Protein AF-0000000079839897 (afdb_homodimer)

Foldseek 3Di:
DFDDDVVQGGDAPFDPAADLDVPRDWQWDDAQLAPQKIKGWGQDPNFIFIWMTRFNRNAIDFFDDPPPWGKGFDGPVCCVVVLAVHAKDHANLQHFKIKTWIDTHDGDDSVDFTFIWITNANRNDIDGAGGGHWAWDAALSNQKIKIWHPDDDDAIWIWMDRQGRNDIDIDRQDPATWDFDHKDDDPRRNAQKIWTWTWHQDPVRDTDIDIDIDHCCVVQPDDDPVQKDKDWHQADPPPDVQCGSPHLFKIKIWIDGHSPDSHGCHNPHDTDIDMDGHADDPLQWAFDQFHDPHPDSDTHHDPPDPLPQPPPPPPPDSPSDDRPTDGRRVRDHDHHDDVVVVVVD/DFDPDVVQGGDAPFDPAAPCDVPRDWQWDDAQLAPQKIKGWGQDPNFIFIWMTRFNRNAIDFFDDPPPWGKGFDGPVCCVVVLAVHAKDHANLQHFKIKTWIDTHDGDDSVDFTFIWITNANRNDIDGAGGGHWAWDAALSNQKIKIWHPDDDDAIWIWMDRQGRNDIDIDRQDPADWDFDHKDDDPRRNAQKIWTWTWHQDPVRDTDIDIDIDHCCVVQPDDDPVQKDKDWHQADPPPDVQCGSPHLFKIKIWIDGHSPDSHGCHNPHDTDIDMDGHADDPLQWAFVQFHDPHPDSDTHHDPPPPLPQPPPPPPPDSPSDDRPTDGRRPRDHDHHDDVVVVVVD

Secondary structure (DSSP, 8-state):
-----TTTEEEEEEEESB---TT-----EE-TTSTT-EEEEEEETTEEEEEEESSTTSS-EE---GGG-EEEE--HHHHHTTS-SS--EE-TTSTT-EEEEEEEESSB-TTSPPEEEEESSTTSS-EEEESS-EEEEEEGGGTEEEEEE--SSS---EEEESSTTSS-EEE---SS--EEEEEEE-GGG--SEEEEEEEE--TTSPPEEEEEEEE-TTT-----GGGEEEEETT--TTS-GGGTTEETTEEEEEEEE-TT------TT----EEEEEPPB-GGGEEETTEEE-TTSS-EEEPTT---------SSS--------EEEPTT----SB--HHHHHH-/-----TTTEEEEEEEESB---TT-----EE-TTSTT-EEEEEEETTEEEEEEESSTTSS-EE---GGG-EEEE--HHHHHTTS-SS--EE-TTSTT-EEEEEEEESSB-TTSPPEEEEESSTTSS-EEEESS-EEEEEEGGGTEEEEEE--SSS---EEEESSTTSS-EEE---SS--EEEEEEE-GGG--SEEEEEEEE--TTSPPEEEEEEEE-TTT-----GGGEEEEETT--TT--GGGTTEETTEEEEEEEE-TT------TT----EEEEEPPB-GGGEEETTEEE-TTSS-EEEPTT---------SSS--------EEEPTT----SB--HHHHHH-

pLDDT: mean 75.07, std 19.84, range [23.44, 98.38]

Solvent-accessible surface area (backbone atoms only — not comparable to full-atom values): 36852 Å² total; per-residue (Å²): 110,32,58,60,46,102,71,46,29,36,43,37,64,36,46,77,41,56,38,50,46,98,76,60,52,49,33,68,40,72,42,23,17,34,77,38,27,32,36,32,43,25,43,54,96,89,31,37,37,27,34,36,14,61,53,65,39,59,48,70,40,68,39,57,31,68,90,87,33,36,39,18,60,45,28,52,67,36,34,72,69,65,68,32,84,52,52,64,44,50,39,50,56,13,65,14,33,32,40,31,35,28,39,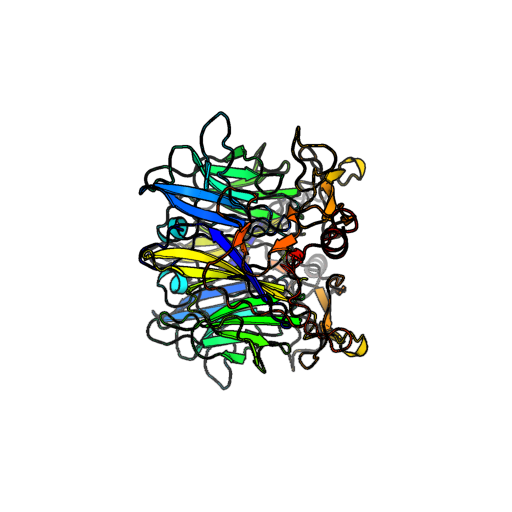77,41,92,43,59,51,91,83,55,80,35,24,29,30,35,14,71,56,51,58,65,46,57,40,84,54,45,84,41,45,46,45,71,49,65,22,19,37,49,34,27,37,40,35,32,62,67,66,93,76,63,76,61,50,36,31,37,16,48,35,72,45,76,50,78,42,80,45,79,77,59,92,56,70,37,43,74,52,46,79,39,62,52,47,67,28,25,34,55,39,40,30,42,30,26,33,26,85,36,93,85,68,51,45,37,21,33,34,33,34,41,48,41,56,85,78,49,71,43,69,55,80,82,40,48,39,81,42,59,43,77,52,56,92,84,50,64,75,88,55,48,18,51,45,57,23,31,28,43,35,32,60,42,72,38,57,85,28,74,40,47,61,43,71,81,57,69,89,44,74,46,77,44,67,25,66,24,44,73,84,47,37,38,43,54,36,20,38,58,41,83,98,46,94,49,58,45,70,48,86,80,46,75,78,69,49,69,63,64,74,64,87,75,56,81,57,80,52,69,74,50,56,38,66,40,82,84,43,51,41,44,63,68,55,50,64,80,58,53,70,75,96,114,33,58,58,47,101,70,44,27,36,43,39,64,36,46,76,42,56,40,48,46,98,76,60,51,50,32,67,39,71,42,22,16,34,78,38,26,31,37,32,41,25,42,55,95,87,32,38,38,26,33,36,14,61,53,65,39,60,49,71,39,67,40,57,32,69,91,86,32,36,39,17,62,47,28,53,66,36,34,72,69,66,67,31,85,53,53,65,43,48,39,50,56,14,66,13,34,33,40,32,34,27,40,76,42,91,44,59,51,91,84,55,80,34,23,30,30,34,15,72,56,51,58,64,47,57,39,84,54,44,85,41,45,48,45,73,48,64,23,18,38,48,32,28,36,39,36,33,62,67,66,94,75,64,75,62,50,37,31,36,17,46,35,73,45,76,50,77,43,81,43,79,78,59,92,58,69,37,44,77,52,46,80,39,64,52,48,69,28,26,36,54,39,39,30,41,32,26,33,24,85,36,94,84,69,50,46,37,22,32,34,34,35,42,46,41,56,85,80,48,71,42,70,55,82,82,40,47,38,82,41,59,43,76,52,56,91,84,49,63,75,87,55,48,18,52,46,58,24,30,27,42,35,32,60,42,72,38,57,85,28,76,42,47,60,43,72,81,57,68,89,44,75,48,76,43,67,25,66,24,45,72,84,46,36,37,44,54,39,22,42,58,41,83,97,43,95,48,60,44,73,48,86,81,45,75,77,67,50,70,65,66,76,55,94,78,63,82,61,81,53,72,73,52,57,38,64,39,82,85,42,53,42,44,63,69,55,48,65,80,59,52,69,74,97

Nearest PDB structures (foldseek):
  5nmr-assembly1_A  TM=9.092E-01  e=2.278E-36  Mus musculus
  8t8s-assembly2_B  TM=8.837E-01  e=2.419E-37  Homo sapiens
  3f6k-assembly1_A  TM=8.778E-01  e=1.954E-37  Homo sapiens
  8t8s-assembly1_A  TM=8.786E-01  e=1.200E-36  Homo sapiens
  6eho-assembly1_A-2  TM=8.357E-01  e=3.038E-31  Homo sapiens

Organism: NCBI:txid1841481

Structure (mmCIF, N/CA/C/O backbone):
data_AF-0000000079839897-model_v1
#
loop_
_entity.id
_entity.type
_entity.pdbx_description
1 polymer Si:dkey-159a18.1
#
loop_
_atom_site.group_PDB
_atom_site.id
_atom_site.type_symbol
_atom_site.label_atom_id
_atom_site.label_alt_id
_atom_site.label_comp_id
_atom_site.label_asym_id
_atom_site.label_entity_id
_atom_site.label_seq_id
_atom_site.pdbx_PDB_ins_code
_atom_site.Cartn_x
_atom_site.Cartn_y
_atom_site.Cartn_z
_atom_site.occupancy
_atom_site.B_iso_or_equiv
_atom_site.auth_seq_id
_atom_site.auth_comp_id
_atom_site.auth_asym_id
_atom_site.auth_atom_id
_atom_site.pdbx_PDB_model_num
ATOM 1 N N . MET A 1 1 ? 14.539 -21.375 -18.125 1 23.44 1 MET A N 1
ATOM 2 C CA . MET A 1 1 ? 15.719 -21.953 -17.469 1 23.44 1 MET A CA 1
ATOM 3 C C . MET A 1 1 ? 15.836 -21.453 -16.031 1 23.44 1 MET A C 1
ATOM 5 O O . MET A 1 1 ? 15.805 -20.25 -15.781 1 23.44 1 MET A O 1
ATOM 9 N N . TYR A 1 2 ? 15.398 -22.344 -15.188 1 29.94 2 TYR A N 1
ATOM 10 C CA . TYR A 1 2 ? 15.5 -21.859 -13.812 1 29.94 2 TYR A CA 1
ATOM 11 C C . TYR A 1 2 ? 16.906 -22.047 -13.273 1 29.94 2 TYR A C 1
ATOM 13 O O . TYR A 1 2 ? 17.516 -23.094 -13.461 1 29.94 2 TYR A O 1
ATOM 21 N N . THR A 1 3 ? 17.75 -21.266 -13.328 1 30.78 3 THR A N 1
ATOM 22 C CA . THR A 1 3 ? 19.031 -21.469 -12.688 1 30.78 3 THR A CA 1
ATOM 23 C C . THR A 1 3 ? 19.047 -20.875 -11.281 1 30.78 3 THR A C 1
ATOM 25 O O . THR A 1 3 ? 18.594 -19.75 -11.078 1 30.78 3 THR A O 1
ATOM 28 N N . SER A 1 4 ? 18.703 -21.781 -10.352 1 36.09 4 SER A N 1
ATOM 29 C CA . SER A 1 4 ? 19.031 -21.328 -9.008 1 36.09 4 SER A CA 1
ATOM 30 C C . SER A 1 4 ? 20.531 -21.375 -8.75 1 36.09 4 SER A C 1
ATOM 32 O O . SER A 1 4 ? 21.203 -22.328 -9.133 1 36.09 4 SER A O 1
ATOM 34 N N . ASP A 1 5 ? 21.156 -20.422 -8.906 1 39.16 5 ASP A N 1
ATOM 35 C CA . ASP A 1 5 ? 22.531 -20.5 -8.438 1 39.16 5 ASP A CA 1
ATOM 36 C C . ASP A 1 5 ? 22.609 -20.375 -6.918 1 39.16 5 ASP A C 1
ATOM 38 O O . ASP A 1 5 ? 21.578 -20.219 -6.254 1 39.16 5 ASP A O 1
ATOM 42 N N . ASP A 1 6 ? 23.703 -20.906 -6.387 1 37.66 6 ASP A N 1
ATOM 43 C CA . ASP A 1 6 ? 24.078 -20.828 -4.98 1 37.66 6 ASP A CA 1
ATOM 44 C C . ASP A 1 6 ? 23.641 -19.516 -4.359 1 37.66 6 ASP A C 1
ATOM 46 O O . ASP A 1 6 ? 23.703 -19.344 -3.141 1 37.66 6 ASP A O 1
ATOM 50 N N . ARG A 1 7 ? 23.141 -18.766 -5.305 1 43.72 7 ARG A N 1
ATOM 51 C CA . ARG A 1 7 ? 22.953 -17.391 -4.844 1 43.72 7 ARG A CA 1
ATOM 52 C C . ARG A 1 7 ? 21.5 -17.141 -4.465 1 43.72 7 ARG A C 1
ATOM 54 O O . ARG A 1 7 ? 21.094 -15.992 -4.242 1 43.72 7 ARG A O 1
ATOM 61 N N . GLY A 1 8 ? 20.594 -18.312 -4.531 1 38.72 8 GLY A N 1
ATOM 62 C CA . GLY A 1 8 ? 19.234 -18.125 -4.078 1 38.72 8 GLY A CA 1
ATOM 63 C C . GLY A 1 8 ? 18.328 -17.531 -5.145 1 38.72 8 GLY A C 1
ATOM 64 O O . GLY A 1 8 ? 17.297 -16.938 -4.824 1 38.72 8 GLY A O 1
ATOM 65 N N . ILE A 1 9 ? 18.672 -17.594 -6.406 1 41.53 9 ILE A N 1
ATOM 66 C CA . ILE A 1 9 ? 17.891 -17.016 -7.5 1 41.53 9 ILE A CA 1
ATOM 67 C C . ILE A 1 9 ? 17.031 -18.109 -8.141 1 41.53 9 ILE A C 1
ATOM 69 O O . ILE A 1 9 ? 17.531 -19.188 -8.477 1 41.53 9 ILE A O 1
ATOM 73 N N . LEU A 1 10 ? 15.641 -18.094 -8.039 1 44.34 10 LEU A N 1
ATOM 74 C CA . LEU A 1 10 ? 14.742 -19.062 -8.672 1 44.34 10 LEU A CA 1
ATOM 75 C C . LEU A 1 10 ? 13.953 -18.406 -9.805 1 44.34 10 LEU A C 1
ATOM 77 O O . LEU A 1 10 ? 13.375 -17.328 -9.625 1 44.34 10 LEU A O 1
ATOM 81 N N . PHE A 1 11 ? 14.141 -18.938 -11.078 1 39.97 11 PHE A N 1
ATOM 82 C CA . PHE A 1 11 ? 13.438 -18.484 -12.266 1 39.97 11 PHE A CA 1
ATOM 83 C C . PHE A 1 11 ? 12.18 -19.297 -12.508 1 39.97 11 PHE A C 1
ATOM 85 O O . PHE A 1 11 ? 12.172 -20.516 -12.336 1 39.97 11 PHE A O 1
ATOM 92 N N . SER A 1 12 ? 10.953 -18.797 -12.352 1 45.22 12 SER A N 1
ATOM 93 C CA . SER A 1 12 ? 9.742 -19.516 -12.742 1 45.22 12 SER A CA 1
ATOM 94 C C . SER A 1 12 ? 9.102 -18.906 -13.977 1 45.22 12 SER A C 1
ATOM 96 O O . SER A 1 12 ? 8.953 -17.688 -14.062 1 45.22 12 SER A O 1
ATOM 98 N N . LYS A 1 13 ? 9.266 -19.688 -15.141 1 42.31 13 LYS A N 1
ATOM 99 C CA . LYS A 1 13 ? 8.547 -19.281 -16.344 1 42.31 13 LYS A CA 1
ATOM 100 C C . LYS A 1 13 ? 7.039 -19.25 -16.109 1 42.31 13 LYS A C 1
ATOM 102 O O . LYS A 1 13 ? 6.48 -20.172 -15.516 1 42.31 13 LYS A O 1
ATOM 107 N N . SER A 1 14 ? 6.375 -18.109 -15.961 1 48.66 14 SER A N 1
ATOM 108 C CA . SER A 1 14 ? 4.992 -18.109 -15.492 1 48.66 14 SER A CA 1
ATOM 109 C C . SER A 1 14 ? 4.016 -17.891 -16.641 1 48.66 14 SER A C 1
ATOM 111 O O . SER A 1 14 ? 3.064 -18.656 -16.812 1 48.66 14 SER A O 1
ATOM 113 N N . LEU A 1 15 ? 3.857 -16.891 -17.297 1 44.81 15 LEU A N 1
ATOM 114 C CA . LEU A 1 15 ? 2.709 -16.516 -18.109 1 44.81 15 LEU A CA 1
ATOM 115 C C . LEU A 1 15 ? 3.139 -16.219 -19.547 1 44.81 15 LEU A C 1
ATOM 117 O O . LEU A 1 15 ? 4.047 -15.406 -19.766 1 44.81 15 LEU A O 1
ATOM 121 N N . GLU A 1 16 ? 2.641 -17.109 -20.484 1 45.75 16 GLU A N 1
ATOM 122 C CA . GLU A 1 16 ? 2.811 -16.766 -21.891 1 45.75 16 GLU A CA 1
ATOM 123 C C . GLU A 1 16 ? 1.917 -15.594 -22.297 1 45.75 16 GLU A C 1
ATOM 125 O O . GLU A 1 16 ? 0.79 -15.477 -21.812 1 45.75 16 GLU A O 1
ATOM 130 N N . ARG A 1 17 ? 2.506 -14.617 -23.062 1 45.47 17 ARG A N 1
ATOM 131 C CA . ARG A 1 17 ? 1.812 -13.586 -23.828 1 45.47 17 ARG A CA 1
ATOM 132 C C . ARG A 1 17 ? 1.172 -12.555 -22.906 1 45.47 17 ARG A C 1
ATOM 134 O O . ARG A 1 17 ? -0.04 -12.336 -22.953 1 45.47 17 ARG A O 1
ATOM 141 N N . HIS A 1 18 ? 1.748 -12.102 -21.969 1 52.12 18 HIS A N 1
ATOM 142 C CA . HIS A 1 18 ? 1.233 -11.055 -21.094 1 52.12 18 HIS A CA 1
ATOM 143 C C . HIS A 1 18 ? 1.109 -9.734 -21.844 1 52.12 18 HIS A C 1
ATOM 145 O O . HIS A 1 18 ? 1.873 -9.461 -22.766 1 52.12 18 HIS A O 1
ATOM 151 N N . LEU A 1 19 ? -0.193 -9.117 -21.75 1 50.94 19 LEU A N 1
ATOM 152 C CA . LEU A 1 19 ? -0.445 -7.809 -22.328 1 50.94 19 LEU A CA 1
ATOM 153 C C . LEU A 1 19 ? 0.604 -6.801 -21.875 1 50.94 19 LEU A C 1
ATOM 155 O O . LEU A 1 19 ? 0.877 -6.676 -20.688 1 50.94 19 LEU A O 1
ATOM 159 N N . PHE A 1 20 ? 1.604 -6.629 -22.703 1 51.31 20 PHE A N 1
ATOM 160 C CA . PHE A 1 20 ? 2.389 -5.414 -22.516 1 51.31 20 PHE A CA 1
ATOM 161 C C . PHE A 1 20 ? 1.855 -4.285 -23.391 1 51.31 20 PHE A C 1
ATOM 163 O O . PHE A 1 20 ? 1.476 -4.504 -24.531 1 51.31 20 PHE A O 1
ATOM 170 N N . ASP A 1 21 ? 1.062 -3.5 -22.75 1 48 21 ASP A N 1
ATOM 171 C CA . ASP A 1 21 ? 0.749 -2.391 -23.641 1 48 21 ASP A CA 1
ATOM 172 C C . ASP A 1 21 ? 1.99 -1.928 -24.406 1 48 21 ASP A C 1
ATOM 174 O O . ASP A 1 21 ? 3.117 -2.232 -24 1 48 21 ASP A O 1
ATOM 178 N N . GLY A 1 22 ? 1.702 -1.645 -25.656 1 44.16 22 GLY A N 1
ATOM 179 C CA . GLY A 1 22 ? 2.758 -1.047 -26.453 1 44.16 22 GLY A CA 1
ATOM 180 C C . GLY A 1 22 ? 3.773 -0.28 -25.625 1 44.16 22 GLY A C 1
ATOM 181 O O . GLY A 1 22 ? 4.852 0.056 -26.109 1 44.16 22 GLY A O 1
ATOM 182 N N . GLN A 1 23 ? 3.334 0.034 -24.391 1 50.47 23 GLN A N 1
ATOM 183 C CA . GLN A 1 23 ? 4.234 0.893 -23.625 1 50.47 23 GLN A CA 1
ATOM 184 C C . GLN A 1 23 ? 4.914 0.115 -22.5 1 50.47 23 GLN A C 1
ATOM 186 O O . GLN A 1 23 ? 5.531 0.708 -21.625 1 50.47 23 GLN A O 1
ATOM 191 N N . ARG A 1 24 ? 4.836 -1.205 -22.594 1 52.91 24 ARG A N 1
ATOM 192 C CA . ARG A 1 24 ? 5.641 -2.047 -21.719 1 52.91 24 ARG A CA 1
ATOM 193 C C . ARG A 1 24 ? 5.184 -1.927 -20.266 1 52.91 24 ARG A C 1
ATOM 195 O O . ARG A 1 24 ? 5.98 -2.098 -19.344 1 52.91 24 ARG A O 1
ATOM 202 N N . LYS A 1 25 ? 3.879 -1.409 -20.016 1 62.47 25 LYS A N 1
ATOM 203 C CA . LYS A 1 25 ? 3.438 -1.366 -18.625 1 62.47 25 LYS A CA 1
ATOM 204 C C . LYS A 1 25 ? 2.635 -2.611 -18.266 1 62.47 25 LYS A C 1
ATOM 206 O O . LYS A 1 25 ? 1.869 -3.123 -19.078 1 62.47 25 LYS A O 1
ATOM 211 N N . SER A 1 26 ? 2.947 -3.166 -17.109 1 73.19 26 SER A N 1
ATOM 212 C CA . SER A 1 26 ? 2.357 -4.426 -16.672 1 73.19 26 SER A CA 1
ATOM 213 C C . SER A 1 26 ? 1.199 -4.184 -15.703 1 73.19 26 SER A C 1
ATOM 215 O O . SER A 1 26 ? 1.2 -3.201 -14.961 1 73.19 26 SER A O 1
ATOM 217 N N . ASP A 1 27 ? 0.079 -4.984 -15.922 1 82.62 27 ASP A N 1
ATOM 218 C CA . ASP A 1 27 ? -1.052 -4.969 -15 1 82.62 27 ASP A CA 1
ATOM 219 C C . ASP A 1 27 ? -0.796 -5.887 -13.805 1 82.62 27 ASP A C 1
ATOM 221 O O . ASP A 1 27 ? -1.721 -6.211 -13.055 1 82.62 27 ASP A O 1
ATOM 225 N N . PHE A 1 28 ? 0.391 -6.211 -13.641 1 83.56 28 PHE A N 1
ATOM 226 C CA . PHE A 1 28 ? 0.728 -7.117 -12.547 1 83.56 28 PHE A CA 1
ATOM 227 C C . PHE A 1 28 ? 0.346 -6.508 -11.203 1 83.56 28 PHE A C 1
ATOM 229 O O . PHE A 1 28 ? 0.613 -5.332 -10.953 1 83.56 28 PHE A O 1
ATOM 236 N N . THR A 1 29 ? -0.288 -7.301 -10.375 1 89 29 THR A N 1
ATOM 237 C CA . THR A 1 29 ? -0.689 -6.875 -9.039 1 89 29 THR A CA 1
ATOM 238 C C . THR A 1 29 ? -0.344 -7.941 -8.008 1 89 29 THR A C 1
ATOM 240 O O . THR A 1 29 ? -0.711 -9.109 -8.164 1 89 29 THR A O 1
ATOM 243 N N . ASN A 1 30 ? 0.446 -7.535 -7.027 1 89.44 30 ASN A N 1
ATOM 244 C CA . ASN A 1 30 ? 0.731 -8.375 -5.871 1 89.44 30 ASN A CA 1
ATOM 245 C C . ASN A 1 30 ? -0.383 -8.297 -4.832 1 89.44 30 ASN A C 1
ATOM 247 O O . ASN A 1 30 ? -0.62 -7.238 -4.246 1 89.44 30 ASN A O 1
ATOM 251 N N . ILE A 1 31 ? -1.091 -9.398 -4.605 1 93.62 31 ILE A N 1
ATOM 252 C CA . ILE A 1 31 ? -2.117 -9.422 -3.57 1 93.62 31 ILE A CA 1
ATOM 253 C C . ILE A 1 31 ? -1.472 -9.672 -2.209 1 93.62 31 ILE A C 1
ATOM 255 O O . ILE A 1 31 ? -0.912 -10.742 -1.965 1 93.62 31 ILE A O 1
ATOM 259 N N . THR A 1 32 ? -1.669 -8.703 -1.294 1 93.06 32 THR A N 1
ATOM 260 C CA . THR A 1 32 ? -0.884 -8.758 -0.065 1 93.06 32 THR A CA 1
ATOM 261 C C . THR A 1 32 ? -1.733 -9.258 1.098 1 93.06 32 THR A C 1
ATOM 263 O O . THR A 1 32 ? -1.259 -9.344 2.232 1 93.06 32 THR A O 1
ATOM 266 N N . SER A 1 33 ? -2.955 -9.648 0.841 1 95.62 33 SER A N 1
ATOM 267 C CA . SER A 1 33 ? -3.801 -10.18 1.905 1 95.62 33 SER A CA 1
ATOM 268 C C . SER A 1 33 ? -3.662 -11.695 2.014 1 95.62 33 SER A C 1
ATOM 270 O O . SER A 1 33 ? -4.219 -12.312 2.926 1 95.62 33 SER A O 1
ATOM 272 N N . LEU A 1 34 ? -2.975 -12.266 1.085 1 94.5 34 LEU A N 1
ATOM 273 C CA . LEU A 1 34 ? -2.781 -13.711 1.08 1 94.5 34 LEU A CA 1
ATOM 274 C C . LEU A 1 34 ? -1.47 -14.086 0.394 1 94.5 34 LEU A C 1
ATOM 276 O O . LEU A 1 34 ? -1.185 -13.609 -0.707 1 94.5 34 LEU A O 1
ATOM 280 N N . ARG A 1 35 ? -0.767 -14.938 1.006 1 89.62 35 ARG A N 1
ATOM 281 C CA . ARG A 1 35 ? 0.556 -15.305 0.51 1 89.62 35 ARG A CA 1
ATOM 282 C C . ARG A 1 35 ? 0.46 -16 -0.843 1 89.62 35 ARG A C 1
ATOM 284 O O . ARG A 1 35 ? -0.355 -16.906 -1.023 1 89.62 35 ARG A O 1
ATOM 291 N N . GLY A 1 36 ? 1.302 -15.523 -1.791 1 87.06 36 GLY A N 1
ATOM 292 C CA . GLY A 1 36 ? 1.499 -16.25 -3.037 1 87.06 36 GLY A CA 1
ATOM 293 C C . GLY A 1 36 ? 0.509 -15.859 -4.117 1 87.06 36 GLY A C 1
ATOM 294 O O . GLY A 1 36 ? 0.52 -16.422 -5.211 1 87.06 36 GLY A O 1
ATOM 295 N N . VAL A 1 37 ? -0.308 -14.906 -3.844 1 91.06 37 VAL A N 1
ATOM 296 C CA . VAL A 1 37 ? -1.366 -14.586 -4.797 1 91.06 37 VAL A CA 1
ATOM 297 C C . VAL A 1 37 ? -0.935 -13.414 -5.672 1 91.06 37 VAL A C 1
ATOM 299 O O . VAL A 1 37 ? -0.53 -12.367 -5.164 1 91.06 37 VAL A O 1
ATOM 302 N N . TYR A 1 38 ? -0.982 -13.672 -6.984 1 87.81 38 TYR A N 1
ATOM 303 C CA . TYR A 1 38 ? -0.714 -12.641 -7.98 1 87.81 38 TYR A CA 1
ATOM 304 C C . TYR A 1 38 ? -1.873 -12.516 -8.961 1 87.81 38 TYR A C 1
ATOM 306 O O . TYR A 1 38 ? -2.541 -13.508 -9.273 1 87.81 38 TYR A O 1
ATOM 314 N N . LEU A 1 39 ? -2.098 -11.297 -9.398 1 90.56 39 LEU A N 1
ATOM 315 C CA . LEU A 1 39 ? -3.115 -11 -10.406 1 90.56 39 LEU A CA 1
ATOM 316 C C . LEU A 1 39 ? -2.521 -10.211 -11.562 1 90.56 39 LEU A C 1
ATOM 318 O O . LEU A 1 39 ? -1.71 -9.305 -11.352 1 90.56 39 LEU A O 1
ATOM 322 N N . THR A 1 40 ? -2.891 -10.594 -12.781 1 86.75 40 THR A N 1
ATOM 323 C CA . THR A 1 40 ? -2.453 -9.805 -13.922 1 86.75 40 THR A CA 1
ATOM 324 C C . THR A 1 40 ? -3.404 -9.992 -15.102 1 86.75 40 THR A C 1
ATOM 326 O O . THR A 1 40 ? -4.367 -10.758 -15.016 1 86.75 40 THR A O 1
ATOM 329 N N . ASN A 1 41 ? -3.227 -9.164 -16.141 1 85.31 41 ASN A N 1
ATOM 330 C CA . ASN A 1 41 ? -3.975 -9.281 -17.375 1 85.31 41 ASN A CA 1
ATOM 331 C C . ASN A 1 41 ? -3.076 -9.711 -18.531 1 85.31 41 ASN A C 1
ATOM 333 O O . ASN A 1 41 ? -1.934 -9.258 -18.641 1 85.31 41 ASN A O 1
ATOM 337 N N . LYS A 1 42 ? -3.605 -10.617 -19.312 1 78.75 42 LYS A N 1
ATOM 338 C CA . LYS A 1 42 ? -2.859 -11.07 -20.484 1 78.75 42 LYS A CA 1
ATOM 339 C C . LYS A 1 42 ? -3.654 -10.844 -21.766 1 78.75 42 LYS A C 1
ATOM 341 O O . LYS A 1 42 ? -4.887 -10.766 -21.734 1 78.75 42 LYS A O 1
ATOM 346 N N . LEU A 1 43 ? -2.881 -10.727 -22.859 1 75.94 43 LEU A N 1
ATOM 347 C CA . LEU A 1 43 ? -3.498 -10.664 -24.188 1 75.94 43 LEU A CA 1
ATOM 348 C C . LEU A 1 43 ? -3.674 -12.062 -24.766 1 75.94 43 LEU A C 1
ATOM 350 O O . LEU A 1 43 ? -2.699 -12.805 -24.922 1 75.94 43 LEU A O 1
ATOM 354 N N . ASP A 1 44 ? -4.887 -12.461 -24.938 1 71.12 44 ASP A N 1
ATOM 355 C CA . ASP A 1 44 ? -5.223 -13.766 -25.516 1 71.12 44 ASP A CA 1
ATOM 356 C C . ASP A 1 44 ? -6.094 -13.602 -26.766 1 71.12 44 ASP A C 1
ATOM 358 O O . ASP A 1 44 ? -7.273 -13.25 -26.656 1 71.12 44 ASP A O 1
ATOM 362 N N . GLU A 1 45 ? -5.473 -13.898 -27.906 1 73.69 45 GLU A N 1
ATOM 363 C CA . GLU A 1 45 ? -6.168 -13.797 -29.188 1 73.69 45 GLU A CA 1
ATOM 364 C C . GLU A 1 45 ? -6.785 -12.414 -29.359 1 73.69 45 GLU A C 1
ATOM 366 O O . GLU A 1 45 ? -7.969 -12.289 -29.688 1 73.69 45 GLU A O 1
ATOM 371 N N . GLY A 1 46 ? -6.055 -11.43 -28.953 1 71.69 46 GLY A N 1
ATOM 372 C CA . GLY A 1 46 ? -6.477 -10.055 -29.156 1 71.69 46 GLY A CA 1
ATOM 373 C C . GLY A 1 46 ? -7.375 -9.531 -28.047 1 71.69 46 GLY A C 1
ATOM 374 O O . GLY A 1 46 ? -7.781 -8.367 -28.078 1 71.69 46 GLY A O 1
ATOM 375 N N . ARG A 1 47 ? -7.688 -10.422 -27.188 1 79.56 47 ARG A N 1
ATOM 376 C CA . ARG A 1 47 ? -8.539 -10.031 -26.062 1 79.56 47 ARG A CA 1
ATOM 377 C C . ARG A 1 47 ? -7.758 -10.031 -24.75 1 79.56 47 ARG A C 1
ATOM 379 O O . ARG A 1 47 ? -6.902 -10.898 -24.531 1 79.56 47 ARG A O 1
ATOM 386 N N . VAL A 1 48 ? -8.086 -9 -23.938 1 83.69 48 VAL A N 1
ATOM 387 C CA . VAL A 1 48 ? -7.41 -8.914 -22.641 1 83.69 48 VAL A CA 1
ATOM 388 C C . VAL A 1 48 ? -8.195 -9.695 -21.594 1 83.69 48 VAL A C 1
ATOM 390 O O . VAL A 1 48 ? -9.391 -9.477 -21.406 1 83.69 48 VAL A O 1
ATOM 393 N N . ARG A 1 49 ? -7.488 -10.633 -20.922 1 85.56 49 ARG A N 1
ATOM 394 C CA . ARG A 1 49 ? -8.125 -11.469 -19.922 1 85.56 49 ARG A CA 1
ATOM 395 C C . ARG A 1 49 ? -7.332 -11.469 -18.625 1 85.56 49 ARG A C 1
ATOM 397 O O . ARG A 1 49 ? -6.098 -11.469 -18.641 1 85.56 49 ARG A O 1
ATOM 404 N N . SER A 1 50 ? -8.102 -11.508 -17.516 1 89.44 50 SER A N 1
ATOM 405 C CA . SER A 1 50 ? -7.453 -11.547 -16.219 1 89.44 50 SER A CA 1
ATOM 406 C C . SER A 1 50 ? -7.098 -12.977 -15.82 1 89.44 50 SER A C 1
ATOM 408 O O . SER A 1 50 ? -7.879 -13.906 -16.047 1 89.44 50 SER A O 1
ATOM 410 N N . VAL A 1 51 ? -5.902 -13.109 -15.281 1 87.75 51 VAL A N 1
ATOM 411 C CA . VAL A 1 51 ? -5.48 -14.398 -14.734 1 87.75 51 VAL A CA 1
ATOM 412 C C . VAL A 1 51 ? -4.918 -14.203 -13.328 1 87.75 51 VAL A C 1
ATOM 414 O O . VAL A 1 51 ? -4.438 -13.117 -12.992 1 87.75 51 VAL A O 1
ATOM 417 N N . ILE A 1 52 ? -5 -15.273 -12.555 1 90.38 52 ILE A N 1
ATOM 418 C CA . ILE A 1 52 ? -4.574 -15.211 -11.156 1 90.38 52 ILE A CA 1
ATOM 419 C C . ILE A 1 52 ? -3.697 -16.422 -10.828 1 90.38 52 ILE A C 1
ATOM 421 O O . ILE A 1 52 ? -3.891 -17.5 -11.383 1 90.38 52 ILE A O 1
ATOM 425 N N . SER A 1 53 ? -2.686 -16.188 -10.047 1 86.06 53 SER A N 1
ATOM 426 C CA . SER A 1 53 ? -1.82 -17.25 -9.523 1 86.06 53 SER A CA 1
ATOM 427 C C . SER A 1 53 ? -1.878 -17.297 -8 1 86.06 53 SER A C 1
ATOM 429 O O . SER A 1 53 ? -1.891 -16.25 -7.34 1 86.06 53 SER A O 1
ATOM 431 N N . PHE A 1 54 ? -1.89 -18.516 -7.449 1 88.06 54 PHE A N 1
ATOM 432 C CA . PHE A 1 54 ? -1.924 -18.672 -6 1 88.06 54 PHE A CA 1
ATOM 433 C C . PHE A 1 54 ? -0.61 -19.25 -5.488 1 88.06 54 PHE A C 1
ATOM 435 O O . PHE A 1 54 ? -0.482 -19.562 -4.305 1 88.06 54 PHE A O 1
ATOM 442 N N . ASN A 1 55 ? 0.312 -19.375 -6.367 1 80.31 55 ASN A N 1
ATOM 443 C CA . ASN A 1 55 ? 1.608 -19.922 -5.992 1 80.31 55 ASN A CA 1
ATOM 444 C C . ASN A 1 55 ? 2.758 -19.109 -6.578 1 80.31 55 ASN A C 1
ATOM 446 O O . ASN A 1 55 ? 3.693 -19.672 -7.148 1 80.31 55 ASN A O 1
ATOM 450 N N . ARG A 1 56 ? 2.586 -17.828 -6.488 1 79.81 56 ARG A N 1
ATOM 451 C CA . ARG A 1 56 ? 3.631 -16.875 -6.828 1 79.81 56 ARG A CA 1
ATOM 452 C C . ARG A 1 56 ? 3.963 -16.938 -8.32 1 79.81 56 ARG A C 1
ATOM 454 O O . ARG A 1 56 ? 5.137 -16.922 -8.695 1 79.81 56 ARG A O 1
ATOM 461 N N . GLY A 1 57 ? 2.945 -17.156 -9.086 1 77.81 57 GLY A N 1
ATOM 462 C CA . GLY A 1 57 ? 3.115 -17.078 -10.531 1 77.81 57 GLY A CA 1
ATOM 463 C C . GLY A 1 57 ? 3.492 -18.406 -11.156 1 77.81 57 GLY A C 1
ATOM 464 O O . GLY A 1 57 ? 3.758 -18.469 -12.359 1 77.81 57 GLY A O 1
ATOM 465 N N . GLY A 1 58 ? 3.562 -19.453 -10.43 1 71.75 58 GLY A N 1
ATOM 466 C CA . GLY A 1 58 ? 3.85 -20.766 -10.984 1 71.75 58 GLY A CA 1
ATOM 467 C C . GLY A 1 58 ? 2.793 -21.25 -11.961 1 71.75 58 GLY A C 1
ATOM 468 O O . GLY A 1 58 ? 3.119 -21.766 -13.031 1 71.75 58 GLY A O 1
ATOM 469 N N . MET A 1 59 ? 1.602 -21.109 -11.5 1 74.19 59 MET A N 1
ATOM 470 C CA . MET A 1 59 ? 0.457 -21.453 -12.336 1 74.19 59 MET A CA 1
ATOM 471 C C . MET A 1 59 ? -0.575 -20.328 -12.352 1 74.19 59 MET A C 1
ATOM 473 O O . MET A 1 59 ? -0.839 -19.719 -11.312 1 74.19 59 MET A O 1
ATOM 477 N N . TRP A 1 60 ? -1.063 -20.156 -13.531 1 79.88 60 TRP A N 1
ATOM 478 C CA . TRP A 1 60 ? -2.057 -19.094 -13.688 1 79.88 60 TRP A CA 1
ATOM 479 C C . TRP A 1 60 ? -3.389 -19.672 -14.156 1 79.88 60 TRP A C 1
ATOM 481 O O . TRP A 1 60 ? -3.42 -20.594 -14.961 1 79.88 60 TRP A O 1
ATOM 491 N N . ARG A 1 61 ? -4.438 -19.172 -13.641 1 83.56 61 ARG A N 1
ATOM 492 C CA . ARG A 1 61 ? -5.777 -19.562 -14.07 1 83.56 61 ARG A CA 1
ATOM 493 C C . ARG A 1 61 ? -6.68 -18.344 -14.242 1 83.56 61 ARG A C 1
ATOM 495 O O . ARG A 1 61 ? -6.398 -17.281 -13.703 1 83.56 61 ARG A O 1
ATOM 502 N N . GLN A 1 62 ? -7.66 -18.562 -15.008 1 85.81 62 GLN A N 1
ATOM 503 C CA . GLN A 1 62 ? -8.656 -17.516 -15.148 1 85.81 62 GLN A CA 1
ATOM 504 C C . GLN A 1 62 ? -9.445 -17.328 -13.852 1 85.81 62 GLN A C 1
ATOM 506 O O . GLN A 1 62 ? -9.484 -18.234 -13.008 1 85.81 62 GLN A O 1
ATOM 511 N N . LEU A 1 63 ? -9.938 -16.125 -13.711 1 88.25 63 LEU A N 1
ATOM 512 C CA . LEU A 1 63 ? -10.75 -15.859 -12.523 1 88.25 63 LEU A CA 1
ATOM 513 C C . LEU A 1 63 ? -12.125 -16.5 -12.641 1 88.25 63 LEU A C 1
ATOM 515 O O . LEU A 1 63 ? -12.703 -16.547 -13.734 1 88.25 63 LEU A O 1
ATOM 519 N N . ASN A 1 64 ? -12.477 -17.281 -11.539 1 69.56 64 ASN A N 1
ATOM 520 C CA . ASN A 1 64 ? -13.797 -17.891 -11.547 1 69.56 64 ASN A CA 1
ATOM 521 C C . ASN A 1 64 ? -14.898 -16.859 -11.398 1 69.56 64 ASN A C 1
ATOM 523 O O . ASN A 1 64 ? -14.734 -15.867 -10.688 1 69.56 64 ASN A O 1
ATOM 527 N N . LYS A 1 65 ? -15.688 -16.688 -12.508 1 61.62 65 LYS A N 1
ATOM 528 C CA . LYS A 1 65 ? -16.797 -15.727 -12.477 1 61.62 65 LYS A CA 1
ATOM 529 C C . LYS A 1 65 ? -17.984 -16.297 -11.711 1 61.62 65 LYS A C 1
ATOM 531 O O . LYS A 1 65 ? -18.141 -17.516 -11.594 1 61.62 65 LYS A O 1
ATOM 536 N N . PRO A 1 66 ? -18.719 -15.273 -10.961 1 56.78 66 PRO A N 1
ATOM 537 C CA . PRO A 1 66 ? -20.109 -15.617 -10.656 1 56.78 66 PRO A CA 1
ATOM 538 C C . PRO A 1 66 ? -20.875 -16.125 -11.875 1 56.78 66 PRO A C 1
ATOM 540 O O . PRO A 1 66 ? -20.766 -15.555 -12.961 1 56.78 66 PRO A O 1
ATOM 543 N N . GLU A 1 67 ? -21.547 -17.234 -11.781 1 53.91 67 GLU A N 1
ATOM 544 C CA . GLU A 1 67 ? -22.578 -17.797 -12.648 1 53.91 67 GLU A CA 1
ATOM 545 C C . GLU A 1 67 ? -22.047 -18.031 -14.062 1 53.91 67 GLU A C 1
ATOM 547 O O . GLU A 1 67 ? -22.734 -17.734 -15.047 1 53.91 67 GLU A O 1
ATOM 552 N N . ASN A 1 68 ? -20.922 -18.469 -14.398 1 55.47 68 ASN A N 1
ATOM 553 C CA . ASN A 1 68 ? -20.438 -18.938 -15.695 1 55.47 68 ASN A CA 1
ATOM 554 C C . ASN A 1 68 ? -19.844 -17.781 -16.5 1 55.47 68 ASN A C 1
ATOM 556 O O . ASN A 1 68 ? -19.812 -17.828 -17.734 1 55.47 68 ASN A O 1
ATOM 560 N N . CYS A 1 69 ? -19.766 -16.609 -15.93 1 71.19 69 CYS A N 1
ATOM 561 C CA . CYS A 1 69 ? -19.094 -15.562 -16.703 1 71.19 69 CYS A CA 1
ATOM 562 C C . CYS A 1 69 ? -17.734 -15.234 -16.109 1 71.19 69 CYS A C 1
ATOM 564 O O . CYS A 1 69 ? -17.5 -15.43 -14.906 1 71.19 69 CYS A O 1
ATOM 566 N N . ASN A 1 70 ? -16.828 -14.953 -17.016 1 83.69 70 ASN A N 1
ATOM 567 C CA . ASN A 1 70 ? -15.461 -14.617 -16.625 1 83.69 70 ASN A CA 1
ATOM 568 C C . ASN A 1 70 ? -15.359 -13.188 -16.094 1 83.69 70 ASN A C 1
ATOM 570 O O . ASN A 1 70 ? -15.992 -12.281 -16.641 1 83.69 70 ASN A O 1
ATOM 574 N N . LEU A 1 71 ? -14.789 -13.102 -14.938 1 92.38 71 LEU A N 1
ATOM 575 C CA . LEU A 1 71 ? -14.484 -11.789 -14.359 1 92.38 71 LEU A CA 1
ATOM 576 C C . LEU A 1 71 ? -13.109 -11.305 -14.805 1 92.38 71 LEU A C 1
ATOM 578 O O . LEU A 1 71 ? -12.148 -12.07 -14.797 1 92.38 71 LEU A O 1
ATOM 582 N N . HIS A 1 72 ? -13.109 -10.117 -15.234 1 92 72 HIS A N 1
ATOM 583 C CA . HIS A 1 72 ? -11.852 -9.477 -15.609 1 92 72 HIS A CA 1
ATOM 584 C C . HIS A 1 72 ? -11.594 -8.227 -14.773 1 92 72 HIS A C 1
ATOM 586 O O . HIS A 1 72 ? -12.453 -7.344 -14.695 1 92 72 HIS A O 1
ATOM 592 N N . ILE A 1 73 ? -10.375 -8.148 -14.227 1 94.5 73 ILE A N 1
ATOM 593 C CA . ILE A 1 73 ? -10.039 -7.098 -13.273 1 94.5 73 ILE A CA 1
ATOM 594 C C . ILE A 1 73 ? -9.281 -5.977 -13.984 1 94.5 73 ILE A C 1
ATOM 596 O O . ILE A 1 73 ? -8.359 -6.238 -14.758 1 94.5 73 ILE A O 1
ATOM 600 N N . HIS A 1 74 ? -9.719 -4.797 -13.711 1 93 74 HIS A N 1
ATOM 601 C CA . HIS A 1 74 ? -9.023 -3.637 -14.258 1 93 74 HIS A CA 1
ATOM 602 C C . HIS A 1 74 ? -7.75 -3.338 -13.477 1 93 74 HIS A C 1
ATOM 604 O O . HIS A 1 74 ? -7.75 -3.346 -12.242 1 93 74 HIS A O 1
ATOM 610 N N . GLY A 1 75 ? -6.668 -3.15 -14.234 1 90.06 75 GLY A N 1
ATOM 611 C CA . GLY A 1 75 ? -5.379 -2.857 -13.625 1 90.06 75 GLY A CA 1
ATOM 612 C C . GLY A 1 75 ? -4.855 -1.478 -13.977 1 90.06 75 GLY A C 1
ATOM 613 O O . GLY A 1 75 ? -5.633 -0.532 -14.125 1 90.06 75 GLY A O 1
ATOM 614 N N . GLU A 1 76 ? -3.609 -1.338 -13.984 1 85 76 GLU A N 1
ATOM 615 C CA . GLU A 1 76 ? -2.941 -0.06 -14.203 1 85 76 GLU A CA 1
ATOM 616 C C . GLU A 1 76 ? -3.322 0.534 -15.555 1 85 76 GLU A C 1
ATOM 618 O O . GLU A 1 76 ? -3.469 1.752 -15.688 1 85 76 GLU A O 1
ATOM 623 N N . HIS A 1 77 ? -3.447 -0.299 -16.531 1 82.62 77 HIS A N 1
ATOM 624 C CA . HIS A 1 77 ? -3.826 0.189 -17.859 1 82.62 77 HIS A CA 1
ATOM 625 C C . HIS A 1 77 ? -5.164 0.918 -17.812 1 82.62 77 HIS A C 1
ATOM 627 O O . HIS A 1 77 ? -5.297 2.012 -18.375 1 82.62 77 HIS A O 1
ATOM 633 N N . SER A 1 78 ? -6.074 0.323 -17.172 1 87.06 78 SER A N 1
ATOM 634 C CA . SER A 1 78 ? -7.395 0.933 -17.062 1 87.06 78 SER A CA 1
ATOM 635 C C . SER A 1 78 ? -7.34 2.211 -16.219 1 87.06 78 SER A C 1
ATOM 637 O O . SER A 1 78 ? -8.055 3.174 -16.516 1 87.06 78 SER A O 1
ATOM 639 N N . ARG A 1 79 ? -6.566 2.191 -15.227 1 87.12 79 ARG A N 1
ATOM 640 C CA . ARG A 1 79 ? -6.426 3.381 -14.391 1 87.12 79 ARG A CA 1
ATOM 641 C C . ARG A 1 79 ? -5.809 4.531 -15.18 1 87.12 79 ARG A C 1
ATOM 643 O O . ARG A 1 79 ? -6.266 5.672 -15.086 1 87.12 79 ARG A O 1
ATOM 650 N N . ASN A 1 80 ? -4.836 4.199 -15.984 1 78.62 80 ASN A N 1
ATOM 651 C CA . ASN A 1 80 ? -4.164 5.211 -16.781 1 78.62 80 ASN A CA 1
ATOM 652 C C . ASN A 1 80 ? -5.098 5.805 -17.844 1 78.62 80 ASN A C 1
ATOM 654 O O . ASN A 1 80 ? -4.965 6.973 -18.203 1 78.62 80 ASN A O 1
ATOM 658 N N . ASN A 1 81 ? -6 5.004 -18.297 1 79.94 81 ASN A N 1
ATOM 659 C CA . ASN A 1 81 ? -6.961 5.465 -19.297 1 79.94 81 ASN A CA 1
ATOM 660 C C . ASN A 1 81 ? -8.219 6.035 -18.641 1 79.94 81 ASN A C 1
ATOM 662 O O . ASN A 1 81 ? -9.227 6.258 -19.312 1 79.94 81 ASN A O 1
ATOM 666 N N . ARG A 1 82 ? -8.242 6.109 -17.344 1 81.75 82 ARG A N 1
ATOM 667 C CA . ARG A 1 82 ? -9.266 6.777 -16.547 1 81.75 82 ARG A CA 1
ATOM 668 C C . ARG A 1 82 ? -10.578 5.992 -16.578 1 81.75 82 ARG A C 1
ATOM 670 O O . ARG A 1 82 ? -11.656 6.582 -16.547 1 81.75 82 ARG A O 1
ATOM 677 N N . ILE A 1 83 ? -10.406 4.73 -16.719 1 87.75 83 ILE A N 1
ATOM 678 C CA . ILE A 1 83 ? -11.578 3.855 -16.672 1 87.75 83 ILE A CA 1
ATOM 679 C C . ILE A 1 83 ? -11.945 3.564 -15.227 1 87.75 83 ILE A C 1
ATOM 681 O O . ILE A 1 83 ? -13.133 3.49 -14.883 1 87.75 83 ILE A O 1
ATOM 685 N N . VAL A 1 84 ? -10.969 3.408 -14.398 1 91.12 84 VAL A N 1
ATOM 686 C CA . VAL A 1 84 ? -11.156 3.168 -12.969 1 91.12 84 VAL A CA 1
ATOM 687 C C . VAL A 1 84 ? -10.273 4.113 -12.164 1 91.12 84 VAL A C 1
ATOM 689 O O . VAL A 1 84 ? -9.203 4.516 -12.625 1 91.12 84 VAL A O 1
ATOM 692 N N . PRO A 1 85 ? -10.711 4.422 -10.977 1 89 85 PRO A N 1
ATOM 693 C CA . PRO A 1 85 ? -9.953 5.402 -10.195 1 89 85 PRO A CA 1
ATOM 694 C C . PRO A 1 85 ? -8.766 4.781 -9.469 1 89 85 PRO A C 1
ATOM 696 O O . PRO A 1 85 ? -7.848 5.496 -9.047 1 89 85 PRO A O 1
ATOM 699 N N . MET A 1 86 ? -8.797 3.494 -9.281 1 90.56 86 MET A N 1
ATOM 700 C CA . MET A 1 86 ? -7.715 2.836 -8.547 1 90.56 86 MET A CA 1
ATOM 701 C C . MET A 1 86 ? -7.637 1.355 -8.906 1 90.56 86 MET A C 1
ATOM 703 O O . MET A 1 86 ? -8.594 0.794 -9.453 1 90.56 86 MET A O 1
ATOM 707 N N . VAL A 1 87 ? -6.535 0.77 -8.594 1 92.94 87 VAL A N 1
ATOM 708 C CA . VAL A 1 87 ? -6.309 -0.641 -8.891 1 92.94 87 VAL A CA 1
ATOM 709 C C . VAL A 1 87 ? -6.762 -1.494 -7.707 1 92.94 87 VAL A C 1
ATOM 711 O O . VAL A 1 87 ? -7.293 -0.971 -6.723 1 92.94 87 VAL A O 1
ATOM 714 N N . ALA A 1 88 ? -6.586 -2.783 -7.871 1 96.81 88 ALA A N 1
ATOM 715 C CA . ALA A 1 88 ? -6.996 -3.717 -6.824 1 96.81 88 ALA A CA 1
ATOM 716 C C . ALA A 1 88 ? -6.324 -3.381 -5.496 1 96.81 88 ALA A C 1
ATOM 718 O O . ALA A 1 88 ? -5.145 -3.023 -5.461 1 96.81 88 ALA A O 1
ATOM 719 N N . LEU A 1 89 ? -7.121 -3.512 -4.43 1 96.62 89 LEU A N 1
ATOM 720 C CA . LEU A 1 89 ? -6.633 -3.191 -3.092 1 96.62 89 LEU A CA 1
ATOM 721 C C . LEU A 1 89 ? -6.629 -4.43 -2.203 1 96.62 89 LEU A C 1
ATOM 723 O O . LEU A 1 89 ? -7.602 -5.188 -2.18 1 96.62 89 LEU A O 1
ATOM 727 N N . SER A 1 90 ? -5.527 -4.641 -1.564 1 96.5 90 SER A N 1
ATOM 728 C CA . SER A 1 90 ? -5.355 -5.668 -0.542 1 96.5 90 SER A CA 1
ATOM 729 C C . SER A 1 90 ? -4.387 -5.211 0.543 1 96.5 90 SER A C 1
ATOM 731 O O . SER A 1 90 ? -3.477 -4.426 0.278 1 96.5 90 SER A O 1
ATOM 733 N N . GLU A 1 91 ? -4.684 -5.574 1.73 1 94.69 91 GLU A N 1
ATOM 734 C CA . GLU A 1 91 ? -3.85 -5.215 2.873 1 94.69 91 GLU A CA 1
ATOM 735 C C . GLU A 1 91 ? -3.426 -6.449 3.66 1 94.69 91 GLU A C 1
ATOM 737 O O . GLU A 1 91 ? -4.227 -7.367 3.865 1 94.69 91 GLU A O 1
ATOM 742 N N . PRO A 1 92 ? -2.195 -6.461 4.203 1 92.38 92 PRO A N 1
ATOM 743 C CA . PRO A 1 92 ? -1.669 -7.645 4.891 1 92.38 92 PRO A CA 1
ATOM 744 C C . PRO A 1 92 ? -2.479 -8.016 6.133 1 92.38 92 PRO A C 1
ATOM 746 O O . PRO A 1 92 ? -2.514 -9.18 6.527 1 92.38 92 PRO A O 1
ATOM 749 N N . THR A 1 93 ? -3.094 -7.035 6.73 1 93.12 93 THR A N 1
ATOM 750 C CA . THR A 1 93 ? -3.814 -7.332 7.961 1 93.12 93 THR A CA 1
ATOM 751 C C . THR A 1 93 ? -5.262 -7.711 7.664 1 93.12 93 THR A C 1
ATOM 753 O O . THR A 1 93 ? -5.973 -8.211 8.539 1 93.12 93 THR A O 1
ATOM 756 N N . ALA A 1 94 ? -5.715 -7.418 6.492 1 95.44 94 ALA A N 1
ATOM 757 C CA . ALA A 1 94 ? -7.059 -7.801 6.059 1 95.44 94 ALA A CA 1
ATOM 758 C C . ALA A 1 94 ? -7.031 -9.133 5.309 1 95.44 94 ALA A C 1
ATOM 760 O O . ALA A 1 94 ? -7.262 -9.172 4.098 1 95.44 94 ALA A O 1
ATOM 761 N N . ILE A 1 95 ? -6.961 -10.18 6.055 1 96.25 95 ILE A N 1
ATOM 762 C CA . ILE A 1 95 ? -6.617 -11.5 5.543 1 96.25 95 ILE A CA 1
ATOM 763 C C . ILE A 1 95 ? -7.676 -11.961 4.543 1 96.25 95 ILE A C 1
ATOM 765 O O . ILE A 1 95 ? -8.852 -12.07 4.887 1 96.25 95 ILE A O 1
ATOM 769 N N . GLY A 1 96 ? -7.172 -12.203 3.312 1 96.56 96 GLY A N 1
ATOM 770 C CA . GLY A 1 96 ? -8.016 -12.781 2.277 1 96.56 96 GLY A CA 1
ATOM 771 C C . GLY A 1 96 ? -8.82 -11.742 1.518 1 96.56 96 GLY A C 1
ATOM 772 O O . GLY A 1 96 ? -9.359 -12.031 0.445 1 96.56 96 GLY A O 1
ATOM 773 N N . LEU A 1 97 ? -8.898 -10.555 2.041 1 97.31 97 LEU A N 1
ATOM 774 C CA . LEU A 1 97 ? -9.758 -9.523 1.474 1 97.31 97 LEU A CA 1
ATOM 775 C C . LEU A 1 97 ? -9.086 -8.852 0.281 1 97.31 97 LEU A C 1
ATOM 777 O O . LEU A 1 97 ? -7.938 -8.422 0.372 1 97.31 97 LEU A O 1
ATOM 781 N N . VAL A 1 98 ? -9.781 -8.836 -0.868 1 98 98 VAL A N 1
ATOM 782 C CA . VAL A 1 98 ? -9.359 -8.133 -2.072 1 98 98 VAL A CA 1
ATOM 783 C C . VAL A 1 98 ? -10.531 -7.352 -2.658 1 98 98 VAL A C 1
ATOM 785 O O . VAL A 1 98 ? -11.641 -7.883 -2.779 1 98 98 VAL A O 1
ATOM 788 N N . ILE A 1 99 ? -10.336 -6.082 -2.926 1 98.38 99 ILE A N 1
ATOM 789 C CA . ILE A 1 99 ? -11.336 -5.238 -3.57 1 98.38 99 ILE A CA 1
ATOM 790 C C . ILE A 1 99 ? -10.812 -4.762 -4.926 1 98.38 99 ILE A C 1
ATOM 792 O O . ILE A 1 99 ? -9.672 -4.316 -5.031 1 98.38 99 ILE A O 1
ATOM 796 N N . ALA A 1 100 ? -11.609 -4.895 -5.941 1 97.62 100 ALA A N 1
ATOM 797 C CA . ALA A 1 100 ? -11.125 -4.52 -7.266 1 97.62 100 ALA A CA 1
ATOM 798 C C . ALA A 1 100 ? -12.281 -4.105 -8.172 1 97.62 100 ALA A C 1
ATOM 800 O O . ALA A 1 100 ? -13.43 -4.492 -7.945 1 97.62 100 ALA A O 1
ATOM 801 N N . HIS A 1 101 ? -11.945 -3.268 -9.141 1 96.81 101 HIS A N 1
ATOM 802 C CA . HIS A 1 101 ? -12.867 -3.012 -10.242 1 96.81 101 HIS A CA 1
ATOM 803 C C . HIS A 1 101 ? -12.805 -4.129 -11.281 1 96.81 101 HIS A C 1
ATOM 805 O O . HIS A 1 101 ? -11.719 -4.586 -11.641 1 96.81 101 HIS A O 1
ATOM 811 N N . GLY A 1 102 ? -13.953 -4.523 -11.703 1 94.62 102 GLY A N 1
ATOM 812 C CA . GLY A 1 102 ? -13.984 -5.582 -12.695 1 94.62 102 GLY A CA 1
ATOM 813 C C . GLY A 1 102 ? -15.164 -5.48 -13.641 1 94.62 102 GLY A C 1
ATOM 814 O O . GLY A 1 102 ? -16.078 -4.676 -13.422 1 94.62 102 GLY A O 1
ATOM 815 N N . THR A 1 103 ? -15.062 -6.203 -14.703 1 91.56 103 THR A N 1
ATOM 816 C CA . THR A 1 103 ? -16.141 -6.375 -15.672 1 91.56 103 THR A CA 1
ATOM 817 C C . THR A 1 103 ? -16.375 -7.855 -15.969 1 91.56 103 THR A C 1
ATOM 819 O O . THR A 1 103 ? -15.414 -8.633 -16.031 1 91.56 103 THR A O 1
ATOM 822 N N . VAL A 1 104 ? -17.609 -8.156 -16.141 1 88.88 104 VAL A N 1
ATOM 823 C CA . VAL A 1 104 ? -17.953 -9.531 -16.469 1 88.88 104 VAL A CA 1
ATOM 824 C C . VAL A 1 104 ? -18.203 -9.664 -17.969 1 88.88 104 VAL A C 1
ATOM 826 O O . VAL A 1 104 ? -18.891 -8.828 -18.562 1 88.88 104 VAL A O 1
ATOM 829 N N . GLY A 1 105 ? -17.578 -10.672 -18.547 1 86.12 105 GLY A N 1
ATOM 830 C CA . GLY A 1 105 ? -17.734 -10.898 -19.969 1 86.12 105 GLY A CA 1
ATOM 831 C C . GLY A 1 105 ? -16.625 -11.75 -20.562 1 86.12 105 GLY A C 1
ATOM 832 O O . GLY A 1 105 ? -16.047 -12.594 -19.859 1 86.12 105 GLY A O 1
ATOM 833 N N . ASP A 1 106 ? -16.406 -11.5 -21.812 1 81.5 106 ASP A N 1
ATOM 834 C CA . ASP A 1 106 ? -15.422 -12.336 -22.516 1 81.5 106 ASP A CA 1
ATOM 835 C C . ASP A 1 106 ? -14.016 -11.766 -22.375 1 81.5 106 ASP A C 1
ATOM 837 O O . ASP A 1 106 ? -13.031 -12.492 -22.484 1 81.5 106 ASP A O 1
ATOM 841 N N . SER A 1 107 ? -14.008 -10.516 -22.203 1 84.06 107 SER A N 1
ATOM 842 C CA . SER A 1 107 ? -12.711 -9.852 -22.078 1 84.06 107 SER A CA 1
ATOM 843 C C . SER A 1 107 ? -12.844 -8.5 -21.391 1 84.06 107 SER A C 1
ATOM 845 O O . SER A 1 107 ? -13.953 -8.008 -21.188 1 84.06 107 SER A O 1
ATOM 847 N N . LEU A 1 108 ? -11.648 -8.062 -21.047 1 84 108 LEU A N 1
ATOM 848 C CA . LEU A 1 108 ? -11.602 -6.711 -20.5 1 84 108 LEU A CA 1
ATOM 849 C C . LEU A 1 108 ? -11.883 -5.676 -21.578 1 84 108 LEU A C 1
ATOM 851 O O . LEU A 1 108 ? -11.32 -5.754 -22.672 1 84 108 LEU A O 1
ATOM 855 N N . SER A 1 109 ? -12.984 -4.969 -21.453 1 74.44 109 SER A N 1
ATOM 856 C CA . SER A 1 109 ? -13.344 -3.971 -22.453 1 74.44 109 SER A CA 1
ATOM 857 C C . SER A 1 109 ? -13.375 -2.568 -21.859 1 74.44 109 SER A C 1
ATOM 859 O O . SER A 1 109 ? -13.844 -2.377 -20.734 1 74.44 109 SER A O 1
ATOM 861 N N . SER A 1 110 ? -12.734 -1.708 -22.609 1 66.56 110 SER A N 1
ATOM 862 C CA . SER A 1 110 ? -12.766 -0.303 -22.203 1 66.56 110 SER A CA 1
ATOM 863 C C . SER A 1 110 ? -14.172 0.275 -22.344 1 66.56 110 SER A C 1
ATOM 865 O O . SER A 1 110 ? -14.469 1.319 -21.75 1 66.56 110 SER A O 1
ATOM 867 N N . SER A 1 111 ? -14.953 -0.434 -22.984 1 65.06 111 SER A N 1
ATOM 868 C CA . SER A 1 111 ? -16.281 0.11 -23.25 1 65.06 111 SER A CA 1
ATOM 869 C C . SER A 1 111 ? -17.266 -0.259 -22.141 1 65.06 111 SER A C 1
ATOM 871 O O . SER A 1 111 ? -18.328 0.347 -22.031 1 65.06 111 SER A O 1
ATOM 873 N N . GLN A 1 112 ? -16.875 -1.171 -21.359 1 71.44 112 GLN A N 1
ATOM 874 C CA . GLN A 1 112 ? -17.781 -1.611 -20.312 1 71.44 112 GLN A CA 1
ATOM 875 C C . GLN A 1 112 ? -17.562 -0.809 -19.031 1 71.44 112 GLN A C 1
ATOM 877 O O . GLN A 1 112 ? -16.438 -0.422 -18.719 1 71.44 112 GLN A O 1
ATOM 882 N N . HIS A 1 113 ? -18.688 -0.532 -18.406 1 84.75 113 HIS A N 1
ATOM 883 C CA . HIS A 1 113 ? -18.656 0.166 -17.125 1 84.75 113 HIS A CA 1
ATOM 884 C C . HIS A 1 113 ? -18.172 -0.75 -16.016 1 84.75 113 HIS A C 1
ATOM 886 O O . HIS A 1 113 ? -18.812 -1.767 -15.719 1 84.75 113 HIS A O 1
ATOM 892 N N . PRO A 1 114 ? -17.125 -0.479 -15.383 1 93.56 114 PRO A N 1
ATOM 893 C CA . PRO A 1 114 ? -16.594 -1.36 -14.336 1 93.56 114 PRO A CA 1
ATOM 894 C C . PRO A 1 114 ? -17.391 -1.267 -13.039 1 93.56 114 PRO A C 1
ATOM 896 O O . PRO A 1 114 ? -17.922 -0.201 -12.711 1 93.56 114 PRO A O 1
ATOM 899 N N . ASP A 1 115 ? -17.609 -2.346 -12.414 1 94.88 115 ASP A N 1
ATOM 900 C CA . ASP A 1 115 ? -18.172 -2.424 -11.078 1 94.88 115 ASP A CA 1
ATOM 901 C C . ASP A 1 115 ? -17.125 -2.824 -10.055 1 94.88 115 ASP A C 1
ATOM 903 O O . ASP A 1 115 ? -15.977 -3.113 -10.414 1 94.88 115 ASP A O 1
ATOM 907 N N . VAL A 1 116 ? -17.5 -2.75 -8.766 1 96.62 116 VAL A N 1
ATOM 908 C CA . VAL A 1 116 ? -16.562 -3.119 -7.703 1 96.62 116 VAL A CA 1
ATOM 909 C C . VAL A 1 116 ? -16.875 -4.535 -7.219 1 96.62 116 VAL A C 1
ATOM 911 O O . VAL A 1 116 ? -18.016 -4.859 -6.906 1 96.62 116 VAL A O 1
ATOM 914 N N . PHE A 1 117 ? -15.898 -5.332 -7.203 1 95.69 117 PHE A N 1
ATOM 915 C CA . PHE A 1 117 ? -15.977 -6.707 -6.727 1 95.69 117 PHE A CA 1
ATOM 916 C C . PHE A 1 117 ? -15.117 -6.902 -5.484 1 95.69 117 PHE A C 1
ATOM 918 O O . PHE A 1 117 ? -14.086 -6.242 -5.328 1 95.69 117 PHE A O 1
ATOM 925 N N . VAL A 1 118 ? -15.586 -7.812 -4.605 1 97 118 VAL A N 1
ATOM 926 C CA . VAL A 1 118 ? -14.859 -8.109 -3.375 1 97 118 VAL A CA 1
ATOM 927 C C . VAL A 1 118 ? -14.641 -9.617 -3.26 1 97 118 VAL A C 1
ATOM 929 O O . VAL A 1 118 ? -15.539 -10.406 -3.557 1 97 118 VAL A O 1
ATOM 932 N N . SER A 1 119 ? -13.43 -10.008 -2.941 1 96.12 119 SER A N 1
ATOM 933 C CA . SER A 1 119 ? -13.094 -11.383 -2.586 1 96.12 119 SER A CA 1
ATOM 934 C C . SER A 1 119 ? -12.719 -11.492 -1.112 1 96.12 119 SER A C 1
ATOM 936 O O . SER A 1 119 ? -11.969 -10.664 -0.592 1 96.12 119 SER A O 1
ATOM 938 N N . SER A 1 120 ? -13.211 -12.523 -0.473 1 95.38 120 SER A N 1
ATOM 939 C CA . SER A 1 120 ? -12.914 -12.758 0.936 1 95.38 120 SER A CA 1
ATOM 940 C C . SER A 1 120 ? -11.891 -13.875 1.103 1 95.38 120 SER A C 1
ATOM 942 O O . SER A 1 120 ? -11.523 -14.234 2.227 1 95.38 120 SER A O 1
ATOM 944 N N . ASP A 1 121 ? -11.422 -14.383 0.015 1 95.19 121 ASP A N 1
ATOM 945 C CA . ASP A 1 121 ? -10.562 -15.562 0.117 1 95.19 121 ASP A CA 1
ATOM 946 C C . ASP A 1 121 ? -9.344 -15.43 -0.79 1 95.19 121 ASP A C 1
ATOM 948 O O . ASP A 1 121 ? -8.891 -16.406 -1.375 1 95.19 121 ASP A O 1
ATOM 952 N N . GLY A 1 122 ? -8.961 -14.195 -0.966 1 95.5 122 GLY A N 1
ATOM 953 C CA . GLY A 1 122 ? -7.715 -13.93 -1.665 1 95.5 122 GLY A CA 1
ATOM 954 C C . GLY A 1 122 ? -7.855 -13.977 -3.176 1 95.5 122 GLY A C 1
ATOM 955 O O . GLY A 1 122 ? -6.855 -13.961 -3.898 1 95.5 122 GLY A O 1
ATOM 956 N N . GLY A 1 123 ? -9.055 -14.078 -3.699 1 95.31 123 GLY A N 1
ATOM 957 C CA . GLY A 1 123 ? -9.25 -14.031 -5.141 1 95.31 123 GLY A CA 1
ATOM 958 C C . GLY A 1 123 ? -9.82 -15.312 -5.707 1 95.31 123 GLY A C 1
ATOM 959 O O . GLY A 1 123 ? -10.023 -15.43 -6.918 1 95.31 123 GLY A O 1
ATOM 960 N N . TYR A 1 124 ? -10.102 -16.297 -4.824 1 93.06 124 TYR A N 1
ATOM 961 C CA . TYR A 1 124 ? -10.703 -17.531 -5.309 1 93.06 124 TYR A CA 1
ATOM 962 C C . TYR A 1 124 ? -12.125 -17.297 -5.793 1 93.06 124 TYR A C 1
ATOM 964 O O . TYR A 1 124 ? -12.531 -17.828 -6.832 1 93.06 124 TYR A O 1
ATOM 972 N N . ASN A 1 125 ? -12.828 -16.562 -5.012 1 91.5 125 ASN A N 1
ATOM 973 C CA . ASN A 1 125 ? -14.203 -16.203 -5.348 1 91.5 125 ASN A CA 1
ATOM 974 C C . ASN A 1 125 ? -14.43 -14.703 -5.234 1 91.5 125 ASN A C 1
ATOM 976 O O . ASN A 1 125 ? -13.836 -14.039 -4.383 1 91.5 125 ASN A O 1
ATOM 980 N N . TRP A 1 126 ? -15.312 -14.289 -6.137 1 93.75 126 TRP A N 1
ATOM 981 C CA . TRP A 1 126 ? -15.578 -12.852 -6.191 1 93.75 126 TRP A CA 1
ATOM 982 C C . TRP A 1 126 ? -17.078 -12.578 -6.156 1 93.75 126 TRP A C 1
ATOM 984 O O . TRP A 1 126 ? -17.875 -13.359 -6.68 1 93.75 126 TRP A O 1
ATOM 994 N N . ARG A 1 127 ? -17.406 -11.43 -5.562 1 92.38 127 ARG A N 1
ATOM 995 C CA . ARG A 1 127 ? -18.797 -10.969 -5.523 1 92.38 127 ARG A CA 1
ATOM 996 C C . ARG A 1 127 ? -18.891 -9.508 -5.953 1 92.38 127 ARG A C 1
ATOM 998 O O . ARG A 1 127 ? -18.141 -8.664 -5.484 1 92.38 127 ARG A O 1
ATOM 1005 N N . GLY A 1 128 ? -19.828 -9.312 -6.875 1 93.94 128 GLY A N 1
ATOM 1006 C CA . GLY A 1 128 ? -20.141 -7.922 -7.172 1 93.94 128 GLY A CA 1
ATOM 1007 C C . GLY A 1 128 ? -20.828 -7.207 -6.023 1 93.94 128 GLY A C 1
ATOM 1008 O O . GLY A 1 128 ? -21.781 -7.723 -5.449 1 93.94 128 GLY A O 1
ATOM 1009 N N . THR A 1 129 ? -20.297 -5.988 -5.699 1 95.38 129 THR A N 1
ATOM 1010 C CA . THR A 1 129 ? -20.812 -5.371 -4.488 1 95.38 129 THR A CA 1
ATOM 1011 C C . THR A 1 129 ? -21.297 -3.945 -4.766 1 95.38 129 THR A C 1
ATOM 1013 O O . THR A 1 129 ? -22.203 -3.445 -4.094 1 95.38 129 THR A O 1
ATOM 1016 N N . LEU A 1 130 ? -20.641 -3.195 -5.605 1 95.31 130 LEU A N 1
ATOM 1017 C CA . LEU A 1 130 ? -21.031 -1.827 -5.934 1 95.31 130 LEU A CA 1
ATOM 1018 C C . LEU A 1 130 ? -21.078 -1.622 -7.445 1 95.31 130 LEU A C 1
ATOM 1020 O O . LEU A 1 130 ? -20.219 -2.125 -8.172 1 95.31 130 LEU A O 1
ATOM 1024 N N . ARG A 1 131 ? -22.047 -0.806 -7.812 1 93.06 131 ARG A N 1
ATOM 1025 C CA . ARG A 1 131 ? -22.156 -0.455 -9.227 1 93.06 131 ARG A CA 1
ATOM 1026 C C . ARG A 1 131 ? -21.328 0.794 -9.539 1 93.06 131 ARG A C 1
ATOM 1028 O O . ARG A 1 131 ? -21.391 1.782 -8.805 1 93.06 131 ARG A O 1
ATOM 1035 N N . GLY A 1 132 ? -20.547 0.65 -10.602 1 92.88 132 GLY A N 1
ATOM 1036 C CA . GLY A 1 132 ? -19.781 1.795 -11.055 1 92.88 132 GLY A CA 1
ATOM 1037 C C . GLY A 1 132 ? -18.469 1.959 -10.32 1 92.88 132 GLY A C 1
ATOM 1038 O O . GLY A 1 132 ? -18.203 1.254 -9.344 1 92.88 132 GLY A O 1
ATOM 1039 N N . PRO A 1 133 ? -17.625 2.85 -10.82 1 92.75 133 PRO A N 1
ATOM 1040 C CA . PRO A 1 133 ? -16.312 3.062 -10.234 1 92.75 133 PRO A CA 1
ATOM 1041 C C . PRO A 1 133 ? -16.375 3.752 -8.875 1 92.75 133 PRO A C 1
ATOM 1043 O O . PRO A 1 133 ? -17.203 4.641 -8.664 1 92.75 133 PRO A O 1
ATOM 1046 N N . HIS A 1 134 ? -15.562 3.291 -7.953 1 93.75 134 HIS A N 1
ATOM 1047 C CA . HIS A 1 134 ? -15.461 3.84 -6.605 1 93.75 134 HIS A CA 1
ATOM 1048 C C . HIS A 1 134 ? -14 3.934 -6.164 1 93.75 134 HIS A C 1
ATOM 1050 O O . HIS A 1 134 ? -13.141 3.211 -6.676 1 93.75 134 HIS A O 1
ATOM 1056 N N . HIS A 1 135 ? -13.773 4.898 -5.262 1 92.5 135 HIS A N 1
ATOM 1057 C CA . HIS A 1 135 ? -12.602 4.805 -4.395 1 92.5 135 HIS A CA 1
ATOM 1058 C C . HIS A 1 135 ? -12.906 3.998 -3.137 1 92.5 135 HIS A C 1
ATOM 1060 O O . HIS A 1 135 ? -14.023 4.066 -2.609 1 92.5 135 HIS A O 1
ATOM 1066 N N . TYR A 1 136 ? -11.992 3.242 -2.701 1 95.62 136 TYR A N 1
ATOM 1067 C CA . TYR A 1 136 ? -12.242 2.471 -1.49 1 95.62 136 TYR A CA 1
ATOM 1068 C C . TYR A 1 136 ? -10.992 2.371 -0.633 1 95.62 136 TYR A C 1
ATOM 1070 O O . TYR A 1 136 ? -9.875 2.582 -1.123 1 95.62 136 TYR A O 1
ATOM 1078 N N . SER A 1 137 ? -11.211 2.104 0.619 1 95.25 137 SER A N 1
ATOM 1079 C CA . SER A 1 137 ? -10.18 1.886 1.629 1 95.25 137 SER A CA 1
ATOM 1080 C C . SER A 1 137 ? -10.586 0.785 2.604 1 95.25 137 SER A C 1
ATOM 1082 O O . SER A 1 137 ? -11.773 0.549 2.822 1 95.25 137 SER A O 1
ATOM 1084 N N . ILE A 1 138 ? -9.57 0.101 3.025 1 96.06 138 ILE A N 1
ATOM 1085 C CA . ILE A 1 138 ? -9.773 -0.931 4.035 1 96.06 138 ILE A CA 1
ATOM 1086 C C . ILE A 1 138 ? -9.336 -0.405 5.402 1 96.06 138 ILE A C 1
ATOM 1088 O O . ILE A 1 138 ? -8.227 0.12 5.547 1 96.06 138 ILE A O 1
ATOM 1092 N N . LEU A 1 139 ? -10.25 -0.503 6.348 1 94.69 139 LEU A N 1
ATOM 1093 C CA . LEU A 1 139 ? -9.992 -0.064 7.715 1 94.69 139 LEU A CA 1
ATOM 1094 C C . LEU A 1 139 ? -10.188 -1.211 8.703 1 94.69 139 LEU A C 1
ATOM 1096 O O . LEU A 1 139 ? -10.711 -2.266 8.336 1 94.69 139 LEU A O 1
ATOM 1100 N N . ASP A 1 140 ? -9.688 -1.038 9.914 1 94.69 140 ASP A N 1
ATOM 1101 C CA . ASP A 1 140 ? -9.883 -1.984 11.008 1 94.69 140 ASP A CA 1
ATOM 1102 C C . ASP A 1 140 ? -9.438 -3.389 10.609 1 94.69 140 ASP A C 1
ATOM 1104 O O . ASP A 1 140 ? -10.141 -4.367 10.859 1 94.69 140 ASP A O 1
ATOM 1108 N N . SER A 1 141 ? -8.352 -3.451 9.922 1 93.81 141 SER A N 1
ATOM 1109 C CA . SER A 1 141 ? -7.758 -4.719 9.508 1 93.81 141 SER A CA 1
ATOM 1110 C C . SER A 1 141 ? -8.766 -5.574 8.742 1 93.81 141 SER A C 1
ATOM 1112 O O . SER A 1 141 ? -8.82 -6.789 8.922 1 93.81 141 SER A O 1
ATOM 1114 N N . GLY A 1 142 ? -9.602 -4.887 7.941 1 94.69 142 GLY A N 1
ATOM 1115 C CA . GLY A 1 142 ? -10.539 -5.594 7.09 1 94.69 142 GLY A CA 1
ATOM 1116 C C . GLY A 1 142 ? -11.953 -5.605 7.641 1 94.69 142 GLY A C 1
ATOM 1117 O O . GLY A 1 142 ? -12.898 -5.969 6.941 1 94.69 142 GLY A O 1
ATOM 1118 N N . GLY A 1 143 ? -12.125 -5.18 8.867 1 93.75 143 GLY A N 1
ATOM 1119 C CA . GLY A 1 143 ? -13.445 -5.18 9.477 1 93.75 143 GLY A CA 1
ATOM 1120 C C . GLY A 1 143 ? -14.344 -4.078 8.953 1 93.75 143 GLY A C 1
ATOM 1121 O O . GLY A 1 143 ? -15.555 -4.098 9.18 1 93.75 143 GLY A O 1
ATOM 1122 N N . LEU A 1 144 ? -13.75 -3.178 8.273 1 94.12 144 LEU A N 1
ATOM 1123 C CA . LEU A 1 144 ? -14.477 -2.023 7.754 1 94.12 144 LEU A CA 1
ATOM 1124 C C . LEU A 1 144 ? -13.969 -1.631 6.371 1 94.12 144 LEU A C 1
ATOM 1126 O O . LEU A 1 144 ? -12.758 -1.561 6.152 1 94.12 144 LEU A O 1
ATOM 1130 N N . ILE A 1 145 ? -14.859 -1.556 5.434 1 95.75 145 ILE A N 1
ATOM 1131 C CA . ILE A 1 145 ? -14.539 -1.029 4.109 1 95.75 145 ILE A CA 1
ATOM 1132 C C . ILE A 1 145 ? -15.281 0.287 3.885 1 95.75 145 ILE A C 1
ATOM 1134 O O . ILE A 1 145 ? -16.469 0.399 4.199 1 95.75 145 ILE A O 1
ATOM 1138 N N . VAL A 1 146 ? -14.594 1.275 3.436 1 94.31 146 VAL A N 1
ATOM 1139 C CA . VAL A 1 146 ? -15.188 2.561 3.082 1 94.31 146 VAL A CA 1
ATOM 1140 C C . VAL A 1 146 ? -15.039 2.803 1.582 1 94.31 146 VAL A C 1
ATOM 1142 O O . VAL A 1 146 ? -14.008 2.482 0.994 1 94.31 146 VAL A O 1
ATOM 1145 N N . ALA A 1 147 ? -16.062 3.346 0.97 1 94.5 147 ALA A N 1
ATOM 1146 C CA . ALA A 1 147 ? -16.016 3.633 -0.461 1 94.5 147 ALA A CA 1
ATOM 1147 C C . ALA A 1 147 ? -16.656 4.98 -0.774 1 94.5 147 ALA A C 1
ATOM 1149 O O . ALA A 1 147 ? -17.547 5.438 -0.047 1 94.5 147 ALA A O 1
ATOM 1150 N N . VAL A 1 148 ? -16.125 5.605 -1.765 1 91.06 148 VAL A N 1
ATOM 1151 C CA . VAL A 1 148 ? -16.641 6.852 -2.311 1 91.06 148 VAL A CA 1
ATOM 1152 C C . VAL A 1 148 ? -16.844 6.715 -3.818 1 91.06 148 VAL A C 1
ATOM 1154 O O . VAL A 1 148 ? -15.922 6.328 -4.539 1 91.06 148 VAL A O 1
ATOM 1157 N N . GLU A 1 149 ? -18 7 -4.289 1 89.06 149 GLU A N 1
ATOM 1158 C CA . GLU A 1 149 ? -18.266 6.883 -5.723 1 89.06 149 GLU A CA 1
ATOM 1159 C C . GLU A 1 149 ? -17.422 7.871 -6.52 1 89.06 149 GLU A C 1
ATOM 1161 O O . GLU A 1 149 ? -17.281 9.031 -6.129 1 89.06 149 GLU A O 1
ATOM 1166 N N . ALA A 1 150 ? -16.812 7.281 -7.605 1 84.31 150 ALA A N 1
ATOM 1167 C CA . ALA A 1 150 ? -15.984 8.125 -8.461 1 84.31 150 ALA A CA 1
ATOM 1168 C C . ALA A 1 150 ? -16.844 8.969 -9.398 1 84.31 150 ALA A C 1
ATOM 1170 O O . ALA A 1 150 ? -17.297 8.484 -10.43 1 84.31 150 ALA A O 1
ATOM 1171 N N . GLN A 1 151 ? -17.766 9.836 -8.781 1 71.12 151 GLN A N 1
ATOM 1172 C CA . GLN A 1 151 ? -18.641 10.617 -9.633 1 71.12 151 GLN A CA 1
ATOM 1173 C C . GLN A 1 151 ? -18.047 12 -9.914 1 71.12 151 GLN A C 1
ATOM 1175 O O . GLN A 1 151 ? -17.312 12.539 -9.086 1 71.12 151 GLN A O 1
ATOM 1180 N N . ARG A 1 152 ? -18.156 12.5 -11.25 1 59.97 152 ARG A N 1
ATOM 1181 C CA . ARG A 1 152 ? -17.625 13.781 -11.703 1 59.97 152 ARG A CA 1
ATOM 1182 C C . ARG A 1 152 ? -18.391 14.938 -11.062 1 59.97 152 ARG A C 1
ATOM 1184 O O . ARG A 1 152 ? -17.812 16 -10.797 1 59.97 152 ARG A O 1
ATOM 1191 N N . GLU A 1 153 ? -19.594 14.828 -10.953 1 59.16 153 GLU A N 1
ATOM 1192 C CA . GLU A 1 153 ? -20.328 16.047 -10.625 1 59.16 153 GLU A CA 1
ATOM 1193 C C . GLU A 1 153 ? -21.266 15.828 -9.445 1 59.16 153 GLU A C 1
ATOM 1195 O O . GLU A 1 153 ? -21.891 14.766 -9.336 1 59.16 153 GLU A O 1
ATOM 1200 N N . GLY A 1 154 ? -21.094 16.641 -8.328 1 58.38 154 GLY A N 1
ATOM 1201 C CA . GLY A 1 154 ? -22.109 16.75 -7.301 1 58.38 154 GLY A CA 1
ATOM 1202 C C . GLY A 1 154 ? -21.625 16.344 -5.926 1 58.38 154 GLY A C 1
ATOM 1203 O O . GLY A 1 154 ? -20.438 16.531 -5.605 1 58.38 154 GLY A O 1
ATOM 1204 N N . GLN A 1 155 ? -22.516 15.789 -5.117 1 63.91 155 GLN A N 1
ATOM 1205 C CA . GLN A 1 155 ? -22.328 15.438 -3.711 1 63.91 155 GLN A CA 1
ATOM 1206 C C . GLN A 1 155 ? -21.609 14.102 -3.564 1 63.91 155 GLN A C 1
ATOM 1208 O O . GLN A 1 155 ? -21.938 13.125 -4.234 1 63.91 155 GLN A O 1
ATOM 1213 N N . VAL A 1 156 ? -20.469 14.219 -2.797 1 70.88 156 VAL A N 1
ATOM 1214 C CA . VAL A 1 156 ? -19.688 13.031 -2.486 1 70.88 156 VAL A CA 1
ATOM 1215 C C . VAL A 1 156 ? -20.375 12.234 -1.383 1 70.88 156 VAL A C 1
ATOM 1217 O O . VAL A 1 156 ? -20.734 12.781 -0.337 1 70.88 156 VAL A O 1
ATOM 1220 N N . LYS A 1 157 ? -20.828 11.039 -1.709 1 74.88 157 LYS A N 1
ATOM 1221 C CA . LYS A 1 157 ? -21.391 10.148 -0.702 1 74.88 157 LYS A CA 1
ATOM 1222 C C . LYS A 1 157 ? -20.375 9.07 -0.302 1 74.88 157 LYS A C 1
ATOM 1224 O O . LYS A 1 157 ? -19.844 8.367 -1.16 1 74.88 157 LYS A O 1
ATOM 1229 N N . THR A 1 158 ? -20.141 9.07 1.011 1 85.38 158 THR A N 1
ATOM 1230 C CA . THR A 1 158 ? -19.312 8.008 1.557 1 85.38 158 THR A CA 1
ATOM 1231 C C . THR A 1 158 ? -20.172 6.84 2.043 1 85.38 158 THR A C 1
ATOM 1233 O O . THR A 1 158 ? -21.188 7.051 2.705 1 85.38 158 THR A O 1
ATOM 1236 N N . ILE A 1 159 ? -19.875 5.707 1.623 1 92 159 ILE A N 1
ATOM 1237 C CA . ILE A 1 159 ? -20.578 4.512 2.086 1 92 159 ILE A CA 1
ATOM 1238 C C . ILE A 1 159 ? -19.578 3.57 2.766 1 92 159 ILE A C 1
ATOM 1240 O O . ILE A 1 159 ? -18.375 3.686 2.566 1 92 159 ILE A O 1
ATOM 1244 N N . PHE A 1 160 ? -20.141 2.752 3.648 1 92.56 160 PHE A N 1
ATOM 1245 C CA . PHE A 1 160 ? -19.25 1.847 4.363 1 92.56 160 PHE A CA 1
ATOM 1246 C C . PHE A 1 160 ? -19.906 0.49 4.574 1 92.56 160 PHE A C 1
ATOM 1248 O O . PHE A 1 160 ? -21.141 0.373 4.5 1 92.56 160 PHE A O 1
ATOM 1255 N N . SER A 1 161 ? -19.109 -0.532 4.711 1 93.62 161 SER A N 1
ATOM 1256 C CA . SER A 1 161 ? -19.547 -1.905 4.926 1 93.62 161 SER A CA 1
ATOM 1257 C C . SER A 1 161 ? -18.75 -2.574 6.043 1 93.62 161 SER A C 1
ATOM 1259 O O . SER A 1 161 ? -17.547 -2.395 6.141 1 93.62 161 SER A O 1
ATOM 1261 N N . THR A 1 162 ? -19.438 -3.33 6.859 1 91.56 162 THR A N 1
ATOM 1262 C CA . THR A 1 162 ? -18.797 -4.066 7.938 1 91.56 162 THR A CA 1
ATOM 1263 C C . THR A 1 162 ? -18.828 -5.566 7.664 1 91.56 162 THR A C 1
ATOM 1265 O O . THR A 1 162 ? -18.406 -6.367 8.508 1 91.56 162 THR A O 1
ATOM 1268 N N . ASP A 1 163 ? -19.344 -5.906 6.48 1 92.69 163 ASP A N 1
ATOM 1269 C CA . ASP A 1 163 ? -19.469 -7.32 6.141 1 92.69 163 ASP A CA 1
ATOM 1270 C C . ASP A 1 163 ? -18.844 -7.613 4.777 1 92.69 163 ASP A C 1
ATOM 1272 O O . ASP A 1 163 ? -19.391 -8.375 3.988 1 92.69 163 ASP A O 1
ATOM 1276 N N . GLU A 1 164 ? -17.781 -6.906 4.523 1 93.81 164 GLU A N 1
ATOM 1277 C CA . GLU A 1 164 ? -16.969 -7.121 3.332 1 93.81 164 GLU A CA 1
ATOM 1278 C C . GLU A 1 164 ? -17.766 -6.844 2.059 1 93.81 164 GLU A C 1
ATOM 1280 O O . GLU A 1 164 ? -17.656 -7.586 1.08 1 93.81 164 GLU A O 1
ATOM 1285 N N . GLY A 1 165 ? -18.625 -5.883 2.061 1 93.75 165 GLY A N 1
ATOM 1286 C CA . GLY A 1 165 ? -19.281 -5.375 0.863 1 93.75 165 GLY A CA 1
ATOM 1287 C C . GLY A 1 165 ? -20.625 -6.023 0.594 1 93.75 165 GLY A C 1
ATOM 1288 O O . GLY A 1 165 ? -21.234 -5.781 -0.448 1 93.75 165 GLY A O 1
ATOM 1289 N N . GLN A 1 166 ? -21.109 -6.812 1.463 1 92.06 166 GLN A N 1
ATOM 1290 C CA . GLN A 1 166 ? -22.422 -7.422 1.271 1 92.06 166 GLN A CA 1
ATOM 1291 C C . GLN A 1 166 ? -23.547 -6.395 1.448 1 92.06 166 GLN A C 1
ATOM 1293 O O . GLN A 1 166 ? -24.531 -6.422 0.722 1 92.06 166 GLN A O 1
ATOM 1298 N N . CYS A 1 167 ? -23.344 -5.562 2.459 1 91.81 167 CYS A N 1
ATOM 1299 C CA . CYS A 1 167 ? -24.266 -4.449 2.689 1 91.81 167 CYS A CA 1
ATOM 1300 C C . CYS A 1 167 ? -23.5 -3.145 2.871 1 91.81 167 CYS A C 1
ATOM 1302 O O . CYS A 1 167 ? -22.438 -3.125 3.498 1 91.81 167 CYS A O 1
ATOM 1304 N N . TRP A 1 168 ? -24.094 -2.18 2.26 1 92.56 168 TRP A N 1
ATOM 1305 C CA . TRP A 1 168 ? -23.469 -0.863 2.344 1 92.56 168 TRP A CA 1
ATOM 1306 C C . TRP A 1 168 ? -24.406 0.144 3 1 92.56 168 TRP A C 1
ATOM 1308 O O . TRP A 1 168 ? -25.609 0.145 2.736 1 92.56 168 TRP A O 1
ATOM 1318 N N . LYS A 1 169 ? -23.828 0.899 3.863 1 88.69 169 LYS A N 1
ATOM 1319 C CA . LYS A 1 169 ? -24.547 1.986 4.516 1 88.69 169 LYS A CA 1
ATOM 1320 C C . LYS A 1 169 ? -23.984 3.344 4.113 1 88.69 169 LYS A C 1
ATOM 1322 O O . LYS A 1 169 ? -22.781 3.486 3.924 1 88.69 169 LYS A O 1
ATOM 1327 N N . SER A 1 170 ? -24.859 4.227 4.039 1 85.38 170 SER A N 1
ATOM 1328 C CA . SER A 1 170 ? -24.453 5.566 3.629 1 85.38 170 SER A CA 1
ATOM 1329 C C . SER A 1 170 ? -24.109 6.434 4.836 1 85.38 170 SER A C 1
ATOM 1331 O O . SER A 1 170 ? -24.719 6.301 5.898 1 85.38 170 SER A O 1
ATOM 1333 N N . TYR A 1 171 ? -23.109 7.156 4.598 1 77.81 171 TYR A N 1
ATOM 1334 C CA . TYR A 1 171 ? -22.719 8.141 5.602 1 77.81 171 TYR A CA 1
ATOM 1335 C C . TYR A 1 171 ? -22.5 9.508 4.969 1 77.81 171 TYR A C 1
ATOM 1337 O O . TYR A 1 171 ? -21.594 9.688 4.168 1 77.81 171 TYR A O 1
ATOM 1345 N N . ASN A 1 172 ? -23.375 10.43 5.18 1 70.12 172 ASN A N 1
ATOM 1346 C CA . ASN A 1 172 ? -23.219 11.789 4.668 1 70.12 172 ASN A CA 1
ATOM 1347 C C . ASN A 1 172 ? -22.344 12.633 5.59 1 70.12 172 ASN A C 1
ATOM 1349 O O . ASN A 1 172 ? -22.734 12.945 6.715 1 70.12 172 ASN A O 1
ATOM 1353 N N . PHE A 1 173 ? -21.203 12.93 5.082 1 68.06 173 PHE A N 1
ATOM 1354 C CA . PHE A 1 173 ? -20.297 13.633 5.969 1 68.06 173 PHE A CA 1
ATOM 1355 C C . PHE A 1 173 ? -20.359 15.141 5.727 1 68.06 173 PHE A C 1
ATOM 1357 O O . PHE A 1 173 ? -19.844 15.922 6.527 1 68.06 173 PHE A O 1
ATOM 1364 N N . THR A 1 174 ? -20.906 15.484 4.625 1 67.5 174 THR A N 1
ATOM 1365 C CA . THR A 1 174 ? -20.969 16.922 4.383 1 67.5 174 THR A CA 1
ATOM 1366 C C . THR A 1 174 ? -22.219 17.281 3.588 1 67.5 174 THR A C 1
ATOM 1368 O O . THR A 1 174 ? -22.703 16.484 2.793 1 67.5 174 THR A O 1
ATOM 1371 N N . ASP A 1 175 ? -22.734 18.406 3.9 1 64.56 175 ASP A N 1
ATOM 1372 C CA . ASP A 1 175 ? -23.875 18.938 3.156 1 64.56 175 ASP A CA 1
ATOM 1373 C C . ASP A 1 175 ? -23.406 19.891 2.049 1 64.56 175 ASP A C 1
ATOM 1375 O O . ASP A 1 175 ? -24.188 20.266 1.184 1 64.56 175 ASP A O 1
ATOM 1379 N N . GLN A 1 176 ? -22.188 20.219 2.096 1 68.69 176 GLN A N 1
ATOM 1380 C CA . GLN A 1 176 ? -21.641 21.141 1.107 1 68.69 176 GLN A CA 1
ATOM 1381 C C . GLN A 1 176 ? -21.031 20.391 -0.072 1 68.69 176 GLN A C 1
ATOM 1383 O O . GLN A 1 176 ? -20.625 19.234 0.064 1 68.69 176 GLN A O 1
ATOM 1388 N N . PRO A 1 177 ? -21.031 21.156 -1.123 1 70.5 177 PRO A N 1
ATOM 1389 C CA . PRO A 1 177 ? -20.344 20.531 -2.256 1 70.5 177 PRO A CA 1
ATOM 1390 C C . PRO A 1 177 ? -18.891 20.172 -1.937 1 70.5 177 PRO A C 1
ATOM 1392 O O . PRO A 1 177 ? -18.203 20.906 -1.223 1 70.5 177 PRO A O 1
ATOM 1395 N N . PHE A 1 178 ? -18.531 19.078 -2.275 1 75.62 178 PHE A N 1
ATOM 1396 C CA . PHE A 1 178 ? -17.203 18.531 -2.008 1 75.62 178 PHE A CA 1
ATOM 1397 C C . PHE A 1 178 ? -16.688 17.734 -3.203 1 75.62 178 PHE A C 1
ATOM 1399 O O . PHE A 1 178 ? -17.375 16.828 -3.689 1 75.62 178 PHE A O 1
ATOM 1406 N N . PHE A 1 179 ? -15.57 18.25 -3.652 1 75.75 179 PHE A N 1
ATOM 1407 C CA . PHE A 1 179 ? -14.914 17.516 -4.719 1 75.75 179 PHE A CA 1
ATOM 1408 C C . PHE A 1 179 ? -13.867 16.562 -4.152 1 75.75 179 PHE A C 1
ATOM 1410 O O . PHE A 1 179 ? -12.875 17 -3.57 1 75.75 179 PHE A O 1
ATOM 1417 N N . PHE A 1 180 ? -14.031 15.352 -4.484 1 81.31 180 PHE A N 1
ATOM 1418 C CA . PHE A 1 180 ? -13.242 14.273 -3.902 1 81.31 180 PHE A CA 1
ATOM 1419 C C . PHE A 1 180 ? -11.859 14.219 -4.543 1 81.31 180 PHE A C 1
ATOM 1421 O O . PHE A 1 180 ? -11.727 14.312 -5.766 1 81.31 180 PHE A O 1
ATOM 1428 N N . ALA A 1 181 ? -10.836 14.039 -3.635 1 76.06 181 ALA A N 1
ATOM 1429 C CA . ALA A 1 181 ? -9.469 13.898 -4.129 1 76.06 181 ALA A CA 1
ATOM 1430 C C . ALA A 1 181 ? -8.859 12.562 -3.697 1 76.06 181 ALA A C 1
ATOM 1432 O O . ALA A 1 181 ? -8.062 11.977 -4.426 1 76.06 181 ALA A O 1
ATOM 1433 N N . GLY A 1 182 ? -9.266 12.125 -2.455 1 81.38 182 GLY A N 1
ATOM 1434 C CA . GLY A 1 182 ? -8.656 10.875 -2.029 1 81.38 182 GLY A CA 1
ATOM 1435 C C . GLY A 1 182 ? -9.078 10.453 -0.634 1 81.38 182 GLY A C 1
ATOM 1436 O O . GLY A 1 182 ? -9.719 11.227 0.087 1 81.38 182 GLY A O 1
ATOM 1437 N N . LEU A 1 183 ? -8.75 9.195 -0.355 1 85.88 183 LEU A N 1
ATOM 1438 C CA . LEU A 1 183 ? -8.938 8.625 0.975 1 85.88 183 LEU A CA 1
ATOM 1439 C C . LEU A 1 183 ? -7.59 8.359 1.648 1 85.88 183 LEU A C 1
ATOM 1441 O O . LEU A 1 183 ? -6.645 7.91 1 1 85.88 183 LEU A O 1
ATOM 1445 N N . ALA A 1 184 ? -7.523 8.766 2.953 1 86.44 184 ALA A N 1
ATOM 1446 C CA . ALA A 1 184 ? -6.305 8.508 3.715 1 86.44 184 ALA A CA 1
ATOM 1447 C C . ALA A 1 184 ? -6.625 7.836 5.047 1 86.44 184 ALA A C 1
ATOM 1449 O O . ALA A 1 184 ? -7.523 8.281 5.773 1 86.44 184 ALA A O 1
ATOM 1450 N N . SER A 1 185 ? -5.91 6.688 5.297 1 85.94 185 SER A N 1
ATOM 1451 C CA . SER A 1 185 ? -6.039 6 6.578 1 85.94 185 SER A CA 1
ATOM 1452 C C . SER A 1 185 ? -4.715 5.977 7.332 1 85.94 185 SER A C 1
ATOM 1454 O O . SER A 1 185 ? -3.664 6.277 6.762 1 85.94 185 SER A O 1
ATOM 1456 N N . GLU A 1 186 ? -4.809 5.742 8.656 1 85.12 186 GLU A N 1
ATOM 1457 C CA . GLU A 1 186 ? -3.602 5.617 9.469 1 85.12 186 GLU A CA 1
ATOM 1458 C C . GLU A 1 186 ? -2.771 4.41 9.047 1 85.12 186 GLU A C 1
ATOM 1460 O O . GLU A 1 186 ? -3.311 3.434 8.516 1 85.12 186 GLU A O 1
ATOM 1465 N N . PRO A 1 187 ? -1.48 4.492 9.344 1 83.25 187 PRO A N 1
ATOM 1466 C CA . PRO A 1 187 ? -0.602 3.371 9 1 83.25 187 PRO A CA 1
ATOM 1467 C C . PRO A 1 187 ? -1.086 2.041 9.57 1 83.25 187 PRO A C 1
ATOM 1469 O O . PRO A 1 187 ? -1.567 1.991 10.703 1 83.25 187 PRO A O 1
ATOM 1472 N N . GLY A 1 188 ? -0.989 0.956 8.719 1 84.38 188 GLY A N 1
ATOM 1473 C CA . GLY A 1 188 ? -1.203 -0.405 9.188 1 84.38 188 GLY A CA 1
ATOM 1474 C C . GLY A 1 188 ? -2.648 -0.854 9.078 1 84.38 188 GLY A C 1
ATOM 1475 O O . GLY A 1 188 ? -2.973 -2 9.391 1 84.38 188 GLY A O 1
ATOM 1476 N N . THR A 1 189 ? -3.529 -0.043 8.633 1 87.56 189 THR A N 1
ATOM 1477 C CA . THR A 1 189 ? -4.926 -0.359 8.359 1 87.56 189 THR A CA 1
ATOM 1478 C C . THR A 1 189 ? -5.633 -0.821 9.633 1 87.56 189 THR A C 1
ATOM 1480 O O . THR A 1 189 ? -6.535 -1.658 9.578 1 87.56 189 THR A O 1
ATOM 1483 N N . LYS A 1 190 ? -5.223 -0.367 10.773 1 88 190 LYS A N 1
ATOM 1484 C CA . LYS A 1 190 ? -5.824 -0.798 12.031 1 88 190 LYS A CA 1
ATOM 1485 C C . LYS A 1 190 ? -6.836 0.225 12.531 1 88 190 LYS A C 1
ATOM 1487 O O . LYS A 1 190 ? -7.664 -0.084 13.391 1 88 190 LYS A O 1
ATOM 1492 N N . ALA A 1 191 ? -6.77 1.383 11.953 1 86.12 191 ALA A N 1
ATOM 1493 C CA . ALA A 1 191 ? -7.609 2.473 12.445 1 86.12 191 ALA A CA 1
ATOM 1494 C C . ALA A 1 191 ? -9.047 2.318 11.961 1 86.12 191 ALA A C 1
ATOM 1496 O O . ALA A 1 191 ? -9.312 1.608 10.992 1 86.12 191 ALA A O 1
ATOM 1497 N N . MET A 1 192 ? -9.898 2.957 12.695 1 87.19 192 MET A N 1
ATOM 1498 C CA . MET A 1 192 ? -11.312 2.951 12.336 1 87.19 192 MET A CA 1
ATOM 1499 C C . MET A 1 192 ? -11.75 4.312 11.805 1 87.19 192 MET A C 1
ATOM 1501 O O . MET A 1 192 ? -12.938 4.633 11.805 1 87.19 192 MET A O 1
ATOM 1505 N N . ASN A 1 193 ? -10.781 5.043 11.445 1 84.75 193 ASN A N 1
ATOM 1506 C CA . ASN A 1 193 ? -11.102 6.352 10.883 1 84.75 193 ASN A CA 1
ATOM 1507 C C . ASN A 1 193 ? -10.438 6.551 9.523 1 84.75 193 ASN A C 1
ATOM 1509 O O . ASN A 1 193 ? -9.453 5.883 9.203 1 84.75 193 ASN A O 1
ATOM 1513 N N . VAL A 1 194 ? -11.016 7.316 8.742 1 87.44 194 VAL A N 1
ATOM 1514 C CA . VAL A 1 194 ? -10.5 7.637 7.414 1 87.44 194 VAL A CA 1
ATOM 1515 C C . VAL A 1 194 ? -10.656 9.133 7.145 1 87.44 194 VAL A C 1
ATOM 1517 O O . VAL A 1 194 ? -11.586 9.766 7.648 1 87.44 194 VAL A O 1
ATOM 1520 N N . SER A 1 195 ? -9.688 9.664 6.523 1 83.44 195 SER A N 1
ATOM 1521 C CA . SER A 1 195 ? -9.789 11.055 6.098 1 83.44 195 SER A CA 1
ATOM 1522 C C . SER A 1 195 ? -10.156 11.148 4.621 1 83.44 195 SER A C 1
ATOM 1524 O O . SER A 1 195 ? -9.531 10.508 3.773 1 83.44 195 SER A O 1
ATOM 1526 N N . VAL A 1 196 ? -11.211 11.852 4.379 1 82.94 196 VAL A N 1
ATOM 1527 C CA . VAL A 1 196 ? -11.586 12.188 3.008 1 82.94 196 VAL A CA 1
ATOM 1528 C C . VAL A 1 196 ? -11.008 13.547 2.629 1 82.94 196 VAL A C 1
ATOM 1530 O O . VAL A 1 196 ? -11.312 14.555 3.266 1 82.94 196 VAL A O 1
ATOM 1533 N N . TRP A 1 197 ? -10.219 13.43 1.582 1 78.5 197 TRP A N 1
ATOM 1534 C CA . TRP A 1 197 ? -9.562 14.648 1.121 1 78.5 197 TRP A CA 1
ATOM 1535 C C . TRP A 1 197 ? -10.211 15.164 -0.161 1 78.5 197 TRP A C 1
ATOM 1537 O O . TRP A 1 197 ? -10.547 14.383 -1.051 1 78.5 197 TRP A O 1
ATOM 1547 N N . GLY A 1 198 ? -10.391 16.484 -0.172 1 76.81 198 GLY A N 1
ATOM 1548 C CA . GLY A 1 198 ? -10.945 17.109 -1.36 1 76.81 198 GLY A CA 1
ATOM 1549 C C . GLY A 1 198 ? -10.953 18.625 -1.288 1 76.81 198 GLY A C 1
ATOM 1550 O O . GLY A 1 198 ? -10.156 19.219 -0.567 1 76.81 198 GLY A O 1
ATOM 1551 N N . PHE A 1 199 ? -11.656 19.172 -2.297 1 73.94 199 PHE A N 1
ATOM 1552 C CA . PHE A 1 199 ? -11.727 20.625 -2.279 1 73.94 199 PHE A CA 1
ATOM 1553 C C . PHE A 1 199 ? -13.156 21.109 -2.473 1 73.94 199 PHE A C 1
ATOM 1555 O O . PHE A 1 199 ? -14.008 20.359 -2.951 1 73.94 199 PHE A O 1
ATOM 1562 N N . ARG A 1 200 ? -13.367 22.297 -1.946 1 72.75 200 ARG A N 1
ATOM 1563 C CA . ARG A 1 200 ? -14.648 22.969 -2.1 1 72.75 200 ARG A CA 1
ATOM 1564 C C . ARG A 1 200 ? 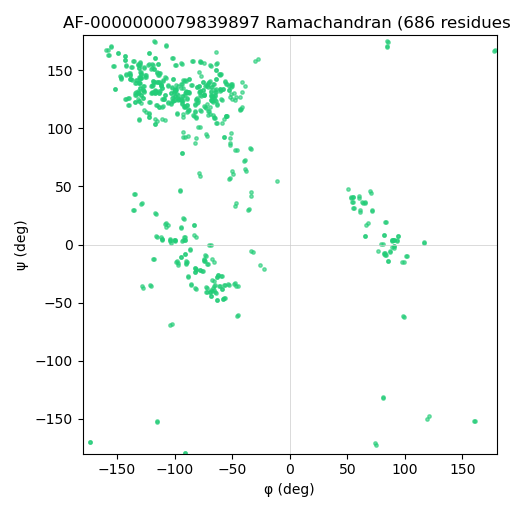-14.492 24.281 -2.84 1 72.75 200 ARG A C 1
ATOM 1566 O O . ARG A 1 200 ? -13.492 24.984 -2.658 1 72.75 200 ARG A O 1
ATOM 1573 N N . PRO A 1 201 ? -15.43 24.469 -3.719 1 69.44 201 PRO A N 1
ATOM 1574 C CA . PRO A 1 201 ? -15.406 25.797 -4.328 1 69.44 201 PRO A CA 1
ATOM 1575 C C . PRO A 1 201 ? -15.703 26.922 -3.326 1 69.44 201 PRO A C 1
ATOM 1577 O O . PRO A 1 201 ? -16.516 26.734 -2.42 1 69.44 201 PRO A O 1
ATOM 1580 N N . GLU A 1 202 ? -14.797 27.922 -3.334 1 66.12 202 GLU A N 1
ATOM 1581 C CA . GLU A 1 202 ? -15.047 29.078 -2.488 1 66.12 202 GLU A CA 1
ATOM 1582 C C . GLU A 1 202 ? -15.578 30.25 -3.307 1 66.12 202 GLU A C 1
ATOM 1584 O O . GLU A 1 202 ? -15.539 30.219 -4.539 1 66.12 202 GLU A O 1
ATOM 1589 N N . GLU A 1 203 ? -16.172 31.141 -2.607 1 64.06 203 GLU A N 1
ATOM 1590 C CA . GLU A 1 203 ? -16.797 32.312 -3.236 1 64.06 203 GLU A CA 1
ATOM 1591 C C . GLU A 1 203 ? -15.812 33.031 -4.133 1 64.06 203 GLU A C 1
ATOM 1593 O O . GLU A 1 203 ? -16.203 33.594 -5.16 1 64.06 203 GLU A O 1
ATOM 1598 N N . ASP A 1 204 ? -14.633 33.031 -3.744 1 61.91 204 ASP A N 1
ATOM 1599 C CA . ASP A 1 204 ? -13.648 33.75 -4.535 1 61.91 204 ASP A CA 1
ATOM 1600 C C . ASP A 1 204 ? -13.172 32.938 -5.727 1 61.91 204 ASP A C 1
ATOM 1602 O O . ASP A 1 204 ? -12.297 33.375 -6.48 1 61.91 204 ASP A O 1
ATOM 1606 N N . GLY A 1 205 ? -13.805 31.828 -5.898 1 59.53 205 GLY A N 1
ATOM 1607 C CA . GLY A 1 205 ? -13.484 31 -7.043 1 59.53 205 GLY A CA 1
ATOM 1608 C C . GLY A 1 205 ? -12.273 30.109 -6.812 1 59.53 205 GLY A C 1
ATOM 1609 O O . GLY A 1 205 ? -11.922 29.297 -7.664 1 59.53 205 GLY A O 1
ATOM 1610 N N . GLN A 1 206 ? -11.625 30.359 -5.66 1 61.06 206 GLN A N 1
ATOM 1611 C CA . GLN A 1 206 ? -10.445 29.547 -5.398 1 61.06 206 GLN A CA 1
ATOM 1612 C C . GLN A 1 206 ? -10.812 28.297 -4.605 1 61.06 206 GLN A C 1
ATOM 1614 O O . GLN A 1 206 ? -11.523 28.375 -3.598 1 61.06 206 GLN A O 1
ATOM 1619 N N . PRO A 1 207 ? -10.367 27.156 -5.117 1 64.44 207 PRO A N 1
ATOM 1620 C CA . PRO A 1 207 ? -10.688 25.922 -4.402 1 64.44 207 PRO A CA 1
ATOM 1621 C C . PRO A 1 207 ? -9.992 25.828 -3.045 1 64.44 207 PRO A C 1
ATOM 1623 O O . PRO A 1 207 ? -8.836 26.219 -2.91 1 64.44 207 PRO A O 1
ATOM 1626 N N . MET A 1 208 ? -10.844 25.562 -2.057 1 66.56 208 MET A N 1
ATOM 1627 C CA . MET A 1 208 ? -10.312 25.312 -0.717 1 66.56 208 MET A CA 1
ATOM 1628 C C . MET A 1 208 ? -10.18 23.812 -0.457 1 66.56 208 MET A C 1
ATOM 1630 O O . MET A 1 208 ? -11.148 23.062 -0.608 1 66.56 208 MET A O 1
ATOM 1634 N N . TRP A 1 209 ? -9.016 23.359 -0.078 1 68.56 209 TRP A N 1
ATOM 1635 C CA . TRP A 1 209 ? -8.797 21.953 0.26 1 68.56 209 TRP A CA 1
ATOM 1636 C C . TRP A 1 209 ? -9.328 21.641 1.654 1 68.56 209 TRP A C 1
ATOM 1638 O O . TRP A 1 209 ? -9.172 22.453 2.578 1 68.56 209 TRP A O 1
ATOM 1648 N N . VAL A 1 210 ? -10.016 20.609 1.627 1 69.81 210 VAL A N 1
ATOM 1649 C CA . VAL A 1 210 ? -10.656 20.219 2.877 1 69.81 210 VAL A CA 1
ATOM 1650 C C . VAL A 1 210 ? -10.398 18.734 3.15 1 69.81 210 VAL A C 1
ATOM 1652 O O . VAL A 1 210 ? -10.391 17.922 2.227 1 69.81 210 VAL A O 1
ATOM 1655 N N . ALA A 1 211 ? -9.984 18.453 4.367 1 73.38 211 ALA A N 1
ATOM 1656 C CA . ALA A 1 211 ? -9.914 17.078 4.836 1 73.38 211 ALA A CA 1
ATOM 1657 C C . ALA A 1 211 ? -10.992 16.797 5.879 1 73.38 211 ALA A C 1
ATOM 1659 O O . ALA A 1 211 ? -11.148 17.547 6.84 1 73.38 211 ALA A O 1
ATOM 1660 N N . VAL A 1 212 ? -11.742 15.812 5.617 1 73.88 212 VAL A N 1
ATOM 1661 C CA . VAL A 1 212 ? -12.773 15.398 6.555 1 73.88 212 VAL A CA 1
ATOM 1662 C C . VAL A 1 212 ? -12.438 14.023 7.125 1 73.88 212 VAL A C 1
ATOM 1664 O O . VAL A 1 212 ? -12.281 13.055 6.375 1 73.88 212 VAL A O 1
ATOM 1667 N N . THR A 1 213 ? -12.258 14.023 8.438 1 77.12 213 THR A N 1
ATOM 1668 C CA . THR A 1 213 ? -11.984 12.742 9.07 1 77.12 213 THR A CA 1
ATOM 1669 C C . THR A 1 213 ? -13.266 12.102 9.594 1 77.12 213 THR A C 1
ATOM 1671 O O . THR A 1 213 ? -14.023 12.742 10.328 1 77.12 213 THR A O 1
ATOM 1674 N N . ILE A 1 214 ? -13.508 10.938 9.172 1 79.12 214 ILE A N 1
ATOM 1675 C CA . ILE A 1 214 ? -14.648 10.156 9.625 1 79.12 214 ILE A CA 1
ATOM 1676 C C . ILE A 1 214 ? -14.188 9.094 10.617 1 79.12 214 ILE A C 1
ATOM 1678 O O . ILE A 1 214 ? -13.289 8.297 10.32 1 79.12 214 ILE A O 1
ATOM 1682 N N . ASP A 1 215 ? -14.727 9.148 11.789 1 80.12 215 ASP A N 1
ATOM 1683 C CA . ASP A 1 215 ? -14.414 8.164 12.82 1 80.12 215 ASP A CA 1
ATOM 1684 C C . ASP A 1 215 ? -15.57 7.191 13.023 1 80.12 215 ASP A C 1
ATOM 1686 O O . ASP A 1 215 ? -16.656 7.586 13.438 1 80.12 215 ASP A O 1
ATOM 1690 N N . PHE A 1 216 ? -15.352 5.918 12.859 1 82.06 216 PHE A N 1
ATOM 1691 C CA . PHE A 1 216 ? -16.406 4.914 12.898 1 82.06 216 PHE A CA 1
ATOM 1692 C C . PHE A 1 216 ? -16.438 4.219 14.258 1 82.06 216 PHE A C 1
ATOM 1694 O O . PHE A 1 216 ? -17.25 3.312 14.477 1 82.06 216 PHE A O 1
ATOM 1701 N N . GLN A 1 217 ? -15.625 4.66 15.109 1 79.38 217 GLN A N 1
ATOM 1702 C CA . GLN A 1 217 ? -15.508 3.986 16.391 1 79.38 217 GLN A CA 1
ATOM 1703 C C . GLN A 1 217 ? -16.828 4.016 17.156 1 79.38 217 GLN A C 1
ATOM 1705 O O . GLN A 1 217 ? -17.156 3.074 17.891 1 79.38 217 GLN A O 1
ATOM 1710 N N . SER A 1 218 ? -17.531 5.117 17 1 75.62 218 SER A N 1
ATOM 1711 C CA . SER A 1 218 ? -18.781 5.238 17.734 1 75.62 218 SER A CA 1
ATOM 1712 C C . SER A 1 218 ? -19.891 4.43 17.078 1 75.62 218 SER A C 1
ATOM 1714 O O . SER A 1 218 ? -20.891 4.086 17.719 1 75.62 218 SER A O 1
ATOM 1716 N N . LEU A 1 219 ? -19.766 4.129 15.836 1 77.06 219 LEU A N 1
ATOM 1717 C CA . LEU A 1 219 ? -20.781 3.4 15.078 1 77.06 219 LEU A CA 1
ATOM 1718 C C . LEU A 1 219 ? -20.594 1.895 15.25 1 77.06 219 LEU A C 1
ATOM 1720 O O . LEU A 1 219 ? -21.578 1.146 15.25 1 77.06 219 LEU A O 1
ATOM 1724 N N . ILE A 1 220 ? -19.375 1.485 15.359 1 82.88 220 ILE A N 1
ATOM 1725 C CA . ILE A 1 220 ? -19.047 0.071 15.492 1 82.88 220 ILE A CA 1
ATOM 1726 C C . ILE A 1 220 ? -18.375 -0.177 16.844 1 82.88 220 ILE A C 1
ATOM 1728 O O . ILE A 1 220 ? -17.172 0.056 17 1 82.88 220 ILE A O 1
ATOM 1732 N N . THR A 1 221 ? -19.094 -0.714 17.734 1 80.56 221 THR A N 1
ATOM 1733 C CA . THR A 1 221 ? -18.594 -0.753 19.109 1 80.56 221 THR A CA 1
ATOM 1734 C C . THR A 1 221 ? -18.438 -2.195 19.578 1 80.56 221 THR A C 1
ATOM 1736 O O . THR A 1 221 ? -17.766 -2.451 20.594 1 80.56 221 THR A O 1
ATOM 1739 N N . ARG A 1 222 ? -18.922 -3.086 18.922 1 82.31 222 ARG A N 1
ATOM 1740 C CA . ARG A 1 222 ? -18.953 -4.465 19.406 1 82.31 222 ARG A CA 1
ATOM 1741 C C . ARG A 1 222 ? -17.609 -5.148 19.172 1 82.31 222 ARG A C 1
ATOM 1743 O O . ARG A 1 222 ? -17.016 -5.023 18.094 1 82.31 222 ARG A O 1
ATOM 1750 N N . GLU A 1 223 ? -17.062 -5.605 20.297 1 82.88 223 GLU A N 1
ATOM 1751 C CA . GLU A 1 223 ? -15.891 -6.477 20.266 1 82.88 223 GLU A CA 1
ATOM 1752 C C . GLU A 1 223 ? -16.172 -7.805 20.969 1 82.88 223 GLU A C 1
ATOM 1754 O O . GLU A 1 223 ? -16.484 -7.836 22.156 1 82.88 223 GLU A O 1
ATOM 1759 N N . ASN A 1 224 ? -16.188 -8.875 20.156 1 84.12 224 ASN A N 1
ATOM 1760 C CA . ASN A 1 224 ? -16.531 -10.18 20.688 1 84.12 224 ASN A CA 1
ATOM 1761 C C . ASN A 1 224 ? -15.664 -11.289 20.109 1 84.12 224 ASN A C 1
ATOM 1763 O O . ASN A 1 224 ? -15.594 -11.453 18.891 1 84.12 224 ASN A O 1
ATOM 1767 N N . GLU A 1 225 ? -15.07 -12.016 21.031 1 87.06 225 GLU A N 1
ATOM 1768 C CA . GLU A 1 225 ? -14.18 -13.102 20.625 1 87.06 225 GLU A CA 1
ATOM 1769 C C . GLU A 1 225 ? -14.93 -14.172 19.844 1 87.06 225 GLU A C 1
ATOM 1771 O O . GLU A 1 225 ? -14.352 -14.852 18.984 1 87.06 225 GLU A O 1
ATOM 1776 N N . GLN A 1 226 ? -16.172 -14.25 20.109 1 88.62 226 GLN A N 1
ATOM 1777 C CA . GLN A 1 226 ? -16.984 -15.281 19.469 1 88.62 226 GLN A CA 1
ATOM 1778 C C . GLN A 1 226 ? -17.219 -14.969 18 1 88.62 226 GLN A C 1
ATOM 1780 O O . GLN A 1 226 ? -17.672 -15.828 17.25 1 88.62 226 GLN A O 1
ATOM 1785 N N . ASP A 1 227 ? -16.844 -13.805 17.672 1 89.94 227 ASP A N 1
ATOM 1786 C CA . ASP A 1 227 ? -17.125 -13.375 16.297 1 89.94 227 ASP A CA 1
ATOM 1787 C C . ASP A 1 227 ? -15.961 -13.719 15.375 1 89.94 227 ASP A C 1
ATOM 1789 O O . ASP A 1 227 ? -16 -13.406 14.18 1 89.94 227 ASP A O 1
ATOM 1793 N N . TYR A 1 228 ? -15.016 -14.414 15.898 1 93.62 228 TYR A N 1
ATOM 1794 C CA . TYR A 1 228 ? -13.875 -14.805 15.078 1 93.62 228 TYR A CA 1
ATOM 1795 C C . TYR A 1 228 ? -14.023 -16.234 14.586 1 93.62 228 TYR A C 1
ATOM 1797 O O . TYR A 1 228 ? -14.742 -17.031 15.195 1 93.62 228 TYR A O 1
ATOM 1805 N N . GLU A 1 229 ? -13.406 -16.516 13.523 1 94.19 229 GLU A N 1
ATOM 1806 C CA . GLU A 1 229 ? -13.305 -17.859 12.984 1 94.19 229 GLU A CA 1
ATOM 1807 C C . GLU A 1 229 ? -11.859 -18.219 12.648 1 94.19 229 GLU A C 1
ATOM 1809 O O . GLU A 1 229 ? -11.023 -17.328 12.453 1 94.19 229 GLU A O 1
ATOM 1814 N N . GLU A 1 230 ? -11.68 -19.562 12.641 1 95.12 230 GLU A N 1
ATOM 1815 C CA . GLU A 1 230 ? -10.445 -20.078 12.07 1 95.12 230 GLU A CA 1
ATOM 1816 C C . GLU A 1 230 ? -10.602 -20.391 10.586 1 95.12 230 GLU A C 1
ATOM 1818 O O . GLU A 1 230 ? -11.453 -21.188 10.203 1 95.12 230 GLU A O 1
ATOM 1823 N N . TRP A 1 231 ? -9.828 -19.734 9.828 1 95.44 231 TRP A N 1
ATOM 1824 C CA . TRP A 1 231 ? -9.945 -19.828 8.375 1 95.44 231 TRP A CA 1
ATOM 1825 C C . TRP A 1 231 ? -8.68 -20.453 7.773 1 95.44 231 TRP A C 1
ATOM 1827 O O . TRP A 1 231 ? -7.582 -19.922 7.949 1 95.44 231 TRP A O 1
ATOM 1837 N N . LEU A 1 232 ? -8.875 -21.562 7.113 1 95.75 232 LEU A N 1
ATOM 1838 C CA . LEU A 1 232 ? -7.77 -22.188 6.406 1 95.75 232 LEU A CA 1
ATOM 1839 C C . LEU A 1 232 ? -7.543 -21.531 5.051 1 95.75 232 LEU A C 1
ATOM 1841 O O . LEU A 1 232 ? -8.32 -21.734 4.117 1 95.75 232 LEU A O 1
ATOM 1845 N N . ALA A 1 233 ? -6.449 -20.828 4.969 1 95.94 233 ALA A N 1
ATOM 1846 C CA . ALA A 1 233 ? -6.117 -20.109 3.736 1 95.94 233 ALA A CA 1
ATOM 1847 C C . ALA A 1 233 ? -5.965 -21.078 2.566 1 95.94 233 ALA A C 1
ATOM 1849 O O . ALA A 1 233 ? -5.531 -22.219 2.748 1 95.94 233 ALA A O 1
ATOM 1850 N N . HIS A 1 234 ? -6.34 -20.641 1.352 1 94.06 234 HIS A N 1
ATOM 1851 C CA . HIS A 1 234 ? -6.188 -21.359 0.092 1 94.06 234 HIS A CA 1
ATOM 1852 C C . HIS A 1 234 ? -7.043 -22.625 0.069 1 94.06 234 HIS A C 1
ATOM 1854 O O . HIS A 1 234 ? -6.934 -23.438 -0.852 1 94.06 234 HIS A O 1
ATOM 1860 N N . SER A 1 235 ? -7.863 -22.797 1.079 1 92.31 235 SER A N 1
ATOM 1861 C CA . SER A 1 235 ? -8.742 -23.969 1.078 1 92.31 235 SER A CA 1
ATOM 1862 C C . SER A 1 235 ? -9.898 -23.781 0.1 1 92.31 235 SER A C 1
ATOM 1864 O O . SER A 1 235 ? -10.438 -22.688 -0.035 1 92.31 235 SER A O 1
ATOM 1866 N N . THR A 1 236 ? -10.117 -24.797 -0.672 1 84.94 236 THR A N 1
ATOM 1867 C CA . THR A 1 236 ? -11.242 -24.781 -1.6 1 84.94 236 THR A CA 1
ATOM 1868 C C . THR A 1 236 ? -12.227 -25.906 -1.274 1 84.94 236 THR A C 1
ATOM 1870 O O . THR A 1 236 ? -11.852 -26.906 -0.664 1 84.94 236 THR A O 1
ATOM 1873 N N . GLU A 1 237 ? -13.516 -25.594 -1.631 1 74 237 GLU A N 1
ATOM 1874 C CA . GLU A 1 237 ? -14.523 -26.625 -1.413 1 74 237 GLU A CA 1
ATOM 1875 C C . GLU A 1 237 ? -14.305 -27.812 -2.346 1 74 237 GLU A C 1
ATOM 1877 O O . GLU A 1 237 ? -14.086 -27.641 -3.545 1 74 237 GLU A O 1
ATOM 1882 N N . GLY A 1 238 ? -14.156 -29.016 -1.937 1 61.31 238 GLY A N 1
ATOM 1883 C CA . GLY A 1 238 ? -14.086 -30.219 -2.748 1 61.31 238 GLY A CA 1
ATOM 1884 C C . GLY A 1 238 ? -12.664 -30.703 -2.979 1 61.31 238 GLY A C 1
ATOM 1885 O O . GLY A 1 238 ? -12.438 -31.641 -3.744 1 61.31 238 GLY A O 1
ATOM 1886 N N . GLY A 1 239 ? -11.711 -29.922 -2.729 1 56.44 239 GLY A N 1
ATOM 1887 C CA . GLY A 1 239 ? -10.336 -30.328 -3.012 1 56.44 239 GLY A CA 1
ATOM 1888 C C . GLY A 1 239 ? -9.906 -31.547 -2.232 1 56.44 239 GLY A C 1
ATOM 1889 O O . GLY A 1 239 ? -10.586 -31.969 -1.293 1 56.44 239 GLY A O 1
ATOM 1890 N N . ASP A 1 240 ? -9.039 -32.344 -2.914 1 61.09 240 ASP A N 1
ATOM 1891 C CA . ASP A 1 240 ? -8.422 -33.469 -2.209 1 61.09 240 ASP A CA 1
ATOM 1892 C C . ASP A 1 240 ? -7.965 -33.062 -0.811 1 61.09 240 ASP A C 1
ATOM 1894 O O . ASP A 1 240 ? -7.293 -32.031 -0.645 1 61.09 240 ASP A O 1
ATOM 1898 N N . SER A 1 241 ? -8.531 -33.625 0.182 1 63.03 241 SER A N 1
ATOM 1899 C CA . SER A 1 241 ? -8.453 -33.312 1.604 1 63.03 241 SER A CA 1
ATOM 1900 C C . SER A 1 241 ? -7.004 -33.125 2.049 1 63.03 241 SER A C 1
ATOM 1902 O O . SER A 1 241 ? -6.699 -32.219 2.805 1 63.03 241 SER A O 1
ATOM 1904 N N . GLU A 1 242 ? -6.082 -33.844 1.467 1 67.31 242 GLU A N 1
ATOM 1905 C CA . GLU A 1 242 ? -4.746 -33.844 2.057 1 67.31 242 GLU A CA 1
ATOM 1906 C C . GLU A 1 242 ? -3.969 -32.594 1.606 1 67.31 242 GLU A C 1
ATOM 1908 O O . GLU A 1 242 ? -3.16 -32.062 2.365 1 67.31 242 GLU A O 1
ATOM 1913 N N . ARG A 1 243 ? -4.391 -32.031 0.51 1 79.44 243 ARG A N 1
ATOM 1914 C CA . ARG A 1 243 ? -3.59 -30.922 0.001 1 79.44 243 ARG A CA 1
ATOM 1915 C C . ARG A 1 243 ? -4.379 -29.609 0.029 1 79.44 243 ARG A C 1
ATOM 1917 O O . ARG A 1 243 ? -3.895 -28.578 -0.43 1 79.44 243 ARG A O 1
ATOM 1924 N N . ASN A 1 244 ? -5.465 -29.844 0.612 1 88 244 ASN A N 1
ATOM 1925 C CA . ASN A 1 244 ? -6.277 -28.625 0.732 1 88 244 ASN A CA 1
ATOM 1926 C C . ASN A 1 244 ? -5.602 -27.578 1.61 1 88 244 ASN A C 1
ATOM 1928 O O . ASN A 1 244 ? -5.156 -27.891 2.719 1 88 244 ASN A O 1
ATOM 1932 N N . GLY A 1 245 ? -5.41 -26.406 1.036 1 92.25 245 GLY A N 1
ATOM 1933 C CA . GLY A 1 245 ? -4.816 -25.328 1.795 1 92.25 245 GLY A CA 1
ATOM 1934 C C . GLY A 1 245 ? -3.303 -25.281 1.686 1 92.25 245 GLY A C 1
ATOM 1935 O O . GLY A 1 245 ? -2.664 -24.359 2.209 1 92.25 245 GLY A O 1
ATOM 1936 N N . CYS A 1 246 ? -2.773 -26.266 0.976 1 90.31 246 CYS A N 1
ATOM 1937 C CA . CYS A 1 246 ? -1.317 -26.328 0.898 1 90.31 246 CYS A CA 1
ATOM 1938 C C . CYS A 1 246 ? -0.799 -25.469 -0.254 1 90.31 246 CYS A C 1
ATOM 1940 O O . CYS A 1 246 ? -1.075 -25.766 -1.42 1 90.31 246 CYS A O 1
ATOM 1942 N N . VAL A 1 247 ? -0.079 -24.469 0.088 1 87.56 247 VAL A N 1
ATOM 1943 C CA . VAL A 1 247 ? 0.562 -23.625 -0.91 1 87.56 247 VAL A CA 1
ATOM 1944 C C . VAL A 1 247 ? 2.035 -23.422 -0.557 1 87.56 247 VAL A C 1
ATOM 1946 O O . VAL A 1 247 ? 2.365 -23.016 0.555 1 87.56 247 VAL A O 1
ATOM 1949 N N . LEU A 1 248 ? 2.834 -23.797 -1.537 1 82.31 248 LEU A N 1
ATOM 1950 C CA . LEU A 1 248 ? 4.277 -23.672 -1.373 1 82.31 248 LEU A CA 1
ATOM 1951 C C . LEU A 1 248 ? 4.746 -24.422 -0.129 1 82.31 248 LEU A C 1
ATOM 1953 O O . LEU A 1 248 ? 5.566 -23.922 0.636 1 82.31 248 LEU A O 1
ATOM 1957 N N . GLY A 1 249 ? 4.039 -25.453 0.131 1 88 249 GLY A N 1
ATOM 1958 C CA . GLY A 1 249 ? 4.5 -26.422 1.114 1 88 249 GLY A CA 1
ATOM 1959 C C . GLY A 1 249 ? 3.969 -26.156 2.51 1 88 249 GLY A C 1
ATOM 1960 O O . GLY A 1 249 ? 4.371 -26.812 3.471 1 88 249 GLY A O 1
ATOM 1961 N N . VAL A 1 250 ? 3.127 -25.156 2.676 1 91.75 250 VAL A N 1
ATOM 1962 C CA . VAL A 1 250 ? 2.662 -24.844 4.023 1 91.75 250 VAL A CA 1
ATOM 1963 C C . VAL A 1 250 ? 1.166 -24.547 3.996 1 91.75 250 VAL A C 1
ATOM 1965 O O . VAL A 1 250 ? 0.662 -23.969 3.029 1 91.75 250 VAL A O 1
ATOM 1968 N N . LYS A 1 251 ? 0.534 -25.016 5.07 1 93.44 251 LYS A N 1
ATOM 1969 C CA . LYS A 1 251 ? -0.842 -24.625 5.352 1 93.44 251 LYS A CA 1
ATOM 1970 C C . LYS A 1 251 ? -0.891 -23.516 6.398 1 93.44 251 LYS A C 1
ATOM 1972 O O . LYS A 1 251 ? -0.143 -23.547 7.379 1 93.44 251 LYS A O 1
ATOM 1977 N N . GLU A 1 252 ? -1.665 -22.531 6.109 1 94.62 252 GLU A N 1
ATOM 1978 C CA . GLU A 1 252 ? -1.796 -21.422 7.047 1 94.62 252 GLU A CA 1
ATOM 1979 C C . GLU A 1 252 ? -3.248 -21.234 7.477 1 94.62 252 GLU A C 1
ATOM 1981 O O . GLU A 1 252 ? -4.141 -21.125 6.633 1 94.62 252 GLU A O 1
ATOM 1986 N N . THR A 1 253 ? -3.451 -21.297 8.773 1 96.31 253 THR A N 1
ATOM 1987 C CA . THR A 1 253 ? -4.762 -21.016 9.344 1 96.31 253 THR A CA 1
ATOM 1988 C C . THR A 1 253 ? -4.762 -19.672 10.078 1 96.31 253 THR A C 1
ATOM 1990 O O . THR A 1 253 ? -3.896 -19.422 10.922 1 96.31 253 THR A O 1
ATOM 1993 N N . TYR A 1 254 ? -5.746 -18.891 9.703 1 96.44 254 TYR A N 1
ATOM 1994 C CA . TYR A 1 254 ? -5.812 -17.547 10.289 1 96.44 254 TYR A CA 1
ATOM 1995 C C . TYR A 1 254 ? -7.039 -17.406 11.18 1 96.44 254 TYR A C 1
ATOM 1997 O O . TYR A 1 254 ? -8.07 -18.031 10.938 1 96.44 254 TYR A O 1
ATOM 2005 N N . ARG A 1 255 ? -6.828 -16.594 12.211 1 94.56 255 ARG A N 1
ATOM 2006 C CA . ARG A 1 255 ? -7.977 -16.109 12.969 1 94.56 255 ARG A CA 1
ATOM 2007 C C . ARG A 1 255 ? -8.492 -14.797 12.406 1 94.56 255 ARG A C 1
ATOM 2009 O O . ARG A 1 255 ? -7.77 -13.797 12.367 1 94.56 255 ARG A O 1
ATOM 2016 N N . ARG A 1 256 ? -9.688 -14.789 11.961 1 93.44 256 ARG A N 1
ATOM 2017 C CA . ARG A 1 256 ? -10.219 -13.555 11.383 1 93.44 256 ARG A CA 1
ATOM 2018 C C . ARG A 1 256 ? -11.695 -13.383 11.734 1 93.44 256 ARG A C 1
ATOM 2020 O O . ARG A 1 256 ? -12.344 -14.328 12.18 1 93.44 256 ARG A O 1
ATOM 2027 N N . LEU A 1 257 ? -12.25 -12.195 11.609 1 92.31 257 LEU A N 1
ATOM 2028 C CA . LEU A 1 257 ? -13.648 -11.891 11.891 1 92.31 257 LEU A CA 1
ATOM 2029 C C . LEU A 1 257 ? -14.57 -12.602 10.898 1 92.31 257 LEU A C 1
ATOM 2031 O O . LEU A 1 257 ? -14.273 -12.656 9.703 1 92.31 257 LEU A O 1
ATOM 2035 N N . LYS A 1 258 ? -15.625 -13.102 11.492 1 91.12 258 LYS A N 1
ATOM 2036 C CA . LYS A 1 258 ? -16.656 -13.641 10.609 1 91.12 258 LYS A CA 1
ATOM 2037 C C . LYS A 1 258 ? -17.266 -12.539 9.75 1 91.12 258 LYS A C 1
ATOM 2039 O O . LYS A 1 258 ? -17.469 -11.414 10.211 1 91.12 258 LYS A O 1
ATOM 2044 N N . LYS A 1 259 ? -17.562 -12.883 8.516 1 86.12 259 LYS A N 1
ATOM 2045 C CA . LYS A 1 259 ? -18.047 -11.922 7.539 1 86.12 259 LYS A CA 1
ATOM 2046 C C . LYS A 1 259 ? -19.312 -11.211 8.047 1 86.12 259 LYS A C 1
ATOM 2048 O O . LYS A 1 259 ? -19.5 -10.016 7.812 1 86.12 259 LYS A O 1
ATOM 2053 N N . GLN A 1 260 ? -20.094 -11.914 8.75 1 83.12 260 GLN A N 1
ATOM 2054 C CA . GLN A 1 260 ? -21.375 -11.352 9.156 1 83.12 260 GLN A CA 1
ATOM 2055 C C . GLN A 1 260 ? -21.297 -10.711 10.539 1 83.12 260 GLN A C 1
ATOM 2057 O O . GLN A 1 260 ? -22.297 -10.242 11.078 1 83.12 260 GLN A O 1
ATOM 2062 N N . SER A 1 261 ? -20.062 -10.57 10.875 1 80.12 261 SER A N 1
ATOM 2063 C CA . SER A 1 261 ? -19.922 -10.008 12.211 1 80.12 261 SER A CA 1
ATOM 2064 C C . SER A 1 261 ? -19.938 -8.484 12.18 1 80.12 261 SER A C 1
ATOM 2066 O O . SER A 1 261 ? -19.516 -7.875 11.195 1 80.12 261 SER A O 1
ATOM 2068 N N . VAL A 1 262 ? -20.703 -7.918 12.969 1 78.06 262 VAL A N 1
ATOM 2069 C CA . VAL A 1 262 ? -20.656 -6.469 13.102 1 78.06 262 VAL A CA 1
ATOM 2070 C C . VAL A 1 262 ? -19.766 -6.082 14.273 1 78.06 262 VAL A C 1
ATOM 2072 O O . VAL A 1 262 ? -20.188 -5.367 15.188 1 78.06 262 VAL A O 1
ATOM 2075 N N . CYS A 1 263 ? -18.547 -6.77 14.266 1 83.38 263 CYS A N 1
ATOM 2076 C CA . CYS A 1 263 ? -17.578 -6.523 15.336 1 83.38 263 CYS A CA 1
ATOM 2077 C C . CYS A 1 263 ? -16.312 -5.875 14.781 1 83.38 263 CYS A C 1
ATOM 2079 O O . CYS A 1 263 ? -16.047 -5.965 13.586 1 83.38 263 CYS A O 1
ATOM 2081 N N . ARG A 1 264 ? -15.656 -5.172 15.68 1 88.75 264 ARG A N 1
ATOM 2082 C CA . ARG A 1 264 ? -14.422 -4.52 15.266 1 88.75 264 ARG A CA 1
ATOM 2083 C C . ARG A 1 264 ? -13.203 -5.309 15.742 1 88.75 264 ARG A C 1
ATOM 2085 O O . ARG A 1 264 ? -13.25 -5.965 16.781 1 88.75 264 ARG A O 1
ATOM 2092 N N . ASN A 1 265 ? -12.18 -5.371 14.93 1 90.25 265 ASN A N 1
ATOM 2093 C CA . ASN A 1 265 ? -10.883 -5.898 15.328 1 90.25 265 ASN A CA 1
ATOM 2094 C C . ASN A 1 265 ? -10.188 -4.988 16.328 1 90.25 265 ASN A C 1
ATOM 2096 O O . ASN A 1 265 ? -9.703 -5.449 17.359 1 90.25 265 ASN A O 1
ATOM 2100 N N . GLY A 1 266 ? -10.312 -3.695 16.062 1 84.19 266 GLY A N 1
ATOM 2101 C CA . GLY A 1 266 ? -9.719 -2.719 16.969 1 84.19 266 GLY A CA 1
ATOM 2102 C C . GLY A 1 266 ? -8.258 -2.445 16.672 1 84.19 266 GLY A C 1
ATOM 2103 O O . GLY A 1 266 ? -7.621 -3.189 15.914 1 84.19 266 GLY A O 1
ATOM 2104 N N . LYS A 1 267 ? -7.668 -1.508 17.359 1 79 267 LYS A N 1
ATOM 2105 C CA . LYS A 1 267 ? -6.332 -0.987 17.094 1 79 267 LYS A CA 1
ATOM 2106 C C . LYS A 1 267 ? -5.254 -1.966 17.547 1 79 267 LYS A C 1
ATOM 2108 O O . LYS A 1 267 ? -4.141 -1.966 17.016 1 79 267 LYS A O 1
ATOM 2113 N N . SER A 1 268 ? -5.566 -2.826 18.453 1 79.56 268 SER A N 1
ATOM 2114 C CA . SER A 1 268 ? -4.578 -3.74 19.016 1 79.56 268 SER A CA 1
ATOM 2115 C C . SER A 1 268 ? -4.57 -5.074 18.281 1 79.56 268 SER A C 1
ATOM 2117 O O . SER A 1 268 ? -3.855 -6 18.672 1 79.56 268 SER A O 1
ATOM 2119 N N . PHE A 1 269 ? -5.332 -5.129 17.328 1 85.88 269 PHE A N 1
ATOM 2120 C CA . PHE A 1 269 ? -5.434 -6.375 16.578 1 85.88 269 PHE A CA 1
ATOM 2121 C C . PHE A 1 269 ? -4.09 -6.758 15.984 1 85.88 269 PHE A C 1
ATOM 2123 O O . PHE A 1 269 ? -3.391 -5.91 15.422 1 85.88 269 PHE A O 1
ATOM 2130 N N . VAL A 1 270 ? -3.701 -7.977 16.141 1 84 270 VAL A N 1
ATOM 2131 C CA . VAL A 1 270 ? -2.52 -8.57 15.516 1 84 270 VAL A CA 1
ATOM 2132 C C . VAL A 1 270 ? -2.912 -9.844 14.766 1 84 270 VAL A C 1
ATOM 2134 O O . VAL A 1 270 ? -3.643 -10.68 15.297 1 84 270 VAL A O 1
ATOM 2137 N N . VAL A 1 271 ? -2.457 -9.938 13.57 1 86.62 271 VAL A N 1
ATOM 2138 C CA . VAL A 1 271 ? -2.744 -11.125 12.766 1 86.62 271 VAL A CA 1
ATOM 2139 C C . VAL A 1 271 ? -2.199 -12.367 13.469 1 86.62 271 VAL A C 1
ATOM 2141 O O . VAL A 1 271 ? -1.025 -12.406 13.844 1 86.62 271 VAL A O 1
ATOM 2144 N N . SER A 1 272 ? -3.07 -13.258 13.648 1 89.94 272 SER A N 1
ATOM 2145 C CA . SER A 1 272 ? -2.711 -14.539 14.234 1 89.94 272 SER A CA 1
ATOM 2146 C C . SER A 1 272 ? -2.805 -15.664 13.203 1 89.94 272 SER A C 1
ATOM 2148 O O . SER A 1 272 ? -3.838 -15.828 12.547 1 89.94 272 SER A O 1
ATOM 2150 N N . LYS A 1 273 ? -1.668 -16.359 13.094 1 91.19 273 LYS A N 1
ATOM 2151 C CA . LYS A 1 273 ? -1.68 -17.453 12.133 1 91.19 273 LYS A CA 1
ATOM 2152 C C . LYS A 1 273 ? -0.964 -18.688 12.688 1 91.19 273 LYS A C 1
ATOM 2154 O O . LYS A 1 273 ? -0.035 -18.562 13.492 1 91.19 273 LYS A O 1
ATOM 2159 N N . LYS A 1 274 ? -1.471 -19.828 12.305 1 93.88 274 LYS A N 1
ATOM 2160 C CA . LYS A 1 274 ? -0.849 -21.125 12.539 1 93.88 274 LYS A CA 1
ATOM 2161 C C . LYS A 1 274 ? -0.406 -21.766 11.227 1 93.88 274 LYS A C 1
ATOM 2163 O O . LYS A 1 274 ? -1.161 -21.781 10.25 1 93.88 274 LYS A O 1
ATOM 2168 N N . GLN A 1 275 ? 0.826 -22.188 11.273 1 92.81 275 GLN A N 1
ATOM 2169 C CA . GLN A 1 275 ? 1.371 -22.797 10.07 1 92.81 275 GLN A CA 1
ATOM 2170 C C . GLN A 1 275 ? 1.662 -24.281 10.289 1 92.81 275 GLN A C 1
ATOM 2172 O O . GLN A 1 275 ? 2.102 -24.672 11.367 1 92.81 275 GLN A O 1
ATOM 2177 N N . SER A 1 276 ? 1.345 -25.062 9.266 1 92.38 276 SER A N 1
ATOM 2178 C CA . SER A 1 276 ? 1.68 -26.484 9.258 1 92.38 276 SER A CA 1
ATOM 2179 C C . SER A 1 276 ? 2.291 -26.891 7.922 1 92.38 276 SER A C 1
ATOM 2181 O O . SER A 1 276 ? 1.758 -26.562 6.859 1 92.38 276 SER A O 1
ATOM 2183 N N . PRO A 1 277 ? 3.42 -27.594 8.008 1 92.5 277 PRO A N 1
ATOM 2184 C CA . PRO A 1 277 ? 4.043 -28.016 6.754 1 92.5 277 PRO A CA 1
ATOM 2185 C C . PRO A 1 277 ? 3.23 -29.094 6.027 1 92.5 277 PRO A C 1
ATOM 2187 O O . PRO A 1 277 ? 2.629 -29.953 6.668 1 92.5 277 PRO A O 1
ATOM 2190 N N . CYS A 1 278 ? 3.176 -28.953 4.801 1 92.5 278 CYS A N 1
ATOM 2191 C CA . CYS A 1 278 ? 2.605 -30 3.955 1 92.5 278 CYS A CA 1
ATOM 2192 C C . CYS A 1 278 ? 3.643 -31.062 3.631 1 92.5 278 CYS A C 1
ATOM 2194 O O . CYS A 1 278 ? 4.848 -30.812 3.725 1 92.5 278 CYS A O 1
ATOM 2196 N N . SER A 1 279 ? 3.094 -32.25 3.279 1 89.12 279 SER A N 1
ATOM 2197 C CA . SER A 1 279 ? 4.004 -33.25 2.752 1 89.12 279 SER A CA 1
ATOM 2198 C C . SER A 1 279 ? 4.457 -32.906 1.339 1 89.12 279 SER A C 1
ATOM 2200 O O . SER A 1 279 ? 3.656 -32.469 0.514 1 89.12 279 SER A O 1
ATOM 2202 N N . CYS A 1 280 ? 5.742 -33.094 1.142 1 85.5 280 CYS A N 1
ATOM 2203 C CA . CYS A 1 280 ? 6.281 -32.75 -0.17 1 85.5 280 CYS A CA 1
ATOM 2204 C C . CYS A 1 280 ? 5.734 -33.688 -1.245 1 85.5 280 CYS A C 1
ATOM 2206 O O . CYS A 1 280 ? 5.539 -34.875 -0.999 1 85.5 280 CYS A O 1
ATOM 2208 N N . T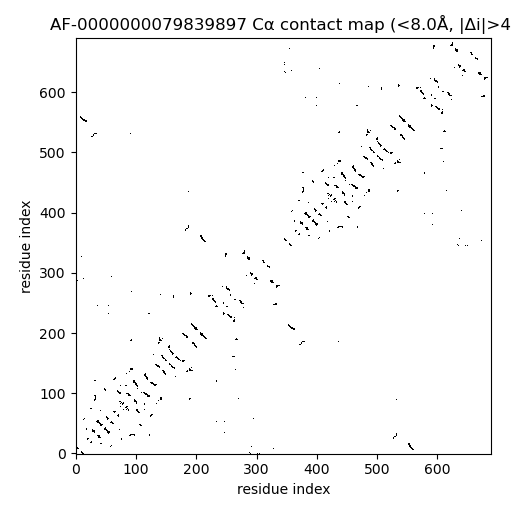HR A 1 281 ? 5.355 -33.156 -2.305 1 78.88 281 THR A N 1
ATOM 2209 C CA . THR A 1 281 ? 4.996 -33.875 -3.504 1 78.88 281 THR A CA 1
ATOM 2210 C C . THR A 1 281 ? 5.934 -33.531 -4.66 1 78.88 281 THR A C 1
ATOM 2212 O O . THR A 1 281 ? 6.793 -32.656 -4.527 1 78.88 281 THR A O 1
ATOM 2215 N N . ARG A 1 282 ? 5.816 -34.188 -5.781 1 71.44 282 ARG A N 1
ATOM 2216 C CA . ARG A 1 282 ? 6.656 -33.969 -6.953 1 71.44 282 ARG A CA 1
ATOM 2217 C C . ARG A 1 282 ? 6.52 -32.531 -7.441 1 71.44 282 ARG A C 1
ATOM 2219 O O . ARG A 1 282 ? 7.48 -31.938 -7.938 1 71.44 282 ARG A O 1
ATOM 2226 N N . GLU A 1 283 ? 5.332 -31.953 -7.137 1 68.62 283 GLU A N 1
ATOM 2227 C CA . GLU A 1 283 ? 5.047 -30.609 -7.629 1 68.62 283 GLU A CA 1
ATOM 2228 C C . GLU A 1 283 ? 5.832 -29.562 -6.848 1 68.62 283 GLU A C 1
ATOM 2230 O O . GLU A 1 283 ? 5.977 -28.422 -7.301 1 68.62 283 GLU A O 1
ATOM 2235 N N . ASP A 1 284 ? 6.328 -30 -5.801 1 73.94 284 ASP A N 1
ATOM 2236 C CA . ASP A 1 284 ? 7.059 -29.062 -4.953 1 73.94 284 ASP A CA 1
ATOM 2237 C C . ASP A 1 284 ? 8.516 -28.953 -5.387 1 73.94 284 ASP A C 1
ATOM 2239 O O . ASP A 1 284 ? 9.266 -28.125 -4.859 1 73.94 284 ASP A O 1
ATOM 2243 N N . TYR A 1 285 ? 8.836 -29.812 -6.391 1 65.69 285 TYR A N 1
ATOM 2244 C CA . TYR A 1 285 ? 10.227 -29.828 -6.84 1 65.69 285 TYR A CA 1
ATOM 2245 C C . TYR A 1 285 ? 10.328 -29.438 -8.312 1 65.69 285 TYR A C 1
ATOM 2247 O O . TYR A 1 285 ? 9.398 -29.672 -9.086 1 65.69 285 TYR A O 1
ATOM 2255 N N . LEU A 1 286 ? 11.195 -28.578 -8.523 1 59 286 LEU A N 1
ATOM 2256 C CA . LEU A 1 286 ? 11.469 -28.203 -9.914 1 59 286 LEU A CA 1
ATOM 2257 C C . LEU A 1 286 ? 12.695 -28.938 -10.445 1 59 286 LEU A C 1
ATOM 2259 O O . LEU A 1 286 ? 13.641 -29.188 -9.695 1 59 286 LEU A O 1
ATOM 2263 N N . ASP A 1 287 ? 12.508 -29.562 -11.625 1 50.78 287 ASP A N 1
ATOM 2264 C CA . ASP A 1 287 ? 13.664 -30.188 -12.273 1 50.78 287 ASP A CA 1
ATOM 2265 C C . ASP A 1 287 ? 14.664 -29.125 -12.727 1 50.78 287 ASP A C 1
ATOM 2267 O O . ASP A 1 287 ? 14.281 -28.078 -13.234 1 50.78 287 ASP A O 1
ATOM 2271 N N . TYR A 1 288 ? 15.859 -29.266 -12.289 1 44.59 288 TYR A N 1
ATOM 2272 C CA . TYR A 1 288 ? 16.922 -28.391 -12.758 1 44.59 288 TYR A CA 1
ATOM 2273 C C . TYR A 1 288 ? 16.969 -28.359 -14.281 1 44.59 288 TYR A C 1
ATOM 2275 O O . TYR A 1 288 ? 17 -29.406 -14.93 1 44.59 288 TYR A O 1
ATOM 2283 N N . GLY A 1 289 ? 16.938 -27.281 -14.969 1 45.19 289 GLY A N 1
ATOM 2284 C CA . GLY A 1 289 ? 16.938 -27.141 -16.422 1 45.19 289 GLY A CA 1
ATOM 2285 C C . GLY A 1 289 ? 15.57 -27.328 -17.047 1 45.19 289 GLY A C 1
ATOM 2286 O O . GLY A 1 289 ? 15.438 -27.297 -18.266 1 45.19 289 GLY A O 1
ATOM 2287 N N . TYR A 1 290 ? 14.648 -27.766 -16.172 1 44.91 290 TYR A N 1
ATOM 2288 C CA . TYR A 1 290 ? 13.32 -28.062 -16.719 1 44.91 290 TYR A CA 1
ATOM 2289 C C . TYR A 1 290 ? 12.344 -26.938 -16.375 1 44.91 290 TYR A C 1
ATOM 2291 O O . TYR A 1 290 ? 12.523 -26.219 -15.398 1 44.91 290 TYR A O 1
ATOM 2299 N N . TYR A 1 291 ? 11.695 -26.5 -17.312 1 47.94 291 TYR A N 1
ATOM 2300 C CA . TYR A 1 291 ? 10.609 -25.547 -17.094 1 47.94 291 TYR A CA 1
ATOM 2301 C C . TYR A 1 291 ? 9.258 -26.25 -17.109 1 47.94 291 TYR A C 1
ATOM 2303 O O . TYR A 1 291 ? 9.117 -27.312 -17.719 1 47.94 291 TYR A O 1
ATOM 2311 N N . ARG A 1 292 ? 8.453 -25.906 -16.062 1 46.38 292 ARG A N 1
ATOM 2312 C CA . ARG A 1 292 ? 7.098 -26.453 -16.109 1 46.38 292 ARG A CA 1
ATOM 2313 C C . ARG A 1 292 ? 6.312 -25.875 -17.281 1 46.38 292 ARG A C 1
ATOM 2315 O O . ARG A 1 292 ? 6.324 -24.656 -17.5 1 46.38 292 ARG A O 1
ATOM 2322 N N . HIS A 1 293 ? 6.125 -26.781 -18.219 1 44.06 293 HIS A N 1
ATOM 2323 C CA . HIS A 1 293 ? 5.289 -26.359 -19.328 1 44.06 293 HIS A CA 1
ATOM 2324 C C . HIS A 1 293 ? 3.986 -25.75 -18.844 1 44.06 293 HIS A C 1
ATOM 2326 O O . HIS A 1 293 ? 3.406 -26.203 -17.859 1 44.06 293 HIS A O 1
ATOM 2332 N N . VAL A 1 294 ? 3.625 -24.734 -19.453 1 44.88 294 VAL A N 1
ATOM 2333 C CA . VAL A 1 294 ? 2.391 -23.984 -19.203 1 44.88 294 VAL A CA 1
ATOM 2334 C C . VAL A 1 294 ? 1.217 -24.969 -19.094 1 44.88 294 VAL A C 1
ATOM 2336 O O . VAL A 1 294 ? 1.037 -25.828 -19.969 1 44.88 294 VAL A O 1
ATOM 2339 N N . ASN A 1 295 ? 0.424 -24.953 -18.078 1 43.75 295 ASN A N 1
ATOM 2340 C CA . ASN A 1 295 ? -0.839 -25.656 -17.875 1 43.75 295 ASN A CA 1
ATOM 2341 C C . ASN A 1 295 ? -0.614 -27.125 -17.547 1 43.75 295 ASN A C 1
ATOM 2343 O O . ASN A 1 295 ? -1.532 -27.938 -17.656 1 43.75 295 ASN A O 1
ATOM 2347 N N . THR A 1 296 ? 0.676 -27.625 -17.594 1 44.66 296 THR A N 1
ATOM 2348 C CA . THR A 1 296 ? 0.845 -29.031 -17.234 1 44.66 296 THR A CA 1
ATOM 2349 C C . THR A 1 296 ? 1.772 -29.172 -16.031 1 44.66 296 THR A C 1
ATOM 2351 O O . THR A 1 296 ? 2.531 -28.25 -15.719 1 44.66 296 THR A O 1
ATOM 2354 N N . SER A 1 297 ? 1.612 -30.156 -15.281 1 46.66 297 SER A N 1
ATOM 2355 C CA . SER A 1 297 ? 2.477 -30.547 -14.172 1 46.66 297 SER A CA 1
ATOM 2356 C C . SER A 1 297 ? 3.824 -31.062 -14.672 1 46.66 297 SER A C 1
ATOM 2358 O O . SER A 1 297 ? 4.699 -31.391 -13.875 1 46.66 297 SER A O 1
ATOM 2360 N N . GLU A 1 298 ? 3.953 -31.062 -16.031 1 45.59 298 GLU A N 1
ATOM 2361 C CA . GLU A 1 298 ? 5.133 -31.719 -16.578 1 45.59 298 GLU A CA 1
ATOM 2362 C C . GLU A 1 298 ? 6.301 -30.734 -16.703 1 45.59 298 GLU A C 1
ATOM 2364 O O . GLU A 1 298 ? 6.113 -29.594 -17.109 1 45.59 298 GLU A O 1
ATOM 2369 N N . CYS A 1 299 ? 7.336 -30.984 -16.078 1 48.09 299 CYS A N 1
ATOM 2370 C CA . CYS A 1 299 ? 8.594 -30.25 -16.203 1 48.09 299 CYS A CA 1
ATOM 2371 C C . CYS A 1 299 ? 9.359 -30.688 -17.453 1 48.09 299 CYS A C 1
ATOM 2373 O O . CYS A 1 299 ? 9.555 -31.891 -17.672 1 48.09 299 CYS A O 1
ATOM 2375 N N . VAL A 1 300 ? 9.344 -29.906 -18.609 1 48.62 300 VAL A N 1
ATOM 2376 C CA . VAL A 1 300 ? 10.023 -30.25 -19.844 1 48.62 300 VAL A CA 1
ATOM 2377 C C . VAL A 1 300 ? 11.445 -29.688 -19.844 1 48.62 300 VAL A C 1
ATOM 2379 O O . VAL A 1 300 ? 11.672 -28.578 -19.344 1 48.62 300 VAL A O 1
ATOM 2382 N N . ARG A 1 301 ? 12.391 -30.547 -20.188 1 45.72 301 ARG A N 1
ATOM 2383 C CA . ARG A 1 301 ? 13.812 -30.219 -20.266 1 45.72 301 ARG A CA 1
ATOM 2384 C C . ARG A 1 301 ? 14.078 -29.203 -21.375 1 45.72 301 ARG A C 1
ATOM 2386 O O . ARG A 1 301 ? 13.492 -29.297 -22.469 1 45.72 301 ARG A O 1
ATOM 2393 N N . GLN A 1 302 ? 14.734 -28.094 -21.047 1 46.91 302 GLN A N 1
ATOM 2394 C CA . GLN A 1 302 ? 15.195 -27.219 -22.109 1 46.91 302 GLN A CA 1
ATOM 2395 C C . GLN A 1 302 ? 16.312 -27.891 -22.922 1 46.91 302 GLN A C 1
ATOM 2397 O O . GLN A 1 302 ? 17.234 -28.469 -22.344 1 46.91 302 GLN A O 1
ATOM 2402 N N . PRO A 1 303 ? 16.188 -28.016 -24.156 1 44.97 303 PRO A N 1
ATOM 2403 C CA . PRO A 1 303 ? 17.203 -28.688 -24.969 1 44.97 303 PRO A CA 1
ATOM 2404 C C . PRO A 1 303 ? 18.625 -28.234 -24.609 1 44.97 303 PRO A C 1
ATOM 2406 O O . PRO A 1 303 ? 19.547 -29.062 -24.578 1 44.97 303 PRO A O 1
ATOM 2409 N N . ASN A 1 304 ? 19.016 -26.938 -24.75 1 40.97 304 ASN A N 1
ATOM 2410 C CA . ASN A 1 304 ? 20.406 -26.484 -24.656 1 40.97 304 ASN A CA 1
ATOM 2411 C C . ASN A 1 304 ? 20.75 -26.062 -23.234 1 40.97 304 ASN A C 1
ATOM 2413 O O . ASN A 1 304 ? 21.641 -25.234 -23.031 1 40.97 304 ASN A O 1
ATOM 2417 N N . ALA A 1 305 ? 20.062 -26.516 -22.406 1 41.25 305 ALA A N 1
ATOM 2418 C CA . ALA A 1 305 ? 20.438 -26.203 -21.031 1 41.25 305 ALA A CA 1
ATOM 2419 C C . ALA A 1 305 ? 21.812 -26.766 -20.672 1 41.25 305 ALA A C 1
ATOM 2421 O O . ALA A 1 305 ? 22.078 -27.953 -20.906 1 41.25 305 ALA A O 1
ATOM 2422 N N . PRO A 1 306 ? 22.859 -25.891 -20.609 1 37.81 306 PRO A N 1
ATOM 2423 C CA . PRO A 1 306 ? 24.109 -26.578 -20.25 1 37.81 306 PRO A CA 1
ATOM 2424 C C . PRO A 1 306 ? 23.906 -27.609 -19.125 1 37.81 306 PRO A C 1
ATOM 2426 O O . PRO A 1 306 ? 23 -27.453 -18.312 1 37.81 306 PRO A O 1
ATOM 2429 N N . ASN A 1 307 ? 24.141 -28.859 -19.422 1 32.69 307 ASN A N 1
ATOM 2430 C CA . ASN A 1 307 ? 24.359 -29.922 -18.438 1 32.69 307 ASN A CA 1
ATOM 2431 C C . ASN A 1 307 ? 25.109 -29.406 -17.234 1 32.69 307 ASN A C 1
ATOM 2433 O O . ASN A 1 307 ? 26.344 -29.531 -17.156 1 32.69 307 ASN A O 1
ATOM 2437 N N . LYS A 1 308 ? 24.938 -28.125 -16.891 1 35.28 308 LYS A N 1
ATOM 2438 C CA . LYS A 1 308 ? 25.812 -28 -15.719 1 35.28 308 LYS A CA 1
ATOM 2439 C C . LYS A 1 308 ? 25.422 -29.016 -14.641 1 35.28 308 LYS A C 1
ATOM 2441 O O . LYS A 1 308 ? 24.281 -29.062 -14.195 1 35.28 308 LYS A O 1
ATOM 2446 N N . THR A 1 309 ? 26.016 -30.125 -14.664 1 31.78 309 THR A N 1
ATOM 2447 C CA . THR A 1 309 ? 26.172 -31.016 -13.523 1 31.78 309 THR A CA 1
ATOM 2448 C C . THR A 1 309 ? 26.453 -30.234 -12.25 1 31.78 309 THR A C 1
ATOM 2450 O O . THR A 1 309 ? 27.375 -29.422 -12.195 1 31.78 309 THR A O 1
ATOM 2453 N N . LEU A 1 310 ? 25.438 -29.516 -11.711 1 33.53 310 LEU A N 1
ATOM 2454 C CA . LEU A 1 310 ? 25.922 -29.188 -10.375 1 33.53 310 LEU A CA 1
ATOM 2455 C C . LEU A 1 310 ? 26.781 -30.312 -9.82 1 33.53 310 LEU A C 1
ATOM 2457 O O . LEU A 1 310 ? 26.312 -31.438 -9.656 1 33.53 310 LEU A O 1
ATOM 2461 N N . GLU A 1 311 ? 28.016 -30.297 -10.219 1 31.69 311 GLU A N 1
ATOM 2462 C CA . GLU A 1 311 ? 29.016 -31.109 -9.547 1 31.69 311 GLU A CA 1
ATOM 2463 C C . GLU A 1 311 ? 28.953 -30.922 -8.031 1 31.69 311 GLU A C 1
ATOM 2465 O O . GLU A 1 311 ? 29.172 -29.812 -7.539 1 31.69 311 GLU A O 1
ATOM 2470 N N . VAL A 1 312 ? 27.875 -31.234 -7.406 1 31.78 312 VAL A N 1
ATOM 2471 C CA . VAL A 1 312 ? 28.141 -31.422 -5.98 1 31.78 312 VAL A CA 1
ATOM 2472 C C . VAL A 1 312 ? 29.297 -32.406 -5.793 1 31.78 312 VAL A C 1
ATOM 2474 O O . VAL A 1 312 ? 29.266 -33.5 -6.305 1 31.78 312 VAL A O 1
ATOM 2477 N N . CYS A 1 313 ? 30.469 -31.75 -5.812 1 30.41 313 CYS A N 1
ATOM 2478 C CA . CYS A 1 313 ? 31.625 -32.531 -5.398 1 30.41 313 CYS A CA 1
ATOM 2479 C C . CYS A 1 313 ? 31.391 -33.188 -4.051 1 30.41 313 CYS A C 1
ATOM 2481 O O . CYS A 1 313 ? 31.469 -32.562 -3.006 1 30.41 313 CYS A O 1
ATOM 2483 N N . LEU A 1 314 ? 30.234 -34.031 -3.99 1 30.05 314 LEU A N 1
ATOM 2484 C CA . LEU A 1 314 ? 30.391 -34.906 -2.834 1 30.05 314 LEU A CA 1
ATOM 2485 C C . LEU A 1 314 ? 31.406 -36 -3.111 1 30.05 314 LEU A C 1
ATOM 2487 O O . LEU A 1 314 ? 31.297 -36.719 -4.109 1 30.05 314 LEU A O 1
ATOM 2491 N N . ASN A 1 315 ? 32.594 -36.125 -2.338 1 33.03 315 ASN A N 1
ATOM 2492 C CA . ASN A 1 315 ? 33.781 -36.969 -2.135 1 33.03 315 ASN A CA 1
ATOM 2493 C C . ASN A 1 315 ? 34.5 -37.25 -3.451 1 33.03 315 ASN A C 1
ATOM 2495 O O . ASN A 1 315 ? 34.969 -38.344 -3.688 1 33.03 315 ASN A O 1
ATOM 2499 N N . GLY A 1 316 ? 34.844 -36.469 -4.379 1 34.94 316 GLY A N 1
ATOM 2500 C CA . GLY A 1 316 ? 35.781 -36.656 -5.477 1 34.94 316 GLY A CA 1
ATOM 2501 C C . GLY A 1 316 ? 35.094 -37.031 -6.777 1 34.94 316 GLY A C 1
ATOM 2502 O O . GLY A 1 316 ? 35.719 -36.938 -7.848 1 34.94 316 GLY A O 1
ATOM 2503 N N . GLU A 1 317 ? 34.344 -38.25 -6.812 1 33.66 317 GLU A N 1
ATOM 2504 C CA . GLU A 1 317 ? 33.906 -38.812 -8.078 1 33.66 317 GLU A CA 1
ATOM 2505 C C . GLU A 1 317 ? 32.812 -37.969 -8.742 1 33.66 317 GLU A C 1
ATOM 2507 O O . GLU A 1 317 ? 32 -37.344 -8.055 1 33.66 317 GLU A O 1
ATOM 2512 N N . GLU A 1 318 ? 33.156 -37.469 -9.953 1 35.34 318 GLU A N 1
ATOM 2513 C CA . GLU A 1 318 ? 32.344 -36.719 -10.898 1 35.34 318 GLU A CA 1
ATOM 2514 C C . GLU A 1 318 ? 30.984 -37.344 -11.117 1 35.34 318 GLU A C 1
ATOM 2516 O O . GLU A 1 318 ? 30.875 -38.375 -11.766 1 35.34 318 GLU A O 1
ATOM 2521 N N . ASP A 1 319 ? 30.312 -37.938 -10.18 1 33.75 319 ASP A N 1
ATOM 2522 C CA . ASP A 1 319 ? 29.062 -38.562 -10.594 1 33.75 319 ASP A CA 1
ATOM 2523 C C . ASP A 1 319 ? 28.156 -37.562 -11.289 1 33.75 319 ASP A C 1
ATOM 2525 O O . ASP A 1 319 ? 28.141 -36.375 -10.945 1 33.75 319 ASP A O 1
ATOM 2529 N N . GLU A 1 320 ? 27.953 -37.75 -12.672 1 35.53 320 GLU A N 1
ATOM 2530 C CA . GLU A 1 320 ? 26.938 -37.125 -13.516 1 35.53 320 GLU A CA 1
ATOM 2531 C C . GLU A 1 320 ? 25.641 -36.906 -12.742 1 35.53 320 GLU A C 1
ATOM 2533 O O . GLU A 1 320 ? 24.953 -37.844 -12.414 1 35.53 320 GLU A O 1
ATOM 2538 N N . LEU A 1 321 ? 25.672 -36.438 -11.625 1 35.41 321 LEU A N 1
ATOM 2539 C CA . LEU A 1 321 ? 24.453 -36.375 -10.828 1 35.41 321 LEU A CA 1
ATOM 2540 C C . LEU A 1 321 ? 23.281 -35.906 -11.672 1 35.41 321 LEU A C 1
ATOM 2542 O O . LEU A 1 321 ? 23.438 -35.094 -12.586 1 35.41 321 LEU A O 1
ATOM 2546 N N . LEU A 1 322 ? 22.188 -36.719 -11.641 1 36.69 322 LEU A N 1
ATOM 2547 C CA . LEU A 1 322 ? 20.781 -36.656 -11.969 1 36.69 322 LEU A CA 1
ATOM 2548 C C . LEU A 1 322 ? 20.234 -35.25 -11.852 1 36.69 322 LEU A C 1
ATOM 2550 O O . LEU A 1 322 ? 20.844 -34.406 -11.195 1 36.69 322 LEU A O 1
ATOM 2554 N N . THR A 1 323 ? 19.047 -35.031 -12.562 1 41.78 323 THR A N 1
ATOM 2555 C CA . THR A 1 323 ? 18.062 -33.969 -12.656 1 41.78 323 THR A CA 1
ATOM 2556 C C . THR A 1 323 ? 17.812 -33.344 -11.289 1 41.78 323 THR A C 1
ATOM 2558 O O . THR A 1 323 ? 17.312 -34 -10.375 1 41.78 323 THR A O 1
ATOM 2561 N N . ALA A 1 324 ? 18.672 -32.781 -10.703 1 45.41 324 ALA A N 1
ATOM 2562 C CA . ALA A 1 324 ? 18.594 -32.188 -9.367 1 45.41 324 ALA A CA 1
ATOM 2563 C C . ALA A 1 324 ? 17.328 -31.359 -9.195 1 45.41 324 ALA A C 1
ATOM 2565 O O . ALA A 1 324 ? 17.109 -30.391 -9.914 1 45.41 324 ALA A O 1
ATOM 2566 N N . TYR A 1 325 ? 16.156 -32.156 -8.891 1 51.31 325 TYR A N 1
ATOM 2567 C CA . TYR A 1 325 ? 14.953 -31.484 -8.445 1 51.31 325 TYR A CA 1
ATOM 2568 C C . TYR A 1 325 ? 15.234 -30.609 -7.219 1 51.31 325 TYR A C 1
ATOM 2570 O O . TYR A 1 325 ? 15.984 -31.016 -6.328 1 51.31 325 TYR A O 1
ATOM 2578 N N . ARG A 1 326 ? 15.164 -29.422 -7.434 1 58.44 326 ARG A N 1
ATOM 2579 C CA . ARG A 1 326 ? 15.234 -28.547 -6.277 1 58.44 326 ARG A CA 1
ATOM 2580 C C . ARG A 1 326 ? 13.852 -28.031 -5.891 1 58.44 326 ARG A C 1
ATOM 2582 O O . ARG A 1 326 ? 12.992 -27.844 -6.75 1 58.44 326 ARG A O 1
ATOM 2589 N N . LYS A 1 327 ? 13.727 -28.125 -4.555 1 65 327 LYS A N 1
ATOM 2590 C CA . LYS A 1 327 ? 12.492 -27.531 -4.055 1 65 327 LYS A CA 1
ATOM 2591 C C . LYS A 1 327 ? 12.289 -26.125 -4.605 1 65 327 LYS A C 1
ATOM 2593 O O . LYS A 1 327 ? 13.258 -25.375 -4.754 1 65 327 LYS A O 1
ATOM 2598 N N . VAL A 1 328 ? 11.039 -25.906 -5 1 63.34 328 VAL A N 1
ATOM 2599 C CA . VAL A 1 328 ? 10.711 -24.547 -5.418 1 63.34 328 VAL A CA 1
ATOM 2600 C C . VAL A 1 328 ? 11.125 -23.562 -4.332 1 63.34 328 VAL A C 1
ATOM 2602 O O . VAL A 1 328 ? 10.984 -23.844 -3.139 1 63.34 328 VAL A O 1
ATOM 2605 N N . PRO A 1 329 ? 11.727 -22.469 -4.742 1 59.53 329 PRO A N 1
ATOM 2606 C CA . PRO A 1 329 ? 12.125 -21.484 -3.738 1 59.53 329 PRO A CA 1
ATOM 2607 C C . PRO A 1 329 ? 10.969 -21.078 -2.82 1 59.53 329 PRO A C 1
ATOM 2609 O O . PRO A 1 329 ? 9.844 -20.891 -3.281 1 59.53 329 PRO A O 1
ATOM 2612 N N . SER A 1 330 ? 11.156 -21.047 -1.55 1 66.94 330 SER A N 1
ATOM 2613 C CA . SER A 1 330 ? 10.242 -20.609 -0.501 1 66.94 330 SER A CA 1
ATOM 2614 C C . SER A 1 330 ? 9.234 -21.703 -0.156 1 66.94 330 SER A C 1
ATOM 2616 O O . SER A 1 330 ? 8.305 -21.469 0.618 1 66.94 330 SER A O 1
ATOM 2618 N N . ASN A 1 331 ? 9.523 -22.828 -0.974 1 75.06 331 ASN A N 1
ATOM 2619 C CA . ASN A 1 331 ? 8.672 -23.969 -0.621 1 75.06 331 ASN A CA 1
ATOM 2620 C C . ASN A 1 331 ? 9.117 -24.609 0.688 1 75.06 331 ASN A C 1
ATOM 2622 O O . ASN A 1 331 ? 10.281 -24.984 0.835 1 75.06 331 ASN A O 1
ATOM 2626 N N . LYS A 1 332 ? 8.219 -24.797 1.598 1 83.12 332 LYS A N 1
ATOM 2627 C CA . LYS A 1 332 ? 8.586 -25.25 2.941 1 83.12 332 LYS A CA 1
ATOM 2628 C C . LYS A 1 332 ? 7.984 -26.609 3.252 1 83.12 332 LYS A C 1
ATOM 2630 O O . LYS A 1 332 ? 7.734 -26.938 4.414 1 83.12 332 LYS A O 1
ATOM 2635 N N . CYS A 1 333 ? 7.734 -27.391 2.248 1 86.81 333 CYS A N 1
ATOM 2636 C CA . CYS A 1 333 ? 7.164 -28.719 2.482 1 86.81 333 CYS A CA 1
ATOM 2637 C C . CYS A 1 333 ? 8.125 -29.594 3.275 1 86.81 333 CYS A C 1
ATOM 2639 O O . CYS A 1 333 ? 9.336 -29.344 3.289 1 86.81 333 CYS A O 1
ATOM 2641 N N . GLU A 1 334 ? 7.555 -30.438 3.99 1 88.44 334 GLU A N 1
ATOM 2642 C CA . GLU A 1 334 ? 8.352 -31.359 4.801 1 88.44 334 GLU A CA 1
ATOM 2643 C C . GLU A 1 334 ? 7.902 -32.812 4.609 1 88.44 334 GLU A C 1
ATOM 2645 O O . GLU A 1 334 ? 6.707 -33.062 4.512 1 88.44 334 GLU A O 1
ATOM 2650 N N . GLY A 1 335 ? 8.945 -33.594 4.445 1 82.88 335 GLY A N 1
ATOM 2651 C CA . GLY A 1 335 ? 8.641 -35 4.285 1 82.88 335 GLY A CA 1
ATOM 2652 C C . GLY A 1 335 ? 8.062 -35.344 2.924 1 82.88 335 GLY A C 1
ATOM 2653 O O . GLY A 1 335 ? 8.172 -34.531 1.987 1 82.88 335 GLY A O 1
ATOM 2654 N N . GLY A 1 336 ? 7.594 -36.531 2.732 1 81.38 336 GLY A N 1
ATOM 2655 C CA . GLY A 1 336 ? 6.949 -36.969 1.501 1 81.38 336 GLY A CA 1
ATOM 2656 C C . GLY A 1 336 ? 7.934 -37.344 0.404 1 81.38 336 GLY A C 1
ATOM 2657 O O . GLY A 1 336 ? 8.891 -38.062 0.641 1 81.38 336 GLY A O 1
ATOM 2658 N N . PHE A 1 337 ? 7.551 -36.719 -0.734 1 74.94 337 PHE A N 1
ATOM 2659 C CA . PHE A 1 337 ? 8.352 -37 -1.923 1 74.94 337 PHE A CA 1
ATOM 2660 C C . PHE A 1 337 ? 9.766 -36.438 -1.758 1 74.94 337 PHE A C 1
ATOM 2662 O O . PHE A 1 337 ? 9.953 -35.312 -1.341 1 74.94 337 PHE A O 1
ATOM 2669 N N . ASN A 1 338 ? 10.812 -37.156 -1.628 1 61.84 338 ASN A N 1
ATOM 2670 C CA . ASN A 1 338 ? 12.211 -36.75 -1.561 1 61.84 338 ASN A CA 1
ATOM 2671 C C . ASN A 1 338 ? 13.008 -37.312 -2.744 1 61.84 338 ASN A C 1
ATOM 2673 O O . ASN A 1 338 ? 13.023 -38.5 -2.99 1 61.84 338 ASN A O 1
ATOM 2677 N N . LEU A 1 339 ? 13.352 -36.438 -3.641 1 54.56 339 LEU A N 1
ATOM 2678 C CA . LEU A 1 339 ? 14.078 -36.875 -4.828 1 54.56 339 LEU A CA 1
ATOM 2679 C C . LEU A 1 339 ? 15.383 -37.594 -4.445 1 54.56 339 LEU A C 1
ATOM 2681 O O . LEU A 1 339 ? 15.898 -38.406 -5.211 1 54.56 339 LEU A O 1
ATOM 2685 N N . GLN A 1 340 ? 16.188 -37.031 -3.5 1 50.25 340 GLN A N 1
ATOM 2686 C CA . GLN A 1 340 ? 17.375 -37.844 -3.223 1 50.25 340 GLN A CA 1
ATOM 2687 C C . GLN A 1 340 ? 17.031 -39.312 -3.084 1 50.25 340 GLN A C 1
ATOM 2689 O O . GLN A 1 340 ? 17.797 -40.188 -3.508 1 50.25 340 GLN A O 1
ATOM 2694 N N . LEU A 1 341 ? 15.977 -39.594 -2.562 1 43.75 341 LEU A N 1
ATOM 2695 C CA . LEU A 1 341 ? 15.68 -41.031 -2.371 1 43.75 341 LEU A CA 1
ATOM 2696 C C . LEU A 1 341 ? 15.133 -41.625 -3.654 1 43.75 341 LEU A C 1
ATOM 2698 O O . LEU A 1 341 ? 15.172 -42.844 -3.824 1 43.75 341 LEU A O 1
ATOM 2702 N N . ALA A 1 342 ? 14.594 -40.969 -4.523 1 41.53 342 ALA A N 1
ATOM 2703 C CA . ALA A 1 342 ? 14.039 -41.594 -5.727 1 41.53 342 ALA A CA 1
ATOM 2704 C C . ALA A 1 342 ? 15.156 -42.062 -6.652 1 41.53 342 ALA A C 1
ATOM 2706 O O . ALA A 1 342 ? 14.969 -43.031 -7.406 1 41.53 342 ALA A O 1
ATOM 2707 N N . VAL A 1 343 ? 16.25 -41.312 -6.742 1 39.69 343 VAL A N 1
ATOM 2708 C CA . VAL A 1 343 ? 17.328 -41.812 -7.59 1 39.69 343 VAL A CA 1
ATOM 2709 C C . VAL A 1 343 ? 17.906 -43.094 -6.996 1 39.69 343 VAL A C 1
ATOM 2711 O O . VAL A 1 343 ? 18.422 -43.938 -7.723 1 39.69 343 VAL A O 1
ATOM 2714 N N . GLN A 1 344 ? 17.938 -43.125 -5.684 1 34.22 344 GLN A N 1
ATOM 2715 C CA . GLN A 1 344 ? 18.594 -44.344 -5.227 1 34.22 344 GLN A CA 1
ATOM 2716 C C . GLN A 1 344 ? 17.703 -45.562 -5.48 1 34.22 344 GLN A C 1
ATOM 2718 O O . GLN A 1 344 ? 18.172 -46.719 -5.391 1 34.22 344 GLN A O 1
ATOM 2723 N N . THR A 1 345 ? 16.391 -45.312 -5.734 1 29.97 345 THR A N 1
ATOM 2724 C CA . THR A 1 345 ? 15.797 -46.625 -5.988 1 29.97 345 THR A CA 1
ATOM 2725 C C . THR A 1 345 ? 15.812 -46.938 -7.477 1 29.97 345 THR A C 1
ATOM 2727 O O . THR A 1 345 ? 15.609 -46.062 -8.312 1 29.97 345 THR A O 1
ATOM 2730 N N . MET B 1 1 ? -15.617 25.453 7.039 1 23.8 1 MET B N 1
ATOM 2731 C CA . MET B 1 1 ? -16.5 25.281 8.188 1 23.8 1 MET B CA 1
ATOM 2732 C C . MET B 1 1 ? -16.375 23.875 8.758 1 23.8 1 MET B C 1
ATOM 2734 O O . MET B 1 1 ? -16.531 22.891 8.023 1 23.8 1 MET B O 1
ATOM 2738 N N . TYR B 1 2 ? -15.672 23.828 9.852 1 29.84 2 TYR B N 1
ATOM 2739 C CA . TYR B 1 2 ? -15.469 22.484 10.359 1 29.84 2 TYR B CA 1
ATOM 2740 C C . TYR B 1 2 ? -16.688 22.031 11.172 1 29.84 2 TYR B C 1
ATOM 2742 O O . TYR B 1 2 ? -17.188 22.766 12.008 1 29.84 2 TYR B O 1
ATOM 2750 N N . THR B 1 3 ? -17.609 21.531 10.758 1 30.7 3 THR B N 1
ATOM 2751 C CA . THR B 1 3 ? -18.703 21.062 11.594 1 30.7 3 THR B CA 1
ATOM 2752 C C . THR B 1 3 ? -18.484 19.609 12.008 1 30.7 3 THR B C 1
ATOM 2754 O O . THR B 1 3 ? -18.172 18.75 11.18 1 30.7 3 THR B O 1
ATOM 2757 N N . SER B 1 4 ? -17.844 19.5 13.203 1 35.72 4 SER B N 1
ATOM 2758 C CA . SER B 1 4 ? -17.938 18.156 13.75 1 35.72 4 SER B CA 1
ATOM 2759 C C . SER B 1 4 ? -19.359 17.859 14.242 1 35.72 4 SER B C 1
ATOM 2761 O O . SER B 1 4 ? -19.969 18.688 14.914 1 35.72 4 SER B O 1
ATOM 2763 N N . ASP B 1 5 ? -20.109 17.359 13.578 1 38.66 5 ASP B N 1
ATOM 2764 C CA . ASP B 1 5 ? -21.359 16.938 14.18 1 38.66 5 ASP B CA 1
ATOM 2765 C C . ASP B 1 5 ? -21.156 15.68 15.039 1 38.66 5 ASP B C 1
ATOM 2767 O O . ASP B 1 5 ? -20.047 15.148 15.117 1 38.66 5 ASP B O 1
ATOM 2771 N N . ASP B 1 6 ? -22.078 15.508 16 1 37.97 6 ASP B N 1
ATOM 2772 C CA . ASP B 1 6 ? -22.203 14.344 16.875 1 37.97 6 ASP B CA 1
ATOM 2773 C C . ASP B 1 6 ? -21.766 13.07 16.156 1 37.97 6 ASP B C 1
ATOM 2775 O O . ASP B 1 6 ? -21.609 12.016 16.781 1 37.97 6 ASP B O 1
ATOM 2779 N N . ARG B 1 7 ? -21.531 13.367 14.898 1 44.03 7 ARG B N 1
ATOM 2780 C CA . ARG B 1 7 ? -21.391 12.172 14.086 1 44.03 7 ARG B CA 1
ATOM 2781 C C . ARG B 1 7 ? -19.922 11.844 13.852 1 44.03 7 ARG B C 1
ATOM 2783 O O . ARG B 1 7 ? -19.594 10.984 13.031 1 44.03 7 ARG B O 1
ATOM 2790 N N . GLY B 1 8 ? -18.938 12.711 14.547 1 38.88 8 GLY B N 1
ATOM 2791 C CA . GLY B 1 8 ? -17.531 12.359 14.414 1 38.88 8 GLY B CA 1
ATOM 2792 C C . GLY B 1 8 ? -16.906 12.867 13.133 1 38.88 8 GLY B C 1
ATOM 2793 O O . GLY B 1 8 ? -15.898 12.328 12.672 1 38.88 8 GLY B O 1
ATOM 2794 N N . ILE B 1 9 ? -17.484 13.844 12.477 1 41.81 9 ILE B N 1
ATOM 2795 C CA . ILE B 1 9 ? -16.984 14.391 11.219 1 41.81 9 ILE B CA 1
ATOM 2796 C C . ILE B 1 9 ? -16.172 15.656 11.492 1 41.81 9 ILE B C 1
ATOM 2798 O O . ILE B 1 9 ? -16.625 16.562 12.188 1 41.81 9 ILE B O 1
ATOM 2802 N N . LEU B 1 10 ? -14.797 15.703 11.258 1 44.84 10 LEU B N 1
ATOM 2803 C CA . LEU B 1 10 ? -13.961 16.875 11.438 1 44.84 10 LEU B CA 1
ATOM 2804 C C . LEU B 1 10 ? -13.461 17.391 10.086 1 44.84 10 LEU B C 1
ATOM 2806 O O . LEU B 1 10 ? -12.945 16.625 9.273 1 44.84 10 LEU B O 1
ATOM 2810 N N . PHE B 1 11 ? -13.844 18.688 9.727 1 40.34 11 PHE B N 1
ATOM 2811 C CA . PHE B 1 11 ? -13.43 19.359 8.492 1 40.34 11 PHE B CA 1
ATOM 2812 C C . PHE B 1 11 ? -12.172 20.188 8.727 1 40.34 11 PHE B C 1
ATOM 2814 O O . PHE B 1 11 ? -12.031 20.844 9.758 1 40.34 11 PHE B O 1
ATOM 2821 N N . SER B 1 12 ? -10.992 19.891 8.195 1 45.59 12 SER B N 1
ATOM 2822 C CA . SER B 1 12 ? -9.836 20.781 8.273 1 45.59 12 SER B CA 1
ATOM 2823 C C . SER B 1 12 ? -9.5 21.359 6.906 1 45.59 12 SER B C 1
ATOM 2825 O O . SER B 1 12 ? -9.477 20.641 5.906 1 45.59 12 SER B O 1
ATOM 2827 N N . LYS B 1 13 ? -9.82 22.75 6.781 1 42.81 13 LYS B N 1
ATOM 2828 C CA . LYS B 1 13 ? -9.359 23.453 5.582 1 42.81 13 LYS B CA 1
ATOM 2829 C C . LYS B 1 13 ? -7.848 23.344 5.434 1 42.81 13 LYS B C 1
ATOM 2831 O O . LYS B 1 13 ? -7.109 23.547 6.402 1 42.81 13 LYS B O 1
ATOM 2836 N N . SER B 1 14 ? -7.277 22.594 4.5 1 49.5 14 SER B N 1
ATOM 2837 C CA . SER B 1 14 ? -5.848 22.297 4.512 1 49.5 14 SER B CA 1
ATOM 2838 C C . SER B 1 14 ? -5.105 23.125 3.469 1 49.5 14 SER B C 1
ATOM 2840 O O . SER B 1 14 ? -4.137 23.812 3.791 1 49.5 14 SER B O 1
ATOM 2842 N N . LEU B 1 15 ? -5.176 23.016 2.264 1 45.91 15 LEU B N 1
ATOM 2843 C CA . LEU B 1 15 ? -4.246 23.5 1.254 1 45.91 15 LEU B CA 1
ATOM 2844 C C . LEU B 1 15 ? -4.973 24.344 0.206 1 45.91 15 LEU B C 1
ATOM 2846 O O . LEU B 1 15 ? -5.988 23.906 -0.344 1 45.91 15 LEU B O 1
ATOM 2850 N N . GLU B 1 16 ? -4.578 25.672 0.182 1 47 16 GLU B N 1
ATOM 2851 C CA . GLU B 1 16 ? -5.055 26.484 -0.932 1 47 16 GLU B CA 1
ATOM 2852 C C . GLU B 1 16 ? -4.355 26.109 -2.234 1 47 16 GLU B C 1
ATOM 2854 O O . GLU B 1 16 ? -3.168 25.781 -2.234 1 47 16 GLU B O 1
ATOM 2859 N N . ARG B 1 17 ? -5.168 26.016 -3.336 1 46.62 17 ARG B N 1
ATOM 2860 C CA . ARG B 1 17 ? -4.727 25.984 -4.727 1 46.62 17 ARG B CA 1
ATOM 2861 C C . ARG B 1 17 ? -4.012 24.672 -5.047 1 46.62 17 ARG B C 1
ATOM 2863 O O . ARG B 1 17 ? -2.844 24.688 -5.445 1 46.62 17 ARG B O 1
ATOM 2870 N N . HIS B 1 18 ? -4.438 23.625 -4.727 1 53.19 18 HIS B N 1
ATOM 2871 C CA . HIS B 1 18 ? -3.842 22.344 -5.07 1 53.19 18 HIS B CA 1
ATOM 2872 C C . HIS B 1 18 ? -3.965 22.062 -6.562 1 53.19 18 HIS B C 1
ATOM 2874 O O . HIS B 1 18 ? -4.918 22.5 -7.207 1 53.19 18 HIS B O 1
ATOM 2880 N N . LEU B 1 19 ? -2.738 21.734 -7.184 1 50.53 19 LEU B N 1
ATOM 2881 C CA . LEU B 1 19 ? -2.697 21.359 -8.594 1 50.53 19 LEU B CA 1
ATOM 2882 C C . LEU B 1 19 ? -3.705 20.25 -8.891 1 50.53 19 LEU B C 1
ATOM 2884 O O . LEU B 1 19 ? -3.729 19.234 -8.203 1 50.53 19 LEU B O 1
ATOM 2888 N N . PHE B 1 20 ? -4.898 20.672 -9.273 1 50.94 20 PHE B N 1
ATOM 2889 C CA . PHE B 1 20 ? -5.738 19.672 -9.914 1 50.94 20 PHE B CA 1
ATOM 2890 C C . PHE B 1 20 ? -5.488 19.641 -11.414 1 50.94 20 PHE B C 1
ATOM 2892 O O . PHE B 1 20 ? -5.352 20.688 -12.055 1 50.94 20 PHE B O 1
ATOM 2899 N N . ASP B 1 21 ? -4.625 18.781 -11.766 1 48.5 21 ASP B N 1
ATOM 2900 C CA . ASP B 1 21 ? -4.602 18.75 -13.227 1 48.5 21 ASP B CA 1
ATOM 2901 C C . ASP B 1 21 ? -6.012 18.891 -13.797 1 48.5 21 ASP B C 1
ATOM 2903 O O . ASP B 1 21 ? -6.996 18.656 -13.094 1 48.5 21 ASP B O 1
ATOM 2907 N N . GLY B 1 22 ? -6.012 19.734 -14.82 1 44.41 22 GLY B N 1
ATOM 2908 C CA . GLY B 1 22 ? -7.262 19.828 -15.562 1 44.41 22 GLY B CA 1
ATOM 2909 C C . GLY B 1 22 ? -8.148 18.609 -15.406 1 44.41 22 GLY B C 1
ATOM 2910 O O . GLY B 1 22 ? -9.336 18.656 -15.742 1 44.41 22 GLY B O 1
ATOM 2911 N N . GLN B 1 23 ? -7.5 17.516 -15.016 1 50.28 23 GLN B N 1
ATOM 2912 C CA . GLN B 1 23 ? -8.305 16.297 -14.992 1 50.28 23 GLN B CA 1
ATOM 2913 C C . GLN B 1 23 ? -8.656 15.898 -13.562 1 50.28 23 GLN B C 1
ATOM 2915 O O . GLN B 1 23 ? -9.18 14.805 -13.32 1 50.28 23 GLN B O 1
ATOM 2920 N N . ARG B 1 24 ? -8.508 16.844 -12.648 1 53.16 24 ARG B N 1
ATOM 2921 C CA . ARG B 1 24 ? -9.047 16.656 -11.305 1 53.16 24 ARG B CA 1
ATOM 2922 C C . ARG B 1 24 ? -8.328 15.531 -10.578 1 53.16 24 ARG B C 1
ATOM 2924 O O . ARG B 1 24 ? -8.906 14.891 -9.695 1 53.16 24 ARG B O 1
ATOM 2931 N N . LYS B 1 25 ? -7.062 15.086 -11.086 1 62.19 25 LYS B N 1
ATOM 2932 C CA . LYS B 1 25 ? -6.383 14.031 -10.336 1 62.19 25 LYS B CA 1
ATOM 2933 C C . LYS B 1 25 ? -5.41 14.625 -9.32 1 62.19 25 LYS B C 1
ATOM 2935 O O . LYS B 1 25 ? -4.754 15.633 -9.586 1 62.19 25 LYS B O 1
ATOM 2940 N N . SER B 1 26 ? -5.465 14.086 -8.125 1 73.06 26 SER B N 1
ATOM 2941 C CA . SER B 1 26 ? -4.688 14.602 -7.004 1 73.06 26 SER B CA 1
ATOM 2942 C C . SER B 1 26 ? -3.395 13.82 -6.816 1 73.06 26 SER B C 1
ATOM 2944 O O . SER B 1 26 ? -3.342 12.625 -7.105 1 73.06 26 SER B O 1
ATOM 2946 N N . ASP B 1 27 ? -2.258 14.594 -6.562 1 82.62 27 ASP B N 1
ATOM 2947 C CA . ASP B 1 27 ? -0.979 13.984 -6.215 1 82.62 27 ASP B CA 1
ATOM 2948 C C . ASP B 1 27 ? -0.917 13.648 -4.727 1 82.62 27 ASP B C 1
ATOM 2950 O O . ASP B 1 27 ? 0.159 13.375 -4.195 1 82.62 27 ASP B O 1
ATOM 2954 N N . PHE B 1 28 ? -2.021 13.633 -4.148 1 83.56 28 PHE B N 1
ATOM 2955 C CA . PHE B 1 28 ? -2.059 13.367 -2.715 1 83.56 28 PHE B CA 1
ATOM 2956 C C . PHE B 1 28 ? -1.48 11.992 -2.408 1 83.56 28 PHE B C 1
ATOM 2958 O O . PHE B 1 28 ? -1.796 11.016 -3.09 1 83.56 28 PHE B O 1
ATOM 2965 N N . THR B 1 29 ? -0.631 11.938 -1.413 1 89.06 29 THR B N 1
ATOM 2966 C CA . THR B 1 29 ? -0.02 10.688 -0.979 1 89.06 29 THR B CA 1
ATOM 2967 C C . THR B 1 29 ? -0.062 10.562 0.542 1 89.06 29 THR B C 1
ATOM 2969 O O . THR B 1 29 ? 0.371 11.469 1.256 1 89.06 29 THR B O 1
ATOM 2972 N N . ASN B 1 30 ? -0.67 9.492 1 1 89.56 30 ASN B N 1
ATOM 2973 C CA . ASN B 1 30 ? -0.649 9.141 2.414 1 89.56 30 ASN B CA 1
ATOM 2974 C C . ASN B 1 30 ? 0.634 8.398 2.789 1 89.56 30 ASN B C 1
ATOM 2976 O O . ASN B 1 30 ? 0.883 7.297 2.307 1 89.56 30 ASN B O 1
ATOM 2980 N N . ILE B 1 31 ? 1.467 9 3.625 1 93.69 31 ILE B N 1
ATOM 2981 C CA . ILE B 1 31 ? 2.674 8.328 4.094 1 93.69 31 ILE B CA 1
ATOM 2982 C C . ILE B 1 31 ? 2.328 7.402 5.254 1 93.69 31 ILE B C 1
ATOM 2984 O O . ILE B 1 31 ? 1.92 7.863 6.324 1 93.69 31 ILE B O 1
ATOM 2988 N N . THR B 1 32 ? 2.623 6.109 5.062 1 93.19 32 THR B N 1
ATOM 2989 C CA . THR B 1 32 ? 2.102 5.145 6.023 1 93.19 32 THR B CA 1
ATOM 2990 C C . THR B 1 32 ? 3.201 4.676 6.973 1 93.19 32 THR B C 1
ATOM 2992 O O . THR B 1 32 ? 2.963 3.832 7.84 1 93.19 32 THR B O 1
ATOM 2995 N N . SER B 1 33 ? 4.383 5.227 6.871 1 95.62 33 SER B N 1
ATOM 2996 C CA . SER B 1 33 ? 5.461 4.848 7.777 1 95.62 33 SER B CA 1
ATOM 2997 C C . SER B 1 33 ? 5.477 5.738 9.016 1 95.62 33 SER B C 1
ATOM 2999 O O . SER B 1 33 ? 6.246 5.496 9.945 1 95.62 33 SER B O 1
ATOM 3001 N N . LEU B 1 34 ? 4.684 6.75 9 1 94.56 34 LEU B N 1
ATOM 3002 C CA . LEU B 1 34 ? 4.617 7.672 10.125 1 94.56 34 LEU B CA 1
ATOM 3003 C C . LEU B 1 34 ? 3.236 8.312 10.227 1 94.56 34 LEU B C 1
ATOM 3005 O O . LEU B 1 34 ? 2.703 8.812 9.234 1 94.56 34 LEU B O 1
ATOM 3009 N N . ARG B 1 35 ? 2.742 8.328 11.398 1 89.75 35 ARG B N 1
ATOM 3010 C CA . ARG B 1 35 ? 1.386 8.812 11.625 1 89.75 35 ARG B CA 1
ATOM 3011 C C . ARG B 1 35 ? 1.276 10.297 11.281 1 89.75 35 ARG B C 1
ATOM 3013 O O . ARG B 1 35 ? 2.119 11.094 11.695 1 89.75 35 ARG B O 1
ATOM 3020 N N . GLY B 1 36 ? 0.222 10.625 10.492 1 87.31 36 GLY B N 1
ATOM 3021 C CA . GLY B 1 36 ? -0.148 12.016 10.297 1 87.31 36 GLY B CA 1
ATOM 3022 C C . GLY B 1 36 ? 0.573 12.672 9.133 1 87.31 36 GLY B C 1
ATOM 3023 O O . GLY B 1 36 ? 0.396 13.859 8.875 1 87.31 36 GLY B O 1
ATOM 3024 N N . VAL B 1 37 ? 1.345 11.93 8.438 1 91.19 37 VAL B N 1
ATOM 3025 C CA . VAL B 1 37 ? 2.162 12.539 7.391 1 91.19 37 VAL B CA 1
ATOM 3026 C C . VAL B 1 37 ? 1.464 12.398 6.043 1 91.19 37 VAL B C 1
ATOM 3028 O O . VAL B 1 37 ? 1.073 11.297 5.648 1 91.19 37 VAL B O 1
ATOM 3031 N N . TYR B 1 38 ? 1.282 13.562 5.395 1 87.88 38 TYR B N 1
ATOM 3032 C CA . TYR B 1 38 ? 0.734 13.617 4.047 1 87.88 38 TYR B CA 1
ATOM 3033 C C . TYR B 1 38 ? 1.664 14.383 3.113 1 87.88 38 TYR B C 1
ATOM 3035 O O . TYR B 1 38 ? 2.344 15.32 3.537 1 87.88 38 TYR B O 1
ATOM 3043 N N . LEU B 1 39 ? 1.694 13.953 1.872 1 90.69 39 LEU B N 1
ATOM 3044 C CA . LEU B 1 39 ? 2.465 14.609 0.823 1 90.69 39 LEU B CA 1
ATOM 3045 C C . LEU B 1 39 ? 1.584 14.93 -0.381 1 90.69 39 LEU B C 1
ATOM 3047 O O . LEU B 1 39 ? 0.744 14.117 -0.772 1 90.69 39 LEU B O 1
ATOM 3051 N N . THR B 1 40 ? 1.748 16.125 -0.916 1 86.75 40 THR B N 1
ATOM 3052 C CA . THR B 1 40 ? 1.031 16.438 -2.146 1 86.75 40 THR B CA 1
ATOM 3053 C C . THR B 1 40 ? 1.75 17.531 -2.926 1 86.75 40 THR B C 1
ATOM 3055 O O . THR B 1 40 ? 2.775 18.047 -2.477 1 86.75 40 THR B O 1
ATOM 3058 N N . ASN B 1 41 ? 1.307 17.766 -4.152 1 85.19 41 ASN B N 1
ATOM 3059 C CA . ASN B 1 41 ? 1.809 18.844 -4.992 1 85.19 41 ASN B CA 1
ATOM 3060 C C . ASN B 1 41 ? 0.745 19.922 -5.219 1 85.19 41 ASN B C 1
ATOM 3062 O O . ASN B 1 41 ? -0.431 19.609 -5.41 1 85.19 41 ASN B O 1
ATOM 3066 N N . LYS B 1 42 ? 1.197 21.141 -5.121 1 78.88 42 LYS B N 1
ATOM 3067 C CA . LYS B 1 42 ? 0.281 22.25 -5.363 1 78.88 42 LYS B CA 1
ATOM 3068 C C . LYS B 1 42 ? 0.792 23.156 -6.48 1 78.88 42 LYS B C 1
ATOM 3070 O O . LYS B 1 42 ? 1.995 23.203 -6.75 1 78.88 42 LYS B O 1
ATOM 3075 N N . LEU B 1 43 ? -0.185 23.844 -7.113 1 75.94 43 LEU B N 1
ATOM 3076 C CA . LEU B 1 43 ? 0.16 24.875 -8.094 1 75.94 43 LEU B CA 1
ATOM 3077 C C . LEU B 1 43 ? 0.358 26.234 -7.422 1 75.94 43 LEU B C 1
ATOM 3079 O O . LEU B 1 43 ? -0.546 26.734 -6.75 1 75.94 43 LEU B O 1
ATOM 3083 N N . ASP B 1 44 ? 1.538 26.719 -7.473 1 71.44 44 ASP B N 1
ATOM 3084 C CA . ASP B 1 44 ? 1.883 28.031 -6.91 1 71.44 44 ASP B CA 1
ATOM 3085 C C . ASP B 1 44 ? 2.471 28.938 -7.977 1 71.44 44 ASP B C 1
ATOM 3087 O O . ASP B 1 44 ? 3.607 28.75 -8.414 1 71.44 44 ASP B O 1
ATOM 3091 N N . GLU B 1 45 ? 1.67 29.938 -8.328 1 73.94 45 GLU B N 1
ATOM 3092 C CA . GLU B 1 45 ? 2.086 30.906 -9.344 1 73.94 45 GLU B CA 1
ATOM 3093 C C . GLU B 1 45 ? 2.525 30.203 -10.625 1 73.94 45 GLU B C 1
ATOM 3095 O O . GLU B 1 45 ? 3.607 30.484 -11.148 1 73.94 45 GLU B O 1
ATOM 3100 N N . GLY B 1 46 ? 1.798 29.203 -10.961 1 71.81 46 GLY B N 1
ATOM 3101 C CA . GLY B 1 46 ? 2.035 28.516 -12.219 1 71.81 46 GLY B CA 1
ATOM 3102 C C . GLY B 1 46 ? 3.074 27.406 -12.109 1 71.81 46 GLY B C 1
ATOM 3103 O O . GLY B 1 46 ? 3.35 26.719 -13.086 1 71.81 46 GLY B O 1
ATOM 3104 N N . ARG B 1 47 ? 3.635 27.359 -10.969 1 79.44 47 ARG B N 1
ATOM 3105 C CA . ARG B 1 47 ? 4.645 26.328 -10.742 1 79.44 47 ARG B CA 1
ATOM 3106 C C . ARG B 1 47 ? 4.137 25.266 -9.766 1 79.44 47 ARG B C 1
ATOM 3108 O O . ARG B 1 47 ? 3.432 25.594 -8.805 1 79.44 47 ARG B O 1
ATOM 3115 N N . VAL B 1 48 ? 4.52 24.016 -10.102 1 83.62 48 VAL B N 1
ATOM 3116 C CA . VAL B 1 48 ? 4.098 22.922 -9.227 1 83.62 48 VAL B CA 1
ATOM 3117 C C . VAL B 1 48 ? 5.141 22.703 -8.133 1 83.62 48 VAL B C 1
ATOM 3119 O O . VAL B 1 48 ? 6.328 22.531 -8.422 1 83.62 48 VAL B O 1
ATOM 3122 N N . ARG B 1 49 ? 4.672 22.734 -6.883 1 85.62 49 ARG B N 1
ATOM 3123 C CA . ARG B 1 49 ? 5.57 22.578 -5.742 1 85.62 49 ARG B CA 1
ATOM 3124 C C . ARG B 1 49 ? 5.043 21.516 -4.777 1 85.62 49 ARG B C 1
ATOM 3126 O O . ARG B 1 49 ? 3.836 21.422 -4.547 1 85.62 49 ARG B O 1
ATOM 3133 N N . SER B 1 50 ? 6.016 20.781 -4.211 1 89.5 50 SER B N 1
ATOM 3134 C CA . SER B 1 50 ? 5.641 19.766 -3.238 1 89.5 50 SER B CA 1
ATOM 3135 C C . SER B 1 50 ? 5.496 20.359 -1.842 1 89.5 50 SER B C 1
ATOM 3137 O O . SER B 1 50 ? 6.297 21.203 -1.436 1 89.5 50 SER B O 1
ATOM 3139 N N . VAL B 1 51 ? 4.441 19.922 -1.17 1 87.81 51 VAL B N 1
ATOM 3140 C CA . VAL B 1 51 ? 4.246 20.312 0.224 1 87.81 51 VAL B CA 1
ATOM 3141 C C . VAL B 1 51 ? 3.955 19.062 1.065 1 87.81 51 VAL B C 1
ATOM 3143 O O . VAL B 1 51 ? 3.453 18.062 0.552 1 87.81 51 VAL B O 1
ATOM 3146 N N . ILE B 1 52 ? 4.281 19.172 2.354 1 90.56 52 ILE B N 1
ATOM 3147 C CA . ILE B 1 52 ? 4.129 18.047 3.262 1 90.56 52 ILE B CA 1
ATOM 3148 C C . ILE B 1 52 ? 3.439 18.5 4.543 1 90.56 52 ILE B C 1
ATOM 3150 O O . ILE B 1 52 ? 3.619 19.641 4.98 1 90.56 52 ILE B O 1
ATOM 3154 N N . SER B 1 53 ? 2.584 17.672 5.055 1 86.31 53 SER B N 1
ATOM 3155 C CA . SER B 1 53 ? 1.932 17.875 6.344 1 86.31 53 SER B CA 1
ATOM 3156 C C . SER B 1 53 ? 2.285 16.766 7.324 1 86.31 53 SER B C 1
ATOM 3158 O O . SER B 1 53 ? 2.332 15.586 6.949 1 86.31 53 SER B O 1
ATOM 3160 N N . PHE B 1 54 ? 2.51 17.141 8.586 1 88.25 54 PHE B N 1
ATOM 3161 C CA . PHE B 1 54 ? 2.836 16.156 9.609 1 88.25 54 PHE B CA 1
ATOM 3162 C C . PHE B 1 54 ? 1.7 16.016 10.617 1 88.25 54 PHE B C 1
ATOM 3164 O O . PHE B 1 54 ? 1.829 15.312 11.617 1 88.25 54 PHE B O 1
ATOM 3171 N N . ASN B 1 55 ? 0.644 16.688 10.344 1 80.44 55 ASN B N 1
ATOM 3172 C CA . ASN B 1 55 ? -0.501 16.641 11.242 1 80.44 55 ASN B CA 1
ATOM 3173 C C . ASN B 1 55 ? -1.81 16.453 10.484 1 80.44 55 ASN B C 1
ATOM 3175 O O . ASN B 1 55 ? -2.783 17.172 10.727 1 80.44 55 ASN B O 1
ATOM 3179 N N . ARG B 1 56 ? -1.737 15.57 9.547 1 80 56 ARG B N 1
ATOM 3180 C CA . ARG B 1 56 ? -2.91 15.109 8.812 1 80 56 ARG B CA 1
ATOM 3181 C C . ARG B 1 56 ? -3.518 16.25 7.988 1 80 56 ARG B C 1
ATOM 3183 O O . ARG B 1 56 ? -4.738 16.422 7.969 1 80 56 ARG B O 1
ATOM 3190 N N . GLY B 1 57 ? -2.654 17.078 7.477 1 78.06 57 GLY B N 1
ATOM 3191 C CA . GLY B 1 57 ? -3.105 18.094 6.547 1 78.06 57 GLY B CA 1
ATOM 3192 C C . GLY B 1 57 ? -3.479 19.391 7.227 1 78.06 57 GLY B C 1
ATOM 3193 O O . GLY B 1 57 ? -3.965 20.328 6.578 1 78.06 57 GLY B O 1
ATOM 3194 N N . GLY B 1 58 ? -3.307 19.516 8.492 1 72 58 GLY B N 1
ATOM 3195 C CA . GLY B 1 58 ? -3.578 20.766 9.195 1 72 58 GLY B CA 1
ATOM 3196 C C . GLY B 1 58 ? -2.691 21.906 8.734 1 72 58 GLY B C 1
ATOM 3197 O O . GLY B 1 58 ? -3.166 23.016 8.531 1 72 58 GLY B O 1
ATOM 3198 N N . MET B 1 59 ? -1.454 21.562 8.688 1 74.5 59 MET B N 1
ATOM 3199 C CA . MET B 1 59 ? -0.463 22.531 8.211 1 74.5 59 MET B CA 1
ATOM 3200 C C . MET B 1 59 ? 0.44 21.906 7.152 1 74.5 59 MET B C 1
ATOM 3202 O O . MET B 1 59 ? 0.842 20.734 7.285 1 74.5 59 MET B O 1
ATOM 3206 N N . TRP B 1 60 ? 0.68 22.719 6.188 1 80.31 60 TRP B N 1
ATOM 3207 C CA . TRP B 1 60 ? 1.523 22.25 5.098 1 80.31 60 TRP B CA 1
ATOM 3208 C C . TRP B 1 60 ? 2.785 23.094 4.973 1 80.31 60 TRP B C 1
ATOM 3210 O O . TRP B 1 60 ? 2.744 24.312 5.168 1 80.31 60 TRP B O 1
ATOM 3220 N N . ARG B 1 61 ? 3.869 22.484 4.707 1 83.81 61 ARG B N 1
ATOM 3221 C CA . ARG B 1 61 ? 5.133 23.188 4.484 1 83.81 61 ARG B CA 1
ATOM 3222 C C . ARG B 1 61 ? 5.871 22.609 3.281 1 83.81 61 ARG B C 1
ATOM 3224 O O . ARG B 1 61 ? 5.602 21.484 2.863 1 83.81 61 ARG B O 1
ATOM 3231 N N . GLN B 1 62 ? 6.699 23.422 2.777 1 86.12 62 GLN B N 1
ATOM 3232 C CA . GLN B 1 62 ? 7.551 22.922 1.701 1 86.12 62 GLN B CA 1
ATOM 3233 C C . GLN B 1 62 ? 8.555 21.906 2.221 1 86.12 62 GLN B C 1
ATOM 3235 O O . GLN B 1 62 ? 8.844 21.859 3.42 1 86.12 62 GLN B O 1
ATOM 3240 N N . LEU B 1 63 ? 8.961 21.062 1.312 1 88.38 63 LEU B N 1
ATOM 3241 C CA . LEU B 1 63 ? 9.953 20.062 1.699 1 88.38 63 LEU B CA 1
ATOM 3242 C C . LEU B 1 63 ? 11.328 20.688 1.848 1 88.38 63 LEU B C 1
ATOM 3244 O O . LEU B 1 63 ? 11.688 21.594 1.088 1 88.38 63 LEU B O 1
ATOM 3248 N N . ASN B 1 64 ? 11.953 20.375 3.055 1 69.94 64 ASN B N 1
ATOM 3249 C CA . ASN B 1 64 ? 13.305 20.906 3.27 1 69.94 64 ASN B CA 1
ATOM 3250 C C . ASN B 1 64 ? 14.32 20.203 2.373 1 69.94 64 ASN B C 1
ATOM 3252 O O . ASN B 1 64 ? 14.211 19.016 2.107 1 69.94 64 ASN B O 1
ATOM 3256 N N . LYS B 1 65 ? 14.859 20.984 1.39 1 61.81 65 LYS B N 1
ATOM 3257 C CA . LYS B 1 65 ? 15.867 20.422 0.501 1 61.81 65 LYS B CA 1
ATOM 3258 C C . LYS B 1 65 ? 17.234 20.375 1.182 1 61.81 65 LYS B C 1
ATOM 3260 O O . LYS B 1 65 ? 17.5 21.141 2.113 1 61.81 65 LYS B O 1
ATOM 3265 N N . PRO B 1 66 ? 18.047 19.266 0.73 1 56.41 66 PRO B N 1
ATOM 3266 C CA . PRO B 1 66 ? 19.484 19.406 0.925 1 56.41 66 PRO B CA 1
ATOM 3267 C C . PRO B 1 66 ? 20.031 20.734 0.373 1 56.41 66 PRO B C 1
ATOM 3269 O O . PRO B 1 66 ? 19.641 21.156 -0.723 1 56.41 66 PRO B O 1
ATOM 3272 N N . GLU B 1 67 ? 20.781 21.484 1.143 1 53.62 67 GLU B N 1
ATOM 3273 C CA . GLU B 1 67 ? 21.656 22.609 0.811 1 53.62 67 GLU B CA 1
ATOM 3274 C C . GLU B 1 67 ? 20.875 23.75 0.17 1 53.62 67 GLU B C 1
ATOM 3276 O O . GLU B 1 67 ? 21.344 24.344 -0.804 1 53.62 67 GLU B O 1
ATOM 3281 N N . ASN B 1 68 ? 19.75 24.188 0.507 1 55.34 68 ASN B N 1
ATOM 3282 C CA . ASN B 1 68 ? 19.062 25.406 0.111 1 55.34 68 ASN B CA 1
ATOM 3283 C C . ASN B 1 68 ? 18.219 25.203 -1.145 1 55.34 68 ASN B C 1
ATOM 3285 O O . ASN B 1 68 ? 17.938 26.141 -1.883 1 55.34 68 ASN B O 1
ATOM 3289 N N . CYS B 1 69 ? 18.156 24 -1.643 1 71.06 69 CYS B N 1
ATOM 3290 C CA . CYS B 1 69 ? 17.266 23.812 -2.781 1 71.06 69 CYS B CA 1
ATOM 3291 C C . CYS B 1 69 ? 16.031 23.031 -2.377 1 71.06 69 CYS B C 1
ATOM 3293 O O . CYS B 1 69 ? 16.062 22.25 -1.42 1 71.06 69 CYS B O 1
ATOM 3295 N N . ASN B 1 70 ? 14.93 23.438 -2.996 1 83.75 70 ASN B N 1
ATOM 3296 C CA . ASN B 1 70 ? 13.648 22.797 -2.721 1 83.75 70 ASN B CA 1
ATOM 3297 C C . ASN B 1 70 ? 13.523 21.453 -3.451 1 83.75 70 ASN B C 1
ATOM 3299 O O . ASN B 1 70 ? 13.953 21.328 -4.602 1 83.75 70 ASN B O 1
ATOM 3303 N N . LEU B 1 71 ? 13.172 20.469 -2.684 1 92.5 71 LEU B N 1
ATOM 3304 C CA . LEU B 1 71 ? 12.883 19.156 -3.25 1 92.5 71 LEU B CA 1
ATOM 3305 C C . LEU B 1 71 ? 11.406 19.047 -3.631 1 92.5 71 LEU B C 1
ATOM 3307 O O . LEU B 1 71 ? 10.531 19.453 -2.861 1 92.5 71 LEU B O 1
ATOM 3311 N N . HIS B 1 72 ? 11.211 18.594 -4.801 1 92 72 HIS B N 1
ATOM 3312 C CA . HIS B 1 72 ? 9.859 18.359 -5.277 1 92 72 HIS B CA 1
ATOM 3313 C C . HIS B 1 72 ? 9.656 16.891 -5.645 1 92 72 HIS B C 1
ATOM 3315 O O . HIS B 1 72 ? 10.43 16.328 -6.43 1 92 72 HIS B O 1
ATOM 3321 N N . ILE B 1 73 ? 8.578 16.312 -5.133 1 94.5 73 ILE B N 1
ATOM 3322 C CA . ILE B 1 73 ? 8.344 14.883 -5.262 1 94.5 73 ILE B CA 1
ATOM 3323 C C . ILE B 1 73 ? 7.363 14.625 -6.406 1 94.5 73 ILE B C 1
ATOM 3325 O O . ILE B 1 73 ? 6.336 15.297 -6.516 1 94.5 73 ILE B O 1
ATOM 3329 N N . HIS B 1 74 ? 7.719 13.688 -7.203 1 92.81 74 HIS B N 1
ATOM 3330 C CA . HIS B 1 74 ? 6.832 13.281 -8.289 1 92.81 74 HIS B CA 1
ATOM 3331 C C . HIS B 1 74 ? 5.711 12.383 -7.781 1 92.81 74 HIS B C 1
ATOM 3333 O O . HIS B 1 74 ? 5.953 11.461 -7.004 1 92.81 74 HIS B O 1
ATOM 3339 N N . GLY B 1 75 ? 4.5 12.734 -8.188 1 89.94 75 GLY B N 1
ATOM 3340 C CA . GLY B 1 75 ? 3.33 11.977 -7.777 1 89.94 75 GLY B CA 1
ATOM 3341 C C . GLY B 1 75 ? 2.629 11.289 -8.938 1 89.94 75 GLY B C 1
ATOM 3342 O O . GLY B 1 75 ? 3.275 10.859 -9.891 1 89.94 75 GLY B O 1
ATOM 3343 N N . GLU B 1 76 ? 1.396 11.086 -8.797 1 85 76 GLU B N 1
ATOM 3344 C CA . GLU B 1 76 ? 0.588 10.359 -9.773 1 85 76 GLU B CA 1
ATOM 3345 C C . GLU B 1 76 ? 0.644 11.023 -11.141 1 85 76 GLU B C 1
ATOM 3347 O O . GLU B 1 76 ? 0.649 10.344 -12.172 1 85 76 GLU B O 1
ATOM 3352 N N . HIS B 1 77 ? 0.646 12.32 -11.156 1 82.62 77 HIS B N 1
ATOM 3353 C CA . HIS B 1 77 ? 0.714 13.031 -12.43 1 82.62 77 HIS B CA 1
ATOM 3354 C C . HIS B 1 77 ? 1.967 12.648 -13.211 1 82.62 77 HIS B C 1
ATOM 3356 O O . HIS B 1 77 ? 1.893 12.359 -14.406 1 82.62 77 HIS B O 1
ATOM 3362 N N . SER B 1 78 ? 3.039 12.648 -12.547 1 87 78 SER B N 1
ATOM 3363 C CA . SER B 1 78 ? 4.301 12.281 -13.188 1 87 78 SER B CA 1
ATOM 3364 C C . SER B 1 78 ? 4.297 10.82 -13.617 1 87 78 SER B C 1
ATOM 3366 O O . SER B 1 78 ? 4.852 10.469 -14.664 1 87 78 SER B O 1
ATOM 3368 N N . ARG B 1 79 ? 3.738 10 -12.82 1 87.12 79 ARG B N 1
ATOM 3369 C CA . ARG B 1 79 ? 3.654 8.586 -13.172 1 87.12 79 ARG B CA 1
ATOM 3370 C C . ARG B 1 79 ? 2.799 8.383 -14.414 1 87.12 79 ARG B C 1
ATOM 3372 O O . ARG B 1 79 ? 3.162 7.605 -15.297 1 87.12 79 ARG B O 1
ATOM 3379 N N . ASN B 1 80 ? 1.714 9.102 -14.477 1 78.69 80 ASN B N 1
ATOM 3380 C CA . ASN B 1 80 ? 0.81 8.992 -15.609 1 78.69 80 ASN B CA 1
ATOM 3381 C C . ASN B 1 80 ? 1.464 9.484 -16.906 1 78.69 80 ASN B C 1
ATOM 3383 O O . ASN B 1 80 ? 1.157 8.992 -17.984 1 78.69 80 ASN B O 1
ATOM 3387 N N . ASN B 1 81 ? 2.336 10.43 -16.75 1 79.94 81 ASN B N 1
ATOM 3388 C CA . ASN B 1 81 ? 3.041 10.969 -17.922 1 79.94 81 ASN B CA 1
ATOM 3389 C C . ASN B 1 81 ? 4.344 10.219 -18.172 1 79.94 81 ASN B C 1
ATOM 3391 O O . ASN B 1 81 ? 5.184 10.672 -18.953 1 79.94 81 ASN B O 1
ATOM 3395 N N . ARG B 1 82 ? 4.621 9.195 -17.422 1 81.88 82 ARG B N 1
ATOM 3396 C CA . ARG B 1 82 ? 5.715 8.258 -17.625 1 81.88 82 ARG B CA 1
ATOM 3397 C C . ARG B 1 82 ? 7.059 8.898 -17.312 1 81.88 82 ARG B C 1
ATOM 3399 O O . ARG B 1 82 ? 8.07 8.586 -17.938 1 81.88 82 ARG B O 1
ATOM 3406 N N . ILE B 1 83 ? 6.984 9.828 -16.422 1 87.81 83 ILE B N 1
ATOM 3407 C CA . ILE B 1 83 ? 8.211 10.469 -15.953 1 87.81 83 ILE B CA 1
ATOM 3408 C C . ILE B 1 83 ? 8.883 9.594 -14.898 1 87.81 83 ILE B C 1
ATOM 3410 O O . ILE B 1 83 ? 10.109 9.484 -14.859 1 87.81 83 ILE B O 1
ATOM 3414 N N . VAL B 1 84 ? 8.094 8.977 -14.07 1 91.12 84 VAL B N 1
ATOM 3415 C CA . VAL B 1 84 ? 8.578 8.07 -13.031 1 91.12 84 VAL B CA 1
ATOM 3416 C C . VAL B 1 84 ? 7.785 6.77 -13.07 1 91.12 84 VAL B C 1
ATOM 3418 O O . VAL B 1 84 ? 6.613 6.758 -13.453 1 91.12 84 VAL B O 1
ATOM 3421 N N . PRO B 1 85 ? 8.422 5.715 -12.641 1 89 85 PRO B N 1
ATOM 3422 C CA . PRO B 1 85 ? 7.738 4.418 -12.742 1 89 85 PRO B CA 1
ATOM 3423 C C . PRO B 1 85 ? 6.777 4.168 -11.586 1 89 85 PRO B C 1
ATOM 3425 O O . PRO B 1 85 ? 5.898 3.305 -11.688 1 89 85 PRO B O 1
ATOM 3428 N N . MET B 1 86 ? 6.949 4.863 -10.508 1 90.56 86 MET B N 1
ATOM 3429 C CA . MET B 1 86 ? 6.094 4.645 -9.344 1 90.56 86 MET B CA 1
ATOM 3430 C C . MET B 1 86 ? 6.082 5.875 -8.438 1 90.56 86 MET B C 1
ATOM 3432 O O . MET B 1 86 ? 6.957 6.734 -8.547 1 90.56 86 MET B O 1
ATOM 3436 N N . VAL B 1 87 ? 5.125 5.922 -7.59 1 92.94 87 VAL B N 1
ATOM 3437 C CA . VAL B 1 87 ? 4.977 7.039 -6.664 1 92.94 87 VAL B CA 1
ATOM 3438 C C . VAL B 1 87 ? 5.727 6.742 -5.367 1 92.94 87 VAL B C 1
ATOM 3440 O O . VAL B 1 87 ? 6.387 5.707 -5.25 1 92.94 87 VAL B O 1
ATOM 3443 N N . ALA B 1 88 ? 5.633 7.688 -4.461 1 96.81 88 ALA B N 1
ATOM 3444 C CA . ALA B 1 88 ? 6.316 7.539 -3.178 1 96.81 88 ALA B CA 1
ATOM 3445 C C . ALA B 1 88 ? 5.891 6.254 -2.473 1 96.81 88 ALA B C 1
ATOM 3447 O O . ALA B 1 88 ? 4.711 5.891 -2.494 1 96.81 88 ALA B O 1
ATOM 3448 N N . LEU B 1 89 ? 6.879 5.605 -1.854 1 96.62 89 LEU B N 1
ATOM 3449 C CA . LEU B 1 89 ? 6.637 4.344 -1.165 1 96.62 89 LEU B CA 1
ATOM 3450 C C . LEU B 1 89 ? 6.914 4.477 0.328 1 96.62 89 LEU B C 1
ATOM 3452 O O . LEU B 1 89 ? 7.938 5.035 0.727 1 96.62 89 LEU B O 1
ATOM 3456 N N . SER B 1 90 ? 5.984 4.031 1.099 1 96.56 90 SER B N 1
ATOM 3457 C CA . SER B 1 90 ? 6.109 3.912 2.547 1 96.56 90 SER B CA 1
ATOM 3458 C C . SER B 1 90 ? 5.332 2.709 3.07 1 96.56 90 SER B C 1
ATOM 3460 O O . SER B 1 90 ? 4.32 2.312 2.484 1 96.56 90 SER B O 1
ATOM 3462 N N . GLU B 1 91 ? 5.879 2.078 4.031 1 94.69 91 GLU B N 1
ATOM 3463 C CA . GLU B 1 91 ? 5.254 0.905 4.633 1 94.69 91 GLU B CA 1
ATOM 3464 C C . GLU B 1 91 ? 5.105 1.074 6.145 1 94.69 91 GLU B C 1
ATOM 3466 O O . GLU B 1 91 ? 6.008 1.585 6.809 1 94.69 91 GLU B O 1
ATOM 3471 N N . PRO B 1 92 ? 4.012 0.554 6.73 1 92.5 92 PRO B N 1
ATOM 3472 C CA . PRO B 1 92 ? 3.736 0.751 8.156 1 92.5 92 PRO B CA 1
ATOM 3473 C C . PRO B 1 92 ? 4.801 0.122 9.055 1 92.5 92 PRO B C 1
ATOM 3475 O O . PRO B 1 92 ? 5.012 0.582 10.18 1 92.5 92 PRO B O 1
ATOM 3478 N N . THR B 1 93 ? 5.426 -0.904 8.57 1 93.19 93 THR B N 1
ATOM 3479 C CA . THR B 1 93 ? 6.398 -1.583 9.422 1 93.19 93 THR B CA 1
ATOM 3480 C C . THR B 1 93 ? 7.789 -0.979 9.25 1 93.19 93 THR B C 1
ATOM 3482 O O . THR B 1 93 ? 8.695 -1.261 10.031 1 93.19 93 THR B O 1
ATOM 3485 N N . ALA B 1 94 ? 7.977 -0.243 8.203 1 95.44 94 ALA B N 1
ATOM 3486 C CA . ALA B 1 94 ? 9.234 0.456 7.969 1 95.44 94 ALA B CA 1
ATOM 3487 C C . ALA B 1 94 ? 9.188 1.883 8.508 1 95.44 94 ALA B C 1
ATOM 3489 O O . ALA B 1 94 ? 9.18 2.844 7.734 1 95.44 94 ALA B O 1
ATOM 3490 N N . ILE B 1 95 ? 9.352 1.997 9.781 1 96.25 95 ILE B N 1
ATOM 3491 C CA . ILE B 1 95 ? 9.023 3.211 10.523 1 96.25 95 ILE B CA 1
ATOM 3492 C C . ILE B 1 95 ? 9.906 4.359 10.039 1 96.25 95 ILE B C 1
ATOM 3494 O O . ILE B 1 95 ? 11.133 4.281 10.109 1 96.25 95 ILE B O 1
ATOM 3498 N N . GLY B 1 96 ? 9.203 5.398 9.547 1 96.62 96 GLY B N 1
ATOM 3499 C CA . GLY B 1 96 ? 9.875 6.633 9.172 1 96.62 96 GLY B CA 1
ATOM 3500 C C . GLY B 1 96 ? 10.422 6.609 7.762 1 96.62 96 GLY B C 1
ATOM 3501 O O . GLY B 1 96 ? 10.758 7.652 7.203 1 96.62 96 GLY B O 1
ATOM 3502 N N . LEU B 1 97 ? 10.492 5.449 7.172 1 97.38 97 LEU B N 1
ATOM 3503 C CA . LEU B 1 97 ? 11.133 5.285 5.871 1 97.38 97 LEU B CA 1
ATOM 3504 C C . LEU B 1 97 ? 10.188 5.688 4.746 1 97.38 97 LEU B C 1
ATOM 3506 O O . LEU B 1 97 ? 9.047 5.234 4.699 1 97.38 97 LEU B O 1
ATOM 3510 N N . VAL B 1 98 ? 10.641 6.613 3.887 1 98.06 98 VAL B N 1
ATOM 3511 C CA . VAL B 1 98 ? 9.93 7.027 2.682 1 98.06 98 VAL B CA 1
ATOM 3512 C C . VAL B 1 98 ? 10.891 7.074 1.499 1 98.06 98 VAL B C 1
ATOM 3514 O O . VAL B 1 98 ? 12 7.613 1.611 1 98.06 98 VAL B O 1
ATOM 3517 N N . ILE B 1 99 ? 10.539 6.434 0.406 1 98.38 99 ILE B N 1
ATOM 3518 C CA . ILE B 1 99 ? 11.32 6.465 -0.83 1 98.38 99 ILE B CA 1
ATOM 3519 C C . ILE B 1 99 ? 10.5 7.133 -1.935 1 98.38 99 ILE B C 1
ATOM 3521 O O . ILE B 1 99 ? 9.32 6.82 -2.117 1 98.38 99 ILE B O 1
ATOM 3525 N N . ALA B 1 100 ? 11.094 8.055 -2.627 1 97.62 100 ALA B N 1
ATOM 3526 C CA . ALA B 1 100 ? 10.328 8.766 -3.646 1 97.62 100 ALA B CA 1
ATOM 3527 C C . ALA B 1 100 ? 11.242 9.289 -4.754 1 97.62 100 ALA B C 1
ATOM 3529 O O . ALA B 1 100 ? 12.445 9.461 -4.543 1 97.62 100 ALA B O 1
ATOM 3530 N N . HIS B 1 101 ? 10.656 9.445 -5.926 1 96.81 101 HIS B N 1
ATOM 3531 C CA . HIS B 1 101 ? 11.32 10.195 -6.984 1 96.81 101 HIS B CA 1
ATOM 3532 C C . HIS B 1 101 ? 11.156 11.703 -6.781 1 96.81 101 HIS B C 1
ATOM 3534 O O . HIS B 1 101 ? 10.062 12.172 -6.449 1 96.81 101 HIS B O 1
ATOM 3540 N N . GLY B 1 102 ? 12.234 12.383 -6.965 1 94.62 102 GLY B N 1
ATOM 3541 C CA . GLY B 1 102 ? 12.164 13.828 -6.797 1 94.62 102 GLY B CA 1
ATOM 3542 C C . GLY B 1 102 ? 13.133 14.578 -7.691 1 94.62 102 GLY B C 1
ATOM 3543 O O . GLY B 1 102 ? 13.984 13.969 -8.336 1 94.62 102 GLY B O 1
ATOM 3544 N N . THR B 1 103 ? 12.891 15.844 -7.793 1 91.56 103 THR B N 1
ATOM 3545 C CA . THR B 1 103 ? 13.773 16.781 -8.477 1 91.56 103 THR B CA 1
ATOM 3546 C C . THR B 1 103 ? 14.07 17.984 -7.59 1 91.56 103 THR B C 1
ATOM 3548 O O . THR B 1 103 ? 13.195 18.453 -6.852 1 91.56 103 THR B O 1
ATOM 3551 N N . VAL B 1 104 ? 15.281 18.422 -7.711 1 88.94 104 VAL B N 1
ATOM 3552 C CA . VAL B 1 104 ? 15.68 19.594 -6.938 1 88.94 104 VAL B CA 1
ATOM 3553 C C . VAL B 1 104 ? 15.648 20.828 -7.828 1 88.94 104 VAL B C 1
ATOM 3555 O O . VAL B 1 104 ? 16.141 20.812 -8.961 1 88.94 104 VAL B O 1
ATOM 3558 N N . GLY B 1 105 ? 15.008 21.859 -7.312 1 86.19 105 GLY B N 1
ATOM 3559 C CA . GLY B 1 105 ? 14.898 23.109 -8.062 1 86.19 105 GLY B CA 1
ATOM 3560 C C . GLY B 1 105 ? 13.781 24 -7.562 1 86.19 105 GLY B C 1
ATOM 3561 O O . GLY B 1 105 ? 13.422 23.953 -6.387 1 86.19 105 GLY B O 1
ATOM 3562 N N . ASP B 1 106 ? 13.297 24.766 -8.484 1 81.56 106 ASP B N 1
ATOM 3563 C CA . ASP B 1 106 ? 12.281 25.75 -8.094 1 81.56 106 ASP B CA 1
ATOM 3564 C C . ASP B 1 106 ? 10.883 25.141 -8.172 1 81.56 106 ASP B C 1
ATOM 3566 O O . ASP B 1 106 ? 9.961 25.609 -7.504 1 81.56 106 ASP B O 1
ATOM 3570 N N . SER B 1 107 ? 10.797 24.219 -9.023 1 84 107 SER B N 1
ATOM 3571 C CA . SER B 1 107 ? 9.492 23.578 -9.195 1 84 107 SER B CA 1
ATOM 3572 C C . SER B 1 107 ? 9.633 22.188 -9.812 1 84 107 SER B C 1
ATOM 3574 O O . SER B 1 107 ? 10.719 21.812 -10.266 1 84 107 SER B O 1
ATOM 3576 N N . LEU B 1 108 ? 8.484 21.547 -9.695 1 83.88 108 LEU B N 1
ATOM 3577 C CA . LEU B 1 108 ? 8.422 20.25 -10.367 1 83.88 108 LEU B CA 1
ATOM 3578 C C . LEU B 1 108 ? 8.391 20.422 -11.883 1 83.88 108 LEU B C 1
ATOM 3580 O O . LEU B 1 108 ? 7.648 21.266 -12.406 1 83.88 108 LEU B O 1
ATOM 3584 N N . SER B 1 109 ? 9.438 19.953 -12.547 1 74.44 109 SER B N 1
ATOM 3585 C CA . SER B 1 109 ? 9.5 20.094 -14 1 74.44 109 SER B CA 1
ATOM 3586 C C . SER B 1 109 ? 9.523 18.734 -14.688 1 74.44 109 SER B C 1
ATOM 3588 O O . SER B 1 109 ? 10.188 17.797 -14.211 1 74.44 109 SER B O 1
ATOM 3590 N N . SER B 1 110 ? 8.672 18.672 -15.672 1 66.69 110 SER B N 1
ATOM 3591 C CA . SER B 1 110 ? 8.656 17.469 -16.5 1 66.69 110 SER B CA 1
ATOM 3592 C C . SER B 1 110 ? 9.953 17.312 -17.281 1 66.69 110 SER B C 1
ATOM 3594 O O . SER B 1 110 ? 10.273 16.234 -17.766 1 66.69 110 SER B O 1
ATOM 3596 N N . SER B 1 111 ? 10.656 18.344 -17.312 1 65.12 111 SER B N 1
ATOM 3597 C CA . SER B 1 111 ? 11.859 18.312 -18.141 1 65.12 111 SER B CA 1
ATOM 3598 C C . SER B 1 111 ? 13.062 17.797 -17.359 1 65.12 111 SER B C 1
ATOM 3600 O O . SER B 1 111 ? 14.078 17.422 -17.938 1 65.12 111 SER B O 1
ATOM 3602 N N . GLN B 1 112 ? 12.914 17.781 -16.094 1 71.38 112 GLN B N 1
ATOM 3603 C CA . GLN B 1 112 ? 14.047 17.359 -15.281 1 71.38 112 GLN B CA 1
ATOM 3604 C C . GLN B 1 112 ? 14.016 15.844 -15.039 1 71.38 112 GLN B C 1
ATOM 3606 O O . GLN B 1 112 ? 12.945 15.25 -14.914 1 71.38 112 GLN B O 1
ATOM 3611 N N . HIS B 1 113 ? 15.203 15.312 -15.086 1 84.81 113 HIS B N 1
ATOM 3612 C CA . HIS B 1 113 ? 15.375 13.891 -14.805 1 84.81 113 HIS B CA 1
ATOM 3613 C C . HIS B 1 113 ? 15.195 13.594 -13.32 1 84.81 113 HIS B C 1
ATOM 3615 O O . HIS B 1 113 ? 15.953 14.094 -12.484 1 84.81 113 HIS B O 1
ATOM 3621 N N . PRO B 1 114 ? 14.266 12.844 -12.93 1 93.56 114 PRO B N 1
ATOM 3622 C CA . PRO B 1 114 ? 14.031 12.57 -11.516 1 93.56 114 PRO B CA 1
ATOM 3623 C C . PRO B 1 114 ? 15.055 11.594 -10.922 1 93.56 114 PRO B C 1
ATOM 3625 O O . PRO B 1 114 ? 15.539 10.711 -11.625 1 93.56 114 PRO B O 1
ATOM 3628 N N . ASP B 1 115 ? 15.477 11.844 -9.758 1 94.88 115 ASP B N 1
ATOM 3629 C CA . ASP B 1 115 ? 16.297 10.93 -8.969 1 94.88 115 ASP B CA 1
ATOM 3630 C C . ASP B 1 115 ? 15.5 10.32 -7.82 1 94.88 115 ASP B C 1
ATOM 3632 O O . ASP B 1 115 ? 14.344 10.688 -7.602 1 94.88 115 ASP B O 1
ATOM 3636 N N . VAL B 1 116 ? 16.109 9.328 -7.148 1 96.62 116 VAL B N 1
ATOM 3637 C CA . VAL B 1 116 ? 15.438 8.68 -6.027 1 96.62 116 VAL B CA 1
ATOM 3638 C C . VAL B 1 116 ? 15.961 9.266 -4.711 1 96.62 116 VAL B C 1
ATOM 3640 O O . VAL B 1 116 ? 17.172 9.344 -4.496 1 96.62 116 VAL B O 1
ATOM 3643 N N . PHE B 1 117 ? 15.078 9.68 -3.91 1 95.75 117 PHE B N 1
ATOM 3644 C CA . PHE B 1 117 ? 15.375 10.219 -2.588 1 95.75 117 PHE B CA 1
ATOM 3645 C C . PHE B 1 117 ? 14.797 9.328 -1.498 1 95.75 117 PHE B C 1
ATOM 3647 O O . PHE B 1 117 ? 13.758 8.688 -1.698 1 95.75 117 PHE B O 1
ATOM 3654 N N . VAL B 1 118 ? 15.5 9.297 -0.346 1 97 118 VAL B N 1
ATOM 3655 C CA . VAL B 1 118 ? 15.055 8.5 0.792 1 97 118 VAL B CA 1
ATOM 3656 C C . VAL B 1 118 ? 14.992 9.375 2.043 1 97 118 VAL B C 1
ATOM 3658 O O . VAL B 1 118 ? 15.883 10.195 2.279 1 97 118 VAL B O 1
ATOM 3661 N N . SER B 1 119 ? 13.906 9.266 2.762 1 96.19 119 SER B N 1
ATOM 3662 C CA . SER B 1 119 ? 13.773 9.859 4.09 1 96.19 119 SER B CA 1
ATOM 3663 C C . SER B 1 119 ? 13.703 8.789 5.172 1 96.19 119 SER B C 1
ATOM 3665 O O . SER B 1 119 ? 13 7.789 5.012 1 96.19 119 SER B O 1
ATOM 3667 N N . SER B 1 120 ? 14.391 9.016 6.258 1 95.44 120 SER B N 1
ATOM 3668 C CA . SER B 1 120 ? 14.398 8.086 7.379 1 95.44 120 SER B CA 1
ATOM 3669 C C . SER B 1 120 ? 13.523 8.586 8.523 1 95.44 120 SER B C 1
ATOM 3671 O O . SER B 1 120 ? 13.406 7.93 9.555 1 95.44 120 SER B O 1
ATOM 3673 N N . ASP B 1 121 ? 12.914 9.695 8.312 1 95.31 121 ASP B N 1
ATOM 3674 C CA . ASP B 1 121 ? 12.195 10.305 9.422 1 95.31 121 ASP B CA 1
ATOM 3675 C C . ASP B 1 121 ? 10.812 10.797 8.992 1 95.31 121 ASP B C 1
ATOM 3677 O O . ASP B 1 121 ? 10.344 11.836 9.453 1 95.31 121 ASP B O 1
ATOM 3681 N N . GLY B 1 122 ? 10.297 10.094 8.023 1 95.62 122 GLY B N 1
ATOM 3682 C CA . GLY B 1 122 ? 8.922 10.336 7.625 1 95.62 122 GLY B CA 1
ATOM 3683 C C . GLY B 1 122 ? 8.773 11.523 6.688 1 95.62 122 GLY B C 1
ATOM 3684 O O . GLY B 1 122 ? 7.66 11.977 6.418 1 95.62 122 GLY B O 1
ATOM 3685 N N . GLY B 1 123 ? 9.852 12.086 6.211 1 95.44 123 GLY B N 1
ATOM 3686 C CA . GLY B 1 123 ? 9.766 13.156 5.234 1 95.44 123 GLY B CA 1
ATOM 3687 C C . GLY B 1 123 ? 10.328 14.477 5.742 1 95.44 123 GLY B C 1
ATOM 3688 O O . GLY B 1 123 ? 10.297 15.484 5.031 1 95.44 123 GLY B O 1
ATOM 3689 N N . TYR B 1 124 ? 10.859 14.477 6.98 1 93.19 124 TYR B N 1
ATOM 3690 C CA . TYR B 1 124 ? 11.453 15.695 7.5 1 93.19 124 TYR B CA 1
ATOM 3691 C C . TYR B 1 124 ? 12.734 16.047 6.746 1 93.19 124 TYR B C 1
ATOM 3693 O O . TYR B 1 124 ? 12.977 17.203 6.422 1 93.19 124 TYR B O 1
ATOM 3701 N N . ASN B 1 125 ? 13.508 15.039 6.539 1 91.62 125 ASN B N 1
ATOM 3702 C CA . ASN B 1 125 ? 14.758 15.188 5.793 1 91.62 125 ASN B CA 1
ATOM 3703 C C . ASN B 1 125 ? 14.867 14.141 4.684 1 91.62 125 ASN B C 1
ATOM 3705 O O . ASN B 1 125 ? 14.383 13.016 4.832 1 91.62 125 ASN B O 1
ATOM 3709 N N . TRP B 1 126 ? 15.516 14.633 3.633 1 93.75 126 TRP B N 1
ATOM 3710 C CA . TRP B 1 126 ? 15.641 13.766 2.463 1 93.75 126 TRP B CA 1
ATOM 3711 C C . TRP B 1 126 ? 17.094 13.695 1.99 1 93.75 126 TRP B C 1
ATOM 3713 O O . TRP B 1 126 ? 17.828 14.672 2.098 1 93.75 126 TRP B O 1
ATOM 3723 N N . ARG B 1 127 ? 17.422 12.539 1.436 1 92.31 127 ARG B N 1
ATOM 3724 C CA . ARG B 1 127 ? 18.75 12.328 0.849 1 92.31 127 ARG B CA 1
ATOM 3725 C C . ARG B 1 127 ? 18.625 11.719 -0.542 1 92.31 127 ARG B C 1
ATOM 3727 O O . ARG B 1 127 ? 17.906 10.742 -0.743 1 92.31 127 ARG B O 1
ATOM 3734 N N . GLY B 1 128 ? 19.344 12.367 -1.454 1 93.94 128 GLY B N 1
ATOM 3735 C CA . GLY B 1 128 ? 19.469 11.719 -2.75 1 93.94 128 GLY B CA 1
ATOM 3736 C C . GLY B 1 128 ? 20.297 10.445 -2.703 1 93.94 128 GLY B C 1
ATOM 3737 O O . GLY B 1 128 ? 21.391 10.43 -2.135 1 93.94 128 GLY B O 1
ATOM 3738 N N . THR B 1 129 ? 19.734 9.359 -3.332 1 95.44 129 THR B N 1
ATOM 3739 C CA . THR B 1 129 ? 20.438 8.094 -3.141 1 95.44 129 THR B CA 1
ATOM 3740 C C . THR B 1 129 ? 20.703 7.422 -4.48 1 95.44 129 THR B C 1
ATOM 3742 O O . THR B 1 129 ? 21.672 6.672 -4.617 1 95.44 129 THR B O 1
ATOM 3745 N N . LEU B 1 130 ? 19.844 7.512 -5.449 1 95.25 130 LEU B N 1
ATOM 3746 C CA . LEU B 1 130 ? 20.031 6.906 -6.762 1 95.25 130 LEU B CA 1
ATOM 3747 C C . LEU B 1 130 ? 19.766 7.922 -7.871 1 95.25 130 LEU B C 1
ATOM 3749 O O . LEU B 1 130 ? 18.828 8.719 -7.777 1 95.25 130 LEU B O 1
ATOM 3753 N N . ARG B 1 131 ? 20.578 7.762 -8.914 1 93.12 131 ARG B N 1
ATOM 3754 C CA . ARG B 1 131 ? 20.359 8.609 -10.078 1 93.12 131 ARG B CA 1
ATOM 3755 C C . ARG B 1 131 ? 19.391 7.965 -11.062 1 93.12 131 ARG B C 1
ATOM 3757 O O . ARG B 1 131 ? 19.516 6.777 -11.367 1 93.12 131 ARG B O 1
ATOM 3764 N N . GLY B 1 132 ? 18.438 8.789 -11.461 1 92.88 132 GLY B N 1
ATOM 3765 C CA . GLY B 1 132 ? 17.484 8.328 -12.461 1 92.88 132 GLY B CA 1
ATOM 3766 C C . GLY B 1 132 ? 16.328 7.539 -11.867 1 92.88 132 GLY B C 1
ATOM 3767 O O . GLY B 1 132 ? 16.328 7.238 -10.68 1 92.88 132 GLY B O 1
ATOM 3768 N N . PRO B 1 133 ? 15.344 7.258 -12.695 1 92.88 133 PRO B N 1
ATOM 3769 C CA . PRO B 1 133 ? 14.148 6.551 -12.234 1 92.88 133 PRO B CA 1
ATOM 3770 C C . PRO B 1 133 ? 14.414 5.082 -11.914 1 92.88 133 PRO B C 1
ATOM 3772 O O . PRO B 1 133 ? 15.188 4.426 -12.617 1 92.88 133 PRO B O 1
ATOM 3775 N N . HIS B 1 134 ? 13.859 4.613 -10.844 1 93.75 134 HIS B N 1
ATOM 3776 C CA . HIS B 1 134 ? 13.961 3.23 -10.391 1 93.75 134 HIS B CA 1
ATOM 3777 C C . HIS B 1 134 ? 12.617 2.701 -9.898 1 93.75 134 HIS B C 1
ATOM 3779 O O . HIS B 1 134 ? 11.742 3.48 -9.516 1 93.75 134 HIS B O 1
ATOM 3785 N N . HIS B 1 135 ? 12.484 1.37 -10.023 1 92.44 135 HIS B N 1
ATOM 3786 C CA . HIS B 1 135 ? 11.516 0.671 -9.18 1 92.44 135 HIS B CA 1
ATOM 3787 C C . HIS B 1 135 ? 12.133 0.274 -7.844 1 92.44 135 HIS B C 1
ATOM 3789 O O . HIS B 1 135 ? 13.312 -0.065 -7.777 1 92.44 135 HIS B O 1
ATOM 3795 N N . TYR B 1 136 ? 11.383 0.355 -6.816 1 95.62 136 TYR B N 1
ATOM 3796 C CA . TYR B 1 136 ? 11.938 -0.033 -5.523 1 95.62 136 TYR B CA 1
ATOM 3797 C C . TYR B 1 136 ? 10.883 -0.729 -4.668 1 95.62 136 TYR B C 1
ATOM 3799 O O . TYR B 1 136 ? 9.688 -0.598 -4.918 1 95.62 136 TYR B O 1
ATOM 3807 N N . SER B 1 137 ? 11.359 -1.479 -3.721 1 95.25 137 SER B N 1
ATOM 3808 C CA . SER B 1 137 ? 10.57 -2.197 -2.727 1 95.25 137 SER B CA 1
ATOM 3809 C C . SER B 1 137 ? 11.25 -2.18 -1.362 1 95.25 137 SER B C 1
ATOM 3811 O O . SER B 1 137 ? 12.477 -2.08 -1.275 1 95.25 137 SER B O 1
ATOM 3813 N N . ILE B 1 138 ? 10.406 -2.143 -0.395 1 96.06 138 ILE B N 1
ATOM 3814 C CA . ILE B 1 138 ? 10.891 -2.217 0.98 1 96.06 138 ILE B CA 1
ATOM 3815 C C . ILE B 1 138 ? 10.68 -3.631 1.523 1 96.06 138 ILE B C 1
ATOM 3817 O O . ILE B 1 138 ? 9.578 -4.18 1.436 1 96.06 138 ILE B O 1
ATOM 3821 N N . LEU B 1 139 ? 11.766 -4.195 2.02 1 94.56 139 LEU B N 1
ATOM 3822 C CA . LEU B 1 139 ? 11.742 -5.535 2.594 1 94.56 139 LEU B CA 1
ATOM 3823 C C . LEU B 1 139 ? 12.227 -5.516 4.039 1 94.56 139 LEU B C 1
ATOM 3825 O O . LEU B 1 139 ? 12.758 -4.508 4.504 1 94.56 139 LEU B O 1
ATOM 3829 N N . ASP B 1 140 ? 11.961 -6.598 4.762 1 94.62 140 ASP B N 1
ATOM 3830 C CA . ASP B 1 140 ? 12.453 -6.793 6.121 1 94.62 140 ASP B CA 1
ATOM 3831 C C . ASP B 1 140 ? 12.062 -5.621 7.02 1 94.62 140 ASP B C 1
ATOM 3833 O O . ASP B 1 140 ? 12.891 -5.109 7.773 1 94.62 140 ASP B O 1
ATOM 3837 N N . SER B 1 141 ? 10.875 -5.164 6.852 1 93.81 141 SER B N 1
ATOM 3838 C CA . SER B 1 141 ? 10.328 -4.082 7.66 1 93.81 141 SER B CA 1
ATOM 3839 C C . SER B 1 141 ? 11.234 -2.857 7.637 1 93.81 141 SER B C 1
ATOM 3841 O O . SER B 1 141 ? 11.445 -2.213 8.664 1 93.81 141 SER B O 1
ATOM 3843 N N . GLY B 1 142 ? 11.828 -2.619 6.457 1 94.69 142 GLY B N 1
ATOM 3844 C CA . GLY B 1 142 ? 12.648 -1.429 6.273 1 94.69 142 GLY B CA 1
ATOM 3845 C C . GLY B 1 142 ? 14.141 -1.71 6.352 1 94.69 142 GLY B C 1
ATOM 3846 O O . GLY B 1 142 ? 14.953 -0.856 6 1 94.69 142 GLY B O 1
ATOM 3847 N N . GLY B 1 143 ? 14.508 -2.895 6.762 1 93.75 143 GLY B N 1
ATOM 3848 C CA . GLY B 1 143 ? 15.922 -3.232 6.887 1 93.75 143 GLY B CA 1
ATOM 3849 C C . GLY B 1 143 ? 16.594 -3.473 5.551 1 93.75 143 GLY B C 1
ATOM 3850 O O . GLY B 1 143 ? 17.828 -3.521 5.473 1 93.75 143 GLY B O 1
ATOM 3851 N N . LEU B 1 144 ? 15.805 -3.6 4.566 1 94 144 LEU B N 1
ATOM 3852 C CA . LEU B 1 144 ? 16.312 -3.896 3.229 1 94 144 LEU B CA 1
ATOM 3853 C C . LEU B 1 144 ? 15.5 -3.154 2.168 1 94 144 LEU B C 1
ATOM 3855 O O . LEU B 1 144 ? 14.273 -3.143 2.211 1 94 144 LEU B O 1
ATOM 3859 N N . ILE B 1 145 ? 16.188 -2.41 1.346 1 95.69 145 ILE B N 1
ATOM 3860 C CA . ILE B 1 145 ? 15.57 -1.784 0.181 1 95.69 145 ILE B CA 1
ATOM 3861 C C . ILE B 1 145 ? 16.141 -2.404 -1.097 1 95.69 145 ILE B C 1
ATOM 3863 O O . ILE B 1 145 ? 17.344 -2.605 -1.214 1 95.69 145 ILE B O 1
ATOM 3867 N N . VAL B 1 146 ? 15.289 -2.764 -1.99 1 94.25 146 VAL B N 1
ATOM 3868 C CA . VAL B 1 146 ? 15.68 -3.277 -3.297 1 94.25 146 VAL B CA 1
ATOM 3869 C C . VAL B 1 146 ? 15.219 -2.318 -4.391 1 94.25 146 VAL B C 1
ATOM 3871 O O . VAL B 1 146 ? 14.125 -1.763 -4.316 1 94.25 146 VAL B O 1
ATOM 3874 N N . ALA B 1 147 ? 16.062 -2.121 -5.383 1 94.44 147 ALA B N 1
ATOM 3875 C CA . ALA B 1 147 ? 15.703 -1.23 -6.484 1 94.44 147 ALA B CA 1
ATOM 3876 C C . ALA B 1 147 ? 16.156 -1.811 -7.824 1 94.44 147 ALA B C 1
ATOM 3878 O O . ALA B 1 147 ? 17.109 -2.574 -7.883 1 94.44 147 ALA B O 1
ATOM 3879 N N . VAL B 1 148 ? 15.383 -1.51 -8.82 1 90.94 148 VAL B N 1
ATOM 3880 C CA . VAL B 1 148 ? 15.68 -1.861 -10.203 1 90.94 148 VAL B CA 1
ATOM 3881 C C . VAL B 1 148 ? 15.586 -0.615 -11.078 1 90.94 148 VAL B C 1
ATOM 3883 O O . VAL B 1 148 ? 14.586 0.097 -11.062 1 90.94 148 VAL B O 1
ATOM 3886 N N . GLU B 1 149 ? 16.609 -0.341 -11.812 1 89.12 149 GLU B N 1
ATOM 3887 C CA . GLU B 1 149 ? 16.594 0.839 -12.672 1 89.12 149 GLU B CA 1
ATOM 3888 C C . GLU B 1 149 ? 15.523 0.722 -13.75 1 89.12 149 GLU B C 1
ATOM 3890 O O . GLU B 1 149 ? 15.359 -0.338 -14.359 1 89.12 149 GLU B O 1
ATOM 3895 N N . ALA B 1 150 ? 14.781 1.88 -13.867 1 84.5 150 ALA B N 1
ATOM 3896 C CA . ALA B 1 150 ? 13.727 1.9 -14.883 1 84.5 150 ALA B CA 1
ATOM 3897 C C . ALA B 1 150 ? 14.305 2.139 -16.266 1 84.5 150 ALA B C 1
ATOM 3899 O O . ALA B 1 150 ? 14.641 3.271 -16.625 1 84.5 150 ALA B O 1
ATOM 3900 N N . GLN B 1 151 ? 15.203 1.171 -16.734 1 71.31 151 GLN B N 1
ATOM 3901 C CA . GLN B 1 151 ? 15.836 1.371 -18.031 1 71.31 151 GLN B CA 1
ATOM 3902 C C . GLN B 1 151 ? 15.055 0.653 -19.141 1 71.31 151 GLN B C 1
ATOM 3904 O O . GLN B 1 151 ? 14.422 -0.374 -18.891 1 71.31 151 GLN B O 1
ATOM 3909 N N . ARG B 1 152 ? 14.891 1.349 -20.344 1 60.09 152 ARG B N 1
ATOM 3910 C CA . ARG B 1 152 ? 14.164 0.811 -21.5 1 60.09 152 ARG B CA 1
ATOM 3911 C C . ARG B 1 152 ? 14.922 -0.356 -22.125 1 60.09 152 ARG B C 1
ATOM 3913 O O . ARG B 1 152 ? 14.305 -1.289 -22.641 1 60.09 152 ARG B O 1
ATOM 3920 N N . GLU B 1 153 ? 16.141 -0.282 -22.188 1 59.16 153 GLU B N 1
ATOM 3921 C CA . GLU B 1 153 ? 16.812 -1.267 -23.031 1 59.16 153 GLU B CA 1
ATOM 3922 C C . GLU B 1 153 ? 17.984 -1.915 -22.297 1 59.16 153 GLU B C 1
ATOM 3924 O O . GLU B 1 153 ? 18.688 -1.253 -21.531 1 59.16 153 GLU B O 1
ATOM 3929 N N . GLY B 1 154 ? 17.984 -3.293 -22.219 1 58.31 154 GLY B N 1
ATOM 3930 C CA . GLY B 1 154 ? 19.188 -4.027 -21.844 1 58.31 154 GLY B CA 1
ATOM 3931 C C . GLY B 1 154 ? 19 -4.852 -20.578 1 58.31 154 GLY B C 1
ATOM 3932 O O . GLY B 1 154 ? 17.906 -5.336 -20.297 1 58.31 154 GLY B O 1
ATOM 3933 N N . GLN B 1 155 ? 20.062 -5.043 -19.828 1 63.84 155 GLN B N 1
ATOM 3934 C CA . GLN B 1 155 ? 20.203 -5.891 -18.656 1 63.84 155 GLN B CA 1
ATOM 3935 C C . GLN B 1 155 ? 19.625 -5.203 -17.422 1 63.84 155 GLN B C 1
ATOM 3937 O O . GLN B 1 155 ? 19.922 -4.031 -17.172 1 63.84 155 GLN B O 1
ATOM 3942 N N . VAL B 1 156 ? 18.672 -5.961 -16.812 1 71.12 156 VAL B N 1
ATOM 3943 C CA . VAL B 1 156 ? 18.062 -5.484 -15.562 1 71.12 156 VAL B CA 1
ATOM 3944 C C . VAL B 1 156 ? 19.031 -5.738 -14.398 1 71.12 156 VAL B C 1
ATOM 3946 O O . VAL B 1 156 ? 19.531 -6.855 -14.227 1 71.12 156 VAL B O 1
ATOM 3949 N N . LYS B 1 157 ? 19.5 -4.676 -13.789 1 74.62 157 LYS B N 1
ATOM 3950 C CA . LYS B 1 157 ? 20.328 -4.805 -12.594 1 74.62 157 LYS B CA 1
ATOM 3951 C C . LYS B 1 157 ? 19.516 -4.496 -11.328 1 74.62 157 LYS B C 1
ATOM 3953 O O . LYS B 1 157 ? 18.891 -3.443 -11.234 1 74.62 157 LYS B O 1
ATOM 3958 N N . THR B 1 158 ? 19.547 -5.516 -10.469 1 85.12 158 THR B N 1
ATOM 3959 C CA . THR B 1 158 ? 18.938 -5.309 -9.156 1 85.12 158 THR B CA 1
ATOM 3960 C C . THR B 1 158 ? 19.969 -4.84 -8.141 1 85.12 158 THR B C 1
ATOM 3962 O O . THR B 1 158 ? 21.078 -5.383 -8.078 1 85.12 158 THR B O 1
ATOM 3965 N N . ILE B 1 159 ? 19.703 -3.807 -7.492 1 91.69 159 ILE B N 1
ATOM 3966 C CA . ILE B 1 159 ? 20.578 -3.314 -6.434 1 91.69 159 ILE B CA 1
ATOM 3967 C C . ILE B 1 159 ? 19.828 -3.307 -5.105 1 91.69 159 ILE B C 1
ATOM 3969 O O . ILE B 1 159 ? 18.594 -3.338 -5.086 1 91.69 159 ILE B O 1
ATOM 3973 N N . PHE B 1 160 ? 20.625 -3.393 -4.047 1 92.31 160 PHE B N 1
ATOM 3974 C CA . PHE B 1 160 ? 19.969 -3.424 -2.742 1 92.31 160 PHE B CA 1
ATOM 3975 C C . PHE B 1 160 ? 20.781 -2.641 -1.715 1 92.31 160 PHE B C 1
ATOM 3977 O O . PHE B 1 160 ? 21.969 -2.396 -1.91 1 92.31 160 PHE B O 1
ATOM 3984 N N . SER B 1 161 ? 20.109 -2.141 -0.705 1 93.56 161 SER B N 1
ATOM 3985 C CA . SER B 1 161 ? 20.703 -1.369 0.38 1 93.56 161 SER B CA 1
ATOM 3986 C C . SER B 1 161 ? 20.203 -1.849 1.739 1 93.56 161 SER B C 1
ATOM 3988 O O . SER B 1 161 ? 19.016 -2.152 1.899 1 93.56 161 SER B O 1
ATOM 3990 N N . THR B 1 162 ? 21.094 -1.92 2.691 1 91.44 162 THR B N 1
ATOM 3991 C CA . THR B 1 162 ? 20.734 -2.314 4.047 1 91.44 162 THR B CA 1
ATOM 3992 C C . THR B 1 162 ? 20.859 -1.131 5.004 1 91.44 162 THR B C 1
ATOM 3994 O O . THR B 1 162 ? 20.688 -1.286 6.215 1 91.44 162 THR B O 1
ATOM 3997 N N . ASP B 1 163 ? 21.156 0.027 4.426 1 92.56 163 ASP B N 1
ATOM 3998 C CA . ASP B 1 163 ? 21.344 1.213 5.258 1 92.56 163 ASP B CA 1
ATOM 3999 C C . ASP B 1 163 ? 20.5 2.377 4.746 1 92.56 163 ASP B C 1
ATOM 4001 O O . ASP B 1 163 ? 20.953 3.521 4.723 1 92.56 163 ASP B O 1
ATOM 4005 N N . GLU B 1 164 ? 19.344 2.016 4.25 1 93.69 164 GLU B N 1
ATOM 4006 C CA . GLU B 1 164 ? 18.344 2.982 3.826 1 93.69 164 GLU B CA 1
ATOM 4007 C C . GLU B 1 164 ? 18.844 3.838 2.668 1 93.69 164 GLU B C 1
ATOM 4009 O O . GLU B 1 164 ? 18.641 5.051 2.645 1 93.69 164 GLU B O 1
ATOM 4014 N N . GLY B 1 165 ? 19.609 3.283 1.774 1 93.62 165 GLY B N 1
ATOM 4015 C CA . GLY B 1 165 ? 19.969 3.914 0.515 1 93.62 165 GLY B CA 1
ATOM 4016 C C . GLY B 1 165 ? 21.281 4.66 0.578 1 93.62 165 GLY B C 1
ATOM 4017 O O . GLY B 1 165 ? 21.656 5.352 -0.372 1 93.62 165 GLY B O 1
ATOM 4018 N N . GLN B 1 166 ? 22.016 4.559 1.623 1 92 166 GLN B N 1
ATOM 4019 C CA . GLN B 1 166 ? 23.312 5.219 1.711 1 92 166 GLN B CA 1
ATOM 4020 C C . GLN B 1 166 ? 24.344 4.52 0.831 1 92 166 GLN B C 1
ATOM 4022 O O . GLN B 1 166 ? 25.188 5.172 0.206 1 92 166 GLN B O 1
ATOM 4027 N N . CYS B 1 167 ? 24.266 3.201 0.866 1 91.62 167 CYS B N 1
ATOM 4028 C CA . CYS B 1 167 ? 25.109 2.387 -0.01 1 91.62 167 CYS B CA 1
ATOM 4029 C C . CYS B 1 167 ? 24.266 1.334 -0.732 1 91.62 167 CYS B C 1
ATOM 4031 O O . CYS B 1 167 ? 23.359 0.754 -0.149 1 91.62 167 CYS B O 1
ATOM 4033 N N . TRP B 1 168 ? 24.656 1.218 -1.952 1 92.31 168 TRP B N 1
ATOM 4034 C CA . TRP B 1 168 ? 23.953 0.245 -2.771 1 92.31 168 TRP B CA 1
ATOM 4035 C C . TRP B 1 168 ? 24.906 -0.823 -3.303 1 92.31 168 TRP B C 1
ATOM 4037 O O . TRP B 1 168 ? 26.031 -0.516 -3.703 1 92.31 168 TRP B O 1
ATOM 4047 N N . LYS B 1 169 ? 24.422 -2.021 -3.219 1 88.19 169 LYS B N 1
ATOM 4048 C CA . LYS B 1 169 ? 25.156 -3.158 -3.768 1 88.19 169 LYS B CA 1
ATOM 4049 C C . LYS B 1 169 ? 24.406 -3.785 -4.938 1 88.19 169 LYS B C 1
ATOM 4051 O O . LYS B 1 169 ? 23.172 -3.85 -4.926 1 88.19 169 LYS B O 1
ATOM 4056 N N . SER B 1 170 ? 25.188 -4.227 -5.82 1 85.06 170 SER B N 1
ATOM 4057 C CA . SER B 1 170 ? 24.578 -4.82 -7.008 1 85.06 170 SER B CA 1
ATOM 4058 C C . SER B 1 170 ? 24.406 -6.324 -6.848 1 85.06 170 SER B C 1
ATOM 4060 O O . SER B 1 170 ? 25.234 -6.984 -6.215 1 85.06 170 SER B O 1
ATOM 4062 N N . TYR B 1 171 ? 23.312 -6.699 -7.355 1 77.56 171 TYR B N 1
ATOM 4063 C CA . TYR B 1 171 ? 23.047 -8.133 -7.395 1 77.56 171 TYR B CA 1
ATOM 4064 C C . TYR B 1 171 ? 22.594 -8.562 -8.781 1 77.56 171 TYR B C 1
ATOM 4066 O O . TYR B 1 171 ? 21.531 -8.156 -9.25 1 77.56 171 TYR B O 1
ATOM 4074 N N . ASN B 1 172 ? 23.391 -9.25 -9.516 1 69.69 172 ASN B N 1
ATOM 4075 C CA . ASN B 1 172 ? 23.016 -9.758 -10.828 1 69.69 172 ASN B CA 1
ATOM 4076 C C . ASN B 1 172 ? 22.266 -11.078 -10.719 1 69.69 172 ASN B C 1
ATOM 4078 O O . ASN B 1 172 ? 22.844 -12.102 -10.328 1 69.69 172 ASN B O 1
ATOM 4082 N N . PHE B 1 173 ? 21.047 -10.984 -11.047 1 67.62 173 PHE B N 1
ATOM 4083 C CA . PHE B 1 173 ? 20.25 -12.188 -10.844 1 67.62 173 PHE B CA 1
ATOM 4084 C C . PHE B 1 173 ? 20.141 -12.984 -12.141 1 67.62 173 PHE B C 1
ATOM 4086 O O . PHE B 1 173 ? 19.719 -14.141 -12.133 1 67.62 173 PHE B O 1
ATOM 4093 N N . THR B 1 174 ? 20.422 -12.32 -13.195 1 67.25 174 THR B N 1
ATOM 4094 C CA . THR B 1 174 ? 20.297 -13.062 -14.445 1 67.25 174 THR B CA 1
ATOM 4095 C C . THR B 1 174 ? 21.328 -12.602 -15.461 1 67.25 174 THR B C 1
ATOM 4097 O O . THR B 1 174 ? 21.734 -11.438 -15.445 1 67.25 174 THR B O 1
ATOM 4100 N N . ASP B 1 175 ? 21.797 -13.516 -16.219 1 64.31 175 ASP B N 1
ATOM 4101 C CA . ASP B 1 175 ? 22.719 -13.203 -17.297 1 64.31 175 ASP B CA 1
ATOM 4102 C C . ASP B 1 175 ? 21.969 -13.023 -18.625 1 64.31 175 ASP B C 1
ATOM 4104 O O . ASP B 1 175 ? 22.531 -12.555 -19.609 1 64.31 175 ASP B O 1
ATOM 4108 N N . GLN B 1 176 ? 20.734 -13.391 -18.609 1 68.44 176 GLN B N 1
ATOM 4109 C CA . GLN B 1 176 ? 19.938 -13.297 -19.828 1 68.44 176 GLN B CA 1
ATOM 4110 C C . GLN B 1 176 ? 19.172 -11.977 -19.875 1 68.44 176 GLN B C 1
ATOM 4112 O O . GLN B 1 176 ? 18.906 -11.367 -18.844 1 68.44 176 GLN B O 1
ATOM 4117 N N . PRO B 1 177 ? 18.891 -11.672 -21.109 1 70.25 177 PRO B N 1
ATOM 4118 C CA . PRO B 1 177 ? 18.062 -10.477 -21.219 1 70.25 177 PRO B CA 1
ATOM 4119 C C . PRO B 1 177 ? 16.734 -10.609 -20.453 1 70.25 177 PRO B C 1
ATOM 4121 O O . PRO B 1 177 ? 16.141 -11.695 -20.422 1 70.25 177 PRO B O 1
ATOM 4124 N N . PHE B 1 178 ? 16.422 -9.688 -19.766 1 75.38 178 PHE B N 1
ATOM 4125 C CA . PHE B 1 178 ? 15.227 -9.656 -18.938 1 75.38 178 PHE B CA 1
ATOM 4126 C C . PHE B 1 178 ? 14.562 -8.281 -18.984 1 75.38 178 PHE B C 1
ATOM 4128 O O . PHE B 1 178 ? 15.219 -7.266 -18.734 1 75.38 178 PHE B O 1
ATOM 4135 N N . PHE B 1 179 ? 13.344 -8.391 -19.453 1 75.62 179 PHE B N 1
ATOM 4136 C CA . PHE B 1 179 ? 12.562 -7.156 -19.422 1 75.62 179 PHE B CA 1
ATOM 4137 C C . PHE B 1 179 ? 11.742 -7.055 -18.156 1 75.62 179 PHE B C 1
ATOM 4139 O O . PHE B 1 179 ? 10.852 -7.867 -17.906 1 75.62 179 PHE B O 1
ATOM 4146 N N . PHE B 1 180 ? 11.945 -5.996 -17.469 1 81.5 180 PHE B N 1
ATOM 4147 C CA . PHE B 1 180 ? 11.391 -5.801 -16.141 1 81.5 180 PHE B CA 1
ATOM 4148 C C . PHE B 1 180 ? 9.922 -5.391 -16.219 1 81.5 180 PHE B C 1
ATOM 4150 O O . PHE B 1 180 ? 9.555 -4.539 -17.031 1 81.5 180 PHE B O 1
ATOM 4157 N N . ALA B 1 181 ? 9.109 -6.043 -15.32 1 75.88 181 ALA B N 1
ATOM 4158 C CA . ALA B 1 181 ? 7.691 -5.688 -15.25 1 75.88 181 ALA B CA 1
ATOM 4159 C C . ALA B 1 181 ? 7.312 -5.199 -13.859 1 75.88 181 ALA B C 1
ATOM 4161 O O . ALA B 1 181 ? 6.453 -4.324 -13.711 1 75.88 181 ALA B O 1
ATOM 4162 N N . GLY B 1 182 ? 7.965 -5.832 -12.836 1 81.31 182 GLY B N 1
ATOM 4163 C CA . GLY B 1 182 ? 7.578 -5.391 -11.508 1 81.31 182 GLY B CA 1
ATOM 4164 C C . GLY B 1 182 ? 8.289 -6.141 -10.398 1 81.31 182 GLY B C 1
ATOM 4165 O O . GLY B 1 182 ? 8.977 -7.129 -10.656 1 81.31 182 GLY B O 1
ATOM 4166 N N . LEU B 1 183 ? 8.141 -5.559 -9.211 1 85.75 183 LEU B N 1
ATOM 4167 C CA . LEU B 1 183 ? 8.633 -6.184 -7.984 1 85.75 183 LEU B CA 1
ATOM 4168 C C . LEU B 1 183 ? 7.469 -6.641 -7.109 1 85.75 183 LEU B C 1
ATOM 4170 O O . LEU B 1 183 ? 6.461 -5.938 -6.984 1 85.75 183 LEU B O 1
ATOM 4174 N N . ALA B 1 184 ? 7.613 -7.898 -6.59 1 86 184 ALA B N 1
ATOM 4175 C CA . ALA B 1 184 ? 6.59 -8.414 -5.684 1 86 184 ALA B CA 1
ATOM 4176 C C . ALA B 1 184 ? 7.219 -8.969 -4.406 1 86 184 ALA B C 1
ATOM 4178 O O . ALA B 1 184 ? 8.188 -9.727 -4.461 1 86 184 ALA B O 1
ATOM 4179 N N . SER B 1 185 ? 6.672 -8.477 -3.244 1 85.69 185 SER B N 1
ATOM 4180 C CA . SER B 1 185 ? 7.109 -8.984 -1.95 1 85.69 185 SER B CA 1
ATOM 4181 C C . SER B 1 185 ? 5.965 -9.664 -1.205 1 85.69 185 SER B C 1
ATOM 4183 O O . SER B 1 185 ? 4.801 -9.516 -1.585 1 85.69 185 SER B O 1
ATOM 4185 N N . GLU B 1 186 ? 6.328 -10.508 -0.224 1 84.88 186 GLU B N 1
ATOM 4186 C CA . GLU B 1 186 ? 5.316 -11.148 0.611 1 84.88 186 GLU B CA 1
ATOM 4187 C C . GLU B 1 186 ? 4.535 -10.117 1.423 1 84.88 186 GLU B C 1
ATOM 4189 O O . GLU B 1 186 ? 5.047 -9.039 1.723 1 84.88 186 GLU B O 1
ATOM 4194 N N . PRO B 1 187 ? 3.324 -10.523 1.806 1 83.38 187 PRO B N 1
ATOM 4195 C CA . PRO B 1 187 ? 2.502 -9.609 2.604 1 83.38 187 PRO B CA 1
ATOM 4196 C C . PRO B 1 187 ? 3.205 -9.141 3.873 1 83.38 187 PRO B C 1
ATOM 4198 O O . PRO B 1 187 ? 3.898 -9.922 4.527 1 83.38 187 PRO B O 1
ATOM 4201 N N . GLY B 1 188 ? 3.053 -7.812 4.188 1 84.5 188 GLY B N 1
ATOM 4202 C CA . GLY B 1 188 ? 3.475 -7.266 5.465 1 84.5 188 GLY B CA 1
ATOM 4203 C C . GLY B 1 188 ? 4.902 -6.754 5.457 1 84.5 188 GLY B C 1
ATOM 4204 O O . GLY B 1 188 ? 5.391 -6.238 6.465 1 84.5 188 GLY B O 1
ATOM 4205 N N . 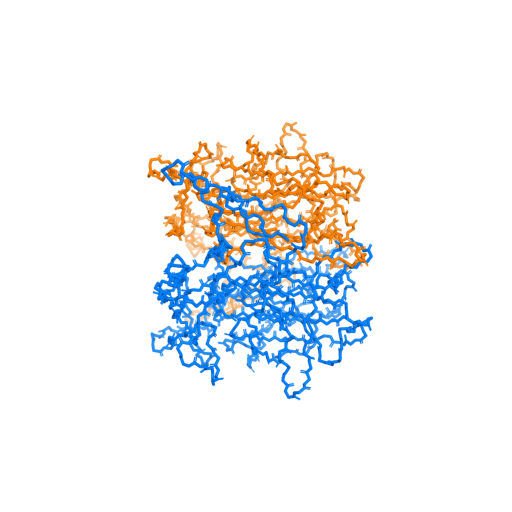THR B 1 189 ? 5.602 -6.855 4.402 1 87.38 189 THR B N 1
ATOM 4206 C CA . THR B 1 189 ? 6.941 -6.316 4.195 1 87.38 189 THR B CA 1
ATOM 4207 C C . THR B 1 189 ? 7.922 -6.918 5.195 1 87.38 189 THR B C 1
ATOM 4209 O O . THR B 1 189 ? 8.898 -6.27 5.582 1 87.38 189 THR B O 1
ATOM 4212 N N . LYS B 1 190 ? 7.703 -8.086 5.668 1 87.88 190 LYS B N 1
ATOM 4213 C CA . LYS B 1 190 ? 8.578 -8.703 6.66 1 87.88 190 LYS B CA 1
ATOM 4214 C C . LYS B 1 190 ? 9.57 -9.656 6 1 87.88 190 LYS B C 1
ATOM 4216 O O . LYS B 1 190 ? 10.578 -10.023 6.605 1 87.88 190 LYS B O 1
ATOM 4221 N N . ALA B 1 191 ? 9.289 -9.977 4.773 1 86 191 ALA B N 1
ATOM 4222 C CA . ALA B 1 191 ? 10.102 -10.984 4.09 1 86 191 ALA B CA 1
ATOM 4223 C C . ALA B 1 191 ? 11.43 -10.383 3.627 1 86 191 ALA B C 1
ATOM 4225 O O . ALA B 1 191 ? 11.555 -9.164 3.496 1 86 191 ALA B O 1
ATOM 4226 N N . MET B 1 192 ? 12.352 -11.273 3.451 1 86.94 192 MET B N 1
ATOM 4227 C CA . MET B 1 192 ? 13.664 -10.867 2.955 1 86.94 192 MET B CA 1
ATOM 4228 C C . MET B 1 192 ? 13.859 -11.32 1.511 1 86.94 192 MET B C 1
ATOM 4230 O O . MET B 1 192 ? 14.992 -11.422 1.04 1 86.94 192 MET B O 1
ATOM 4234 N N . ASN B 1 193 ? 12.781 -11.602 0.917 1 84.38 193 ASN B N 1
ATOM 4235 C CA . ASN B 1 193 ? 12.859 -11.992 -0.485 1 84.38 193 ASN B CA 1
ATOM 4236 C C . ASN B 1 193 ? 11.93 -11.156 -1.356 1 84.38 193 ASN B C 1
ATOM 4238 O O . ASN B 1 193 ? 10.969 -10.57 -0.859 1 84.38 193 ASN B O 1
ATOM 4242 N N . VAL B 1 194 ? 12.273 -11.023 -2.541 1 87.19 194 VAL B N 1
ATOM 4243 C CA . VAL B 1 194 ? 11.477 -10.281 -3.512 1 87.19 194 VAL B CA 1
ATOM 4244 C C . VAL B 1 194 ? 11.453 -11.031 -4.844 1 87.19 194 VAL B C 1
ATOM 4246 O O . VAL B 1 194 ? 12.406 -11.734 -5.18 1 87.19 194 VAL B O 1
ATOM 4249 N N . SER B 1 195 ? 10.336 -10.977 -5.445 1 83.12 195 SER B N 1
ATOM 4250 C CA . SER B 1 195 ? 10.227 -11.555 -6.781 1 83.12 195 SER B CA 1
ATOM 4251 C C . SER B 1 195 ? 10.297 -10.469 -7.855 1 83.12 195 SER B C 1
ATOM 4253 O O . SER B 1 195 ? 9.578 -9.469 -7.777 1 83.12 195 SER B O 1
ATOM 4255 N N . VAL B 1 196 ? 11.219 -10.656 -8.742 1 82.75 196 VAL B N 1
ATOM 4256 C CA . VAL B 1 196 ? 11.281 -9.805 -9.93 1 82.75 196 VAL B CA 1
ATOM 4257 C C . VAL B 1 196 ? 10.516 -10.453 -11.078 1 82.75 196 VAL B C 1
ATOM 4259 O O . VAL B 1 196 ? 10.844 -11.57 -11.5 1 82.75 196 VAL B O 1
ATOM 4262 N N . TRP B 1 197 ? 9.555 -9.656 -11.492 1 78.31 197 TRP B N 1
ATOM 4263 C CA . TRP B 1 197 ? 8.711 -10.164 -12.562 1 78.31 197 TRP B CA 1
ATOM 4264 C C . TRP B 1 197 ? 9.047 -9.477 -13.883 1 78.31 197 TRP B C 1
ATOM 4266 O O . TRP B 1 197 ? 9.273 -8.266 -13.922 1 78.31 197 TRP B O 1
ATOM 4276 N N . GLY B 1 198 ? 9.109 -10.305 -14.914 1 76.69 198 GLY B N 1
ATOM 4277 C CA . GLY B 1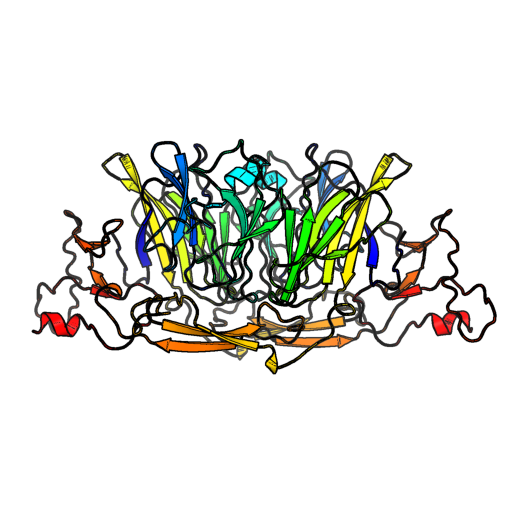 198 ? 9.359 -9.773 -16.234 1 76.69 198 GLY B CA 1
ATOM 4278 C C . GLY B 1 198 ? 9.25 -10.812 -17.328 1 76.69 198 GLY B C 1
ATOM 4279 O O . GLY B 1 198 ? 8.562 -11.828 -17.172 1 76.69 198 GLY B O 1
ATOM 4280 N N . PHE B 1 199 ? 9.688 -10.352 -18.516 1 73.69 199 PHE B N 1
ATOM 4281 C CA . PHE B 1 199 ? 9.633 -11.312 -19.609 1 73.69 199 PHE B CA 1
ATOM 4282 C C . PHE B 1 199 ? 10.953 -11.352 -20.375 1 73.69 199 PHE B C 1
ATOM 4284 O O . PHE B 1 199 ? 11.766 -10.43 -20.266 1 73.69 199 PHE B O 1
ATOM 4291 N N . ARG B 1 200 ? 11.141 -12.5 -20.984 1 72.5 200 ARG B N 1
ATOM 4292 C CA . ARG B 1 200 ? 12.305 -12.711 -21.828 1 72.5 200 ARG B CA 1
ATOM 4293 C C . ARG B 1 200 ? 11.891 -13.023 -23.266 1 72.5 200 ARG B C 1
ATOM 4295 O O . ARG B 1 200 ? 10.883 -13.695 -23.5 1 72.5 200 ARG B O 1
ATOM 4302 N N . PRO B 1 201 ? 12.633 -12.383 -24.141 1 69.19 201 PRO B N 1
ATOM 4303 C CA . PRO B 1 201 ? 12.375 -12.781 -25.516 1 69.19 201 PRO B CA 1
ATOM 4304 C C . PRO B 1 201 ? 12.758 -14.234 -25.797 1 69.19 201 PRO B C 1
ATOM 4306 O O . PRO B 1 201 ? 13.742 -14.734 -25.25 1 69.19 201 PRO B O 1
ATOM 4309 N N . GLU B 1 202 ? 11.758 -14.969 -26.375 1 65.81 202 GLU B N 1
ATOM 4310 C CA . GLU B 1 202 ? 12.062 -16.344 -26.781 1 65.81 202 GLU B CA 1
ATOM 4311 C C . GLU B 1 202 ? 12.312 -16.438 -28.281 1 65.81 202 GLU B C 1
ATOM 4313 O O . GLU B 1 202 ? 12.047 -15.492 -29.016 1 65.81 202 GLU B O 1
ATOM 4318 N N . GLU B 1 203 ? 12.945 -17.484 -28.625 1 63.97 203 GLU B N 1
ATOM 4319 C CA . GLU B 1 203 ? 13.336 -17.719 -30.016 1 63.97 203 GLU B CA 1
ATOM 4320 C C . GLU B 1 203 ? 12.133 -17.609 -30.953 1 63.97 203 GLU B C 1
ATOM 4322 O O . GLU B 1 203 ? 12.258 -17.172 -32.094 1 63.97 203 GLU B O 1
ATOM 4327 N N . ASP B 1 204 ? 11.055 -18 -30.453 1 61.72 204 ASP B N 1
ATOM 4328 C CA . ASP B 1 204 ? 9.875 -17.984 -31.328 1 61.72 204 ASP B CA 1
ATOM 4329 C C . ASP B 1 204 ? 9.25 -16.594 -31.359 1 61.72 204 ASP B C 1
ATOM 4331 O O . ASP B 1 204 ? 8.211 -16.375 -31.984 1 61.72 204 ASP B O 1
ATOM 4335 N N . GLY B 1 205 ? 9.938 -15.68 -30.766 1 59.41 205 GLY B N 1
ATOM 4336 C CA . GLY B 1 205 ? 9.469 -14.305 -30.781 1 59.41 205 GLY B CA 1
ATOM 4337 C C . GLY B 1 205 ? 8.414 -14.008 -29.734 1 59.41 205 GLY B C 1
ATOM 4338 O O . GLY B 1 205 ? 7.984 -12.867 -29.578 1 59.41 205 GLY B O 1
ATOM 4339 N N . GLN B 1 206 ? 7.988 -15.102 -29.078 1 60.62 206 GLN B N 1
ATOM 4340 C CA . GLN B 1 206 ? 6.965 -14.867 -28.062 1 60.62 206 GLN B CA 1
ATOM 4341 C C . GLN B 1 206 ? 7.598 -14.617 -26.703 1 60.62 206 GLN B C 1
ATOM 4343 O O . GLN B 1 206 ? 8.484 -15.359 -26.281 1 60.62 206 GLN B O 1
ATOM 4348 N N . PRO B 1 207 ? 7.152 -13.539 -26.062 1 63.94 207 PRO B N 1
ATOM 4349 C CA . PRO B 1 207 ? 7.727 -13.242 -24.75 1 63.94 207 PRO B CA 1
ATOM 4350 C C . PRO B 1 207 ? 7.324 -14.266 -23.688 1 63.94 207 PRO B C 1
ATOM 4352 O O . PRO B 1 207 ? 6.18 -14.727 -23.672 1 63.94 207 PRO B O 1
ATOM 4355 N N . MET B 1 208 ? 8.367 -14.758 -23.031 1 66.25 208 MET B N 1
ATOM 4356 C CA . MET B 1 208 ? 8.133 -15.656 -21.906 1 66.25 208 MET B CA 1
ATOM 4357 C C . MET B 1 208 ? 8.188 -14.891 -20.594 1 66.25 208 MET B C 1
ATOM 4359 O O . MET B 1 208 ? 9.172 -14.211 -20.297 1 66.25 208 MET B O 1
ATOM 4363 N N . TRP B 1 209 ? 7.152 -14.977 -19.781 1 68.19 209 TRP B N 1
ATOM 4364 C CA . TRP B 1 209 ? 7.133 -14.336 -18.469 1 68.19 209 TRP B CA 1
ATOM 4365 C C . TRP B 1 209 ? 7.945 -15.133 -17.453 1 68.19 209 TRP B C 1
ATOM 4367 O O . TRP B 1 209 ? 7.895 -16.375 -17.453 1 68.19 209 TRP B O 1
ATOM 4377 N N . VAL B 1 210 ? 8.711 -14.391 -16.828 1 69.56 210 VAL B N 1
ATOM 4378 C CA . VAL B 1 210 ? 9.617 -15.023 -15.883 1 69.56 210 VAL B CA 1
ATOM 4379 C C . VAL B 1 210 ? 9.555 -14.289 -14.547 1 69.56 210 VAL B C 1
ATOM 4381 O O . VAL B 1 210 ? 9.438 -13.062 -14.508 1 69.56 210 VAL B O 1
ATOM 4384 N N . ALA B 1 211 ? 9.406 -15.055 -13.477 1 72.88 211 ALA B N 1
ATOM 4385 C CA . ALA B 1 211 ? 9.555 -14.516 -12.133 1 72.88 211 ALA B CA 1
ATOM 4386 C C . ALA B 1 211 ? 10.836 -15.031 -11.477 1 72.88 211 ALA B C 1
ATOM 4388 O O . ALA B 1 211 ? 11.102 -16.234 -11.469 1 72.88 211 ALA B O 1
ATOM 4389 N N . VAL B 1 212 ? 11.617 -14.125 -11.047 1 73.69 212 VAL B N 1
ATOM 4390 C CA . VAL B 1 212 ? 12.844 -14.477 -10.352 1 73.69 212 VAL B CA 1
ATOM 4391 C C . VAL B 1 212 ? 12.75 -14.031 -8.891 1 73.69 212 VAL B C 1
ATOM 4393 O O . VAL B 1 212 ? 12.547 -12.852 -8.602 1 73.69 212 VAL B O 1
ATOM 4396 N N . THR B 1 213 ? 12.828 -15.039 -8.023 1 76.81 213 THR B N 1
ATOM 4397 C CA . THR B 1 213 ? 12.797 -14.695 -6.605 1 76.81 213 THR B CA 1
ATOM 4398 C C . THR B 1 213 ? 14.211 -14.57 -6.047 1 76.81 213 THR B C 1
ATOM 4400 O O . THR B 1 213 ? 15.031 -15.469 -6.211 1 76.81 213 THR B O 1
ATOM 4403 N N . ILE B 1 214 ? 14.469 -13.469 -5.48 1 78.62 214 ILE B N 1
ATOM 4404 C CA . ILE B 1 214 ? 15.742 -13.203 -4.828 1 78.62 214 ILE B CA 1
ATOM 4405 C C . ILE B 1 214 ? 15.578 -13.305 -3.312 1 78.62 214 ILE B C 1
ATOM 4407 O O . ILE B 1 214 ? 14.727 -12.633 -2.729 1 78.62 214 ILE B O 1
ATOM 4411 N N . ASP B 1 215 ? 16.328 -14.172 -2.729 1 79.62 215 ASP B N 1
ATOM 4412 C CA . ASP B 1 215 ? 16.312 -14.336 -1.279 1 79.62 215 ASP B CA 1
ATOM 4413 C C . ASP B 1 215 ? 17.562 -13.742 -0.643 1 79.62 215 ASP B C 1
ATOM 4415 O O . ASP B 1 215 ? 18.672 -14.219 -0.891 1 79.62 215 ASP B O 1
ATOM 4419 N N . PHE B 1 216 ? 17.438 -12.82 0.262 1 81.5 216 PHE B N 1
ATOM 4420 C CA . PHE B 1 216 ? 18.578 -12.102 0.838 1 81.5 216 PHE B CA 1
ATOM 4421 C C . PHE B 1 216 ? 18.938 -12.664 2.207 1 81.5 216 PHE B C 1
ATOM 4423 O O . PHE B 1 216 ? 19.844 -12.164 2.871 1 81.5 216 PHE B O 1
ATOM 4430 N N . GLN B 1 217 ? 18.25 -13.68 2.562 1 78.62 217 GLN B N 1
ATOM 4431 C CA . GLN B 1 217 ? 18.453 -14.227 3.9 1 78.62 217 GLN B CA 1
ATOM 4432 C C . GLN B 1 217 ? 19.891 -14.695 4.098 1 78.62 217 GLN B C 1
ATOM 4434 O O . GLN B 1 217 ? 20.438 -14.602 5.199 1 78.62 217 GLN B O 1
ATOM 4439 N N . SER B 1 218 ? 20.438 -15.227 3.033 1 75.12 218 SER B N 1
ATOM 4440 C CA . SER B 1 218 ? 21.797 -15.75 3.154 1 75.12 218 SER B CA 1
ATOM 4441 C C . SER B 1 218 ? 22.812 -14.625 3.135 1 75.12 218 SER B C 1
ATOM 4443 O O . SER B 1 218 ? 23.953 -14.797 3.602 1 75.12 218 SER B O 1
ATOM 4445 N N . LEU B 1 219 ? 22.484 -13.508 2.611 1 76.62 219 LEU B N 1
ATOM 4446 C CA . LEU B 1 219 ? 23.406 -12.367 2.494 1 76.62 219 LEU B CA 1
ATOM 4447 C C . LEU B 1 219 ? 23.391 -11.531 3.77 1 76.62 219 LEU B C 1
ATOM 4449 O O . LEU B 1 219 ? 24.422 -10.953 4.145 1 76.62 219 LEU B O 1
ATOM 4453 N N . ILE B 1 220 ? 22.25 -11.461 4.383 1 82.56 220 ILE B N 1
ATOM 4454 C CA . ILE B 1 220 ? 22.078 -10.68 5.598 1 82.56 220 ILE B CA 1
ATOM 4455 C C . ILE B 1 220 ? 21.703 -11.602 6.762 1 82.56 220 ILE B C 1
ATOM 4457 O O . ILE B 1 220 ? 20.547 -11.984 6.914 1 82.56 220 ILE B O 1
ATOM 4461 N N . THR B 1 221 ? 22.641 -11.859 7.59 1 80.06 221 THR B N 1
ATOM 4462 C CA . THR B 1 221 ? 22.422 -12.914 8.57 1 80.06 221 THR B CA 1
ATOM 4463 C C . THR B 1 221 ? 22.484 -12.352 9.992 1 80.06 221 THR B C 1
ATOM 4465 O O . THR B 1 221 ? 22.047 -13.008 10.938 1 80.06 221 THR B O 1
ATOM 4468 N N . ARG B 1 222 ? 22.922 -11.227 10.156 1 82.19 222 ARG B N 1
ATOM 4469 C CA . ARG B 1 222 ? 23.141 -10.688 11.5 1 82.19 222 ARG B CA 1
ATOM 4470 C C . ARG B 1 222 ? 21.844 -10.195 12.125 1 82.19 222 ARG B C 1
ATOM 4472 O O . ARG B 1 222 ? 21.062 -9.508 11.469 1 82.19 222 ARG B O 1
ATOM 4479 N N . GLU B 1 223 ? 21.562 -10.797 13.289 1 82.62 223 GLU B N 1
ATOM 4480 C CA . GLU B 1 223 ? 20.484 -10.32 14.148 1 82.62 223 GLU B CA 1
ATOM 4481 C C . GLU B 1 223 ? 21.016 -9.953 15.539 1 82.62 223 GLU B C 1
ATOM 4483 O O . GLU B 1 223 ? 21.547 -10.812 16.25 1 82.62 223 GLU B O 1
ATOM 4488 N N . ASN B 1 224 ? 20.969 -8.648 15.836 1 83.69 224 ASN B N 1
ATOM 4489 C CA . ASN B 1 224 ? 21.547 -8.18 17.094 1 83.69 224 ASN B CA 1
ATOM 4490 C C . ASN B 1 224 ? 20.672 -7.102 17.734 1 83.69 224 ASN B C 1
ATOM 4492 O O . ASN B 1 224 ? 20.375 -6.082 17.109 1 83.69 224 ASN B O 1
ATOM 4496 N N . GLU B 1 225 ? 20.328 -7.367 18.984 1 86.94 225 GLU B N 1
ATOM 4497 C CA . GLU B 1 225 ? 19.484 -6.445 19.719 1 86.94 225 GLU B CA 1
ATOM 4498 C C . GLU B 1 225 ? 20.156 -5.086 19.891 1 86.94 225 GLU B C 1
ATOM 4500 O O . GLU B 1 225 ? 19.484 -4.059 19.984 1 86.94 225 GLU B O 1
ATOM 4505 N N . GLN B 1 226 ? 21.422 -5.117 19.875 1 88.44 226 GLN B N 1
ATOM 4506 C CA . GLN B 1 226 ? 22.188 -3.891 20.109 1 88.44 226 GLN B CA 1
ATOM 4507 C C . GLN B 1 226 ? 22.109 -2.965 18.891 1 88.44 226 GLN B C 1
ATOM 4509 O O . GLN B 1 226 ? 22.469 -1.789 18.984 1 88.44 226 GLN B O 1
ATOM 4514 N N . ASP B 1 227 ? 21.562 -3.504 17.891 1 89.81 227 ASP B N 1
ATOM 4515 C CA . ASP B 1 227 ? 21.531 -2.729 16.656 1 89.81 227 ASP B CA 1
ATOM 4516 C C . ASP B 1 227 ? 20.25 -1.914 16.547 1 89.81 227 ASP B C 1
ATOM 4518 O O . ASP B 1 227 ? 20.031 -1.213 15.555 1 89.81 227 ASP B O 1
ATOM 4522 N N . TYR B 1 228 ? 19.5 -1.943 17.594 1 93.62 228 TYR B N 1
ATOM 4523 C CA . TYR B 1 228 ? 18.25 -1.174 17.594 1 93.62 228 TYR B CA 1
ATOM 4524 C C . TYR B 1 228 ? 18.438 0.143 18.344 1 93.62 228 TYR B C 1
ATOM 4526 O O . TYR B 1 228 ? 19.328 0.273 19.172 1 93.62 228 TYR B O 1
ATOM 4534 N N . GLU B 1 229 ? 17.641 1.064 17.984 1 94.25 229 GLU B N 1
ATOM 4535 C CA . GLU B 1 229 ? 17.562 2.342 18.688 1 94.25 229 GLU B CA 1
ATOM 4536 C C . GLU B 1 229 ? 16.125 2.691 19.031 1 94.25 229 GLU B C 1
ATOM 4538 O O . GLU B 1 229 ? 15.188 2.188 18.406 1 94.25 229 GLU B O 1
ATOM 4543 N N . GLU B 1 230 ? 16.062 3.545 20.078 1 95.19 230 GLU B N 1
ATOM 4544 C CA . GLU B 1 230 ? 14.789 4.199 20.359 1 95.19 230 GLU B CA 1
ATOM 4545 C C . GLU B 1 230 ? 14.68 5.535 19.625 1 95.19 230 GLU B C 1
ATOM 4547 O O . GLU B 1 230 ? 15.508 6.43 19.844 1 95.19 230 GLU B O 1
ATOM 4552 N N . TRP B 1 231 ? 13.719 5.609 18.812 1 95.5 231 TRP B N 1
ATOM 4553 C CA . TRP B 1 231 ? 13.562 6.785 17.953 1 95.5 231 TRP B CA 1
ATOM 4554 C C . TRP B 1 231 ? 12.266 7.523 18.281 1 95.5 231 TRP B C 1
ATOM 4556 O O . TRP B 1 231 ? 11.18 6.945 18.203 1 95.5 231 TRP B O 1
ATOM 4566 N N . LEU B 1 232 ? 12.43 8.758 18.672 1 95.75 232 LEU B N 1
ATOM 4567 C CA . LEU B 1 232 ? 11.266 9.609 18.922 1 95.75 232 LEU B CA 1
ATOM 4568 C C . LEU B 1 232 ? 10.727 10.18 17.625 1 95.75 232 LEU B C 1
ATOM 4570 O O . LEU B 1 232 ? 11.328 11.086 17.047 1 95.75 232 LEU B O 1
ATOM 4574 N N . ALA B 1 233 ? 9.578 9.68 17.234 1 96 233 ALA B N 1
ATOM 4575 C CA . ALA B 1 233 ? 8.953 10.117 15.992 1 96 233 ALA B CA 1
ATOM 4576 C C . ALA B 1 233 ? 8.664 11.617 16.016 1 96 233 ALA B C 1
ATOM 4578 O O . ALA B 1 233 ? 8.375 12.18 17.078 1 96 233 ALA B O 1
ATOM 4579 N N . HIS B 1 234 ? 8.758 12.289 14.859 1 94.06 234 HIS B N 1
ATOM 4580 C CA . HIS B 1 234 ? 8.43 13.688 14.641 1 94.06 234 HIS B CA 1
ATOM 4581 C C . HIS B 1 234 ? 9.367 14.602 15.422 1 94.06 234 HIS B C 1
ATOM 4583 O O . HIS B 1 234 ? 9.156 15.82 15.477 1 94.06 234 HIS B O 1
ATOM 4589 N N . SER B 1 235 ? 10.375 14.031 16.016 1 92.38 235 SER B N 1
ATOM 4590 C CA . SER B 1 235 ? 11.336 14.867 16.734 1 92.38 235 SER B CA 1
ATOM 4591 C C . SER B 1 235 ? 12.258 15.602 15.766 1 92.38 235 SER B C 1
ATOM 4593 O O . SER B 1 235 ? 12.664 15.039 14.742 1 92.38 235 SER B O 1
ATOM 4595 N N . THR B 1 236 ? 12.414 16.859 16 1 85.31 236 THR B N 1
ATOM 4596 C CA . THR B 1 236 ? 13.328 17.656 15.195 1 85.31 236 THR B CA 1
ATOM 4597 C C . THR B 1 236 ? 14.453 18.234 16.047 1 85.31 236 THR B C 1
ATOM 4599 O O . THR B 1 236 ? 14.297 18.375 17.266 1 85.31 236 THR B O 1
ATOM 4602 N N . GLU B 1 237 ? 15.609 18.422 15.367 1 74.56 237 GLU B N 1
ATOM 4603 C CA . GLU B 1 237 ? 16.719 19.016 16.078 1 74.56 237 GLU B CA 1
ATOM 4604 C C . GLU B 1 237 ? 16.438 20.469 16.438 1 74.56 237 GLU B C 1
ATOM 4606 O O . GLU B 1 237 ? 15.969 21.25 15.602 1 74.56 237 GLU B O 1
ATOM 4611 N N . GLY B 1 238 ? 16.5 20.922 17.625 1 61.81 238 GLY B N 1
ATOM 4612 C CA . GLY B 1 238 ? 16.359 22.312 18.047 1 61.81 238 GLY B CA 1
ATOM 4613 C C . GLY B 1 238 ? 14.969 22.656 18.531 1 61.81 238 GLY B C 1
ATOM 4614 O O . GLY B 1 238 ? 14.672 23.828 18.797 1 61.81 238 GLY B O 1
ATOM 4615 N N . GLY B 1 239 ? 14.023 21.875 18.281 1 56.62 239 GLY B N 1
ATOM 4616 C CA . GLY B 1 239 ? 12.664 22.203 18.672 1 56.62 239 GLY B CA 1
ATOM 4617 C C . GLY B 1 239 ? 12.5 22.375 20.172 1 56.62 239 GLY B C 1
ATOM 4618 O O . GLY B 1 239 ? 13.398 22.031 20.953 1 56.62 239 GLY B O 1
ATOM 4619 N N . ASP B 1 240 ? 11.586 23.328 20.516 1 61.16 240 ASP B N 1
ATOM 4620 C CA . ASP B 1 240 ? 11.219 23.469 21.922 1 61.16 240 ASP B CA 1
ATOM 4621 C C . ASP B 1 240 ?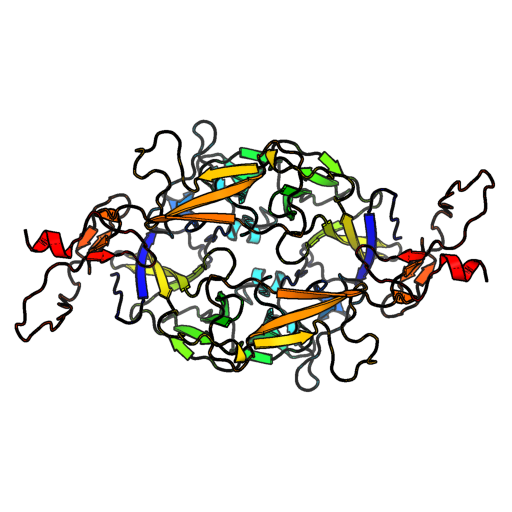 11.016 22.109 22.578 1 61.16 240 ASP B C 1
ATOM 4623 O O . ASP B 1 240 ? 10.289 21.266 22.047 1 61.16 240 ASP B O 1
ATOM 4627 N N . SER B 1 241 ? 11.805 21.797 23.531 1 63.19 241 SER B N 1
ATOM 4628 C CA . SER B 1 241 ? 11.977 20.5 24.203 1 63.19 241 SER B CA 1
ATOM 4629 C C . SER B 1 241 ? 10.633 19.906 24.609 1 63.19 241 SER B C 1
ATOM 4631 O O . SER B 1 241 ? 10.391 18.719 24.438 1 63.19 241 SER B O 1
ATOM 4633 N N . GLU B 1 242 ? 9.672 20.766 24.969 1 67.81 242 GLU B N 1
ATOM 4634 C CA . GLU B 1 242 ? 8.477 20.172 25.578 1 67.81 242 GLU B CA 1
ATOM 4635 C C . GLU B 1 242 ? 7.523 19.641 24.516 1 67.81 242 GLU B C 1
ATOM 4637 O O . GLU B 1 242 ? 6.836 18.641 24.734 1 67.81 242 GLU B O 1
ATOM 4642 N N . ARG B 1 243 ? 7.668 20.141 23.312 1 79.62 243 ARG B N 1
ATOM 4643 C CA . ARG B 1 243 ? 6.688 19.734 22.312 1 79.62 243 ARG B CA 1
ATOM 4644 C C . ARG B 1 243 ? 7.355 18.938 21.188 1 79.62 243 ARG B C 1
ATOM 4646 O O . ARG B 1 243 ? 6.699 18.562 20.219 1 79.62 243 ARG B O 1
ATOM 4653 N N . ASN B 1 244 ? 8.547 18.734 21.516 1 88.06 244 ASN B N 1
ATOM 4654 C CA . ASN B 1 244 ? 9.266 17.953 20.516 1 88.06 244 ASN B CA 1
ATOM 4655 C C . ASN B 1 244 ? 8.68 16.547 20.406 1 88.06 244 ASN B C 1
ATOM 4657 O O . ASN B 1 244 ? 8.492 15.859 21.422 1 88.06 244 ASN B O 1
ATOM 4661 N N . GLY B 1 245 ? 8.289 16.188 19.188 1 92.38 245 GLY B N 1
ATOM 4662 C CA . GLY B 1 245 ? 7.762 14.859 18.953 1 92.38 245 GLY B CA 1
ATOM 4663 C C . GLY B 1 245 ? 6.258 14.773 19.156 1 92.38 245 GLY B C 1
ATOM 4664 O O . GLY B 1 245 ? 5.656 13.727 18.906 1 92.38 245 GLY B O 1
ATOM 4665 N N . CYS B 1 246 ? 5.684 15.906 19.547 1 90.5 246 CYS B N 1
ATOM 4666 C CA . CYS B 1 246 ? 4.254 15.859 19.828 1 90.5 246 CYS B CA 1
ATOM 4667 C C . CYS B 1 246 ? 3.447 16.125 18.562 1 90.5 246 CYS B C 1
ATOM 4669 O O . CYS B 1 246 ? 3.512 17.219 18 1 90.5 246 CYS B O 1
ATOM 4671 N N . VAL B 1 247 ? 2.717 15.141 18.172 1 87.69 247 VAL B N 1
ATOM 4672 C CA . VAL B 1 247 ? 1.821 15.281 17.031 1 87.69 247 VAL B CA 1
ATOM 4673 C C . VAL B 1 247 ? 0.432 14.766 17.391 1 87.69 247 VAL B C 1
ATOM 4675 O O . VAL B 1 247 ? 0.285 13.617 17.828 1 87.69 247 VAL B O 1
ATOM 4678 N N . LEU B 1 248 ? -0.496 15.672 17.203 1 82.62 248 LEU B N 1
ATOM 4679 C CA . LEU B 1 248 ? -1.887 15.344 17.5 1 82.62 248 LEU B CA 1
ATOM 4680 C C . LEU B 1 248 ? -2.033 14.852 18.938 1 82.62 248 LEU B C 1
ATOM 4682 O O . LEU B 1 248 ? -2.729 13.859 19.188 1 82.62 248 LEU B O 1
ATOM 4686 N N . GLY B 1 249 ? -1.203 15.383 19.734 1 88.12 249 GLY B N 1
ATOM 4687 C CA . GLY B 1 249 ? -1.376 15.227 21.172 1 88.12 249 GLY B CA 1
ATOM 4688 C C . GLY B 1 249 ? -0.611 14.047 21.734 1 88.12 249 GLY B C 1
ATOM 4689 O O . GLY B 1 249 ? -0.759 13.711 22.922 1 88.12 249 GLY B O 1
ATOM 4690 N N . VAL B 1 250 ? 0.162 13.352 20.938 1 91.88 250 VAL B N 1
ATOM 4691 C CA . VAL B 1 250 ? 0.854 12.18 21.453 1 91.88 250 VAL B CA 1
ATOM 4692 C C . VAL B 1 250 ? 2.281 12.133 20.906 1 91.88 250 VAL B C 1
ATOM 4694 O O . VAL B 1 250 ? 2.531 12.539 19.766 1 91.88 250 VAL B O 1
ATOM 4697 N N . LYS B 1 251 ? 3.148 11.688 21.828 1 93.5 251 LYS B N 1
ATOM 4698 C CA . LYS B 1 251 ? 4.512 11.344 21.438 1 93.5 251 LYS B CA 1
ATOM 4699 C C . LYS B 1 251 ? 4.66 9.836 21.234 1 93.5 251 LYS B C 1
ATOM 4701 O O . LYS B 1 251 ? 4.121 9.047 22.016 1 93.5 251 LYS B O 1
ATOM 4706 N N . GLU B 1 252 ? 5.273 9.484 20.172 1 94.81 252 GLU B N 1
ATOM 4707 C CA . GLU B 1 252 ? 5.484 8.07 19.891 1 94.81 252 GLU B CA 1
ATOM 4708 C C . GLU B 1 252 ? 6.969 7.754 19.734 1 94.81 252 GLU B C 1
ATOM 4710 O O . GLU B 1 252 ? 7.668 8.406 18.953 1 94.81 252 GLU B O 1
ATOM 4715 N N . THR B 1 253 ? 7.418 6.836 20.547 1 96.38 253 THR B N 1
ATOM 4716 C CA . THR B 1 253 ? 8.789 6.344 20.453 1 96.38 253 THR B CA 1
ATOM 4717 C C . THR B 1 253 ? 8.805 4.922 19.891 1 96.38 253 THR B C 1
ATOM 4719 O O . THR B 1 253 ? 8.109 4.043 20.406 1 96.38 253 THR B O 1
ATOM 4722 N N . TYR B 1 254 ? 9.625 4.789 18.875 1 96.5 254 TYR B N 1
ATOM 4723 C CA . TYR B 1 254 ? 9.688 3.488 18.219 1 96.5 254 TYR B CA 1
ATOM 4724 C C . TYR B 1 254 ? 11.047 2.832 18.438 1 96.5 254 TYR B C 1
ATOM 4726 O O . TYR B 1 254 ? 12.062 3.52 18.547 1 96.5 254 TYR B O 1
ATOM 4734 N N . ARG B 1 255 ? 10.969 1.51 18.5 1 94.62 255 ARG B N 1
ATOM 4735 C CA . ARG B 1 255 ? 12.195 0.728 18.391 1 94.62 255 ARG B CA 1
ATOM 4736 C C . ARG B 1 255 ? 12.477 0.347 16.953 1 94.62 255 ARG B C 1
ATOM 4738 O O . ARG B 1 255 ? 11.672 -0.337 16.312 1 94.62 255 ARG B O 1
ATOM 4745 N N . ARG B 1 256 ? 13.555 0.775 16.422 1 93.5 256 ARG B N 1
ATOM 4746 C CA . ARG B 1 256 ? 13.859 0.458 15.039 1 93.5 256 ARG B CA 1
ATOM 4747 C C . ARG B 1 256 ? 15.352 0.221 14.836 1 93.5 256 ARG B C 1
ATOM 4749 O O . ARG B 1 256 ? 16.156 0.551 15.703 1 93.5 256 ARG B O 1
ATOM 4756 N N . LEU B 1 257 ? 15.758 -0.403 13.758 1 92.38 257 LEU B N 1
ATOM 4757 C CA . LEU B 1 257 ? 17.156 -0.684 13.43 1 92.38 257 LEU B CA 1
ATOM 4758 C C . LEU B 1 257 ? 17.922 0.607 13.172 1 92.38 257 LEU B C 1
ATOM 4760 O O . LEU B 1 257 ? 17.406 1.521 12.523 1 92.38 257 LEU B O 1
ATOM 4764 N N . LYS B 1 258 ? 19.109 0.58 13.719 1 91.19 258 LYS B N 1
ATOM 4765 C CA . LYS B 1 258 ? 20 1.686 13.375 1 91.19 258 LYS B CA 1
ATOM 4766 C C . LYS B 1 258 ? 20.328 1.678 11.883 1 91.19 258 LYS B C 1
ATOM 4768 O O . LYS B 1 258 ? 20.531 0.614 11.289 1 91.19 258 LYS B O 1
ATOM 4773 N N . LYS B 1 259 ? 20.422 2.854 11.312 1 86.12 259 LYS B N 1
ATOM 4774 C CA . LYS B 1 259 ? 20.641 3.008 9.875 1 86.12 259 LYS B CA 1
ATOM 4775 C C . LYS B 1 259 ? 21.906 2.283 9.43 1 86.12 259 LYS B C 1
ATOM 4777 O O . LYS B 1 259 ? 21.938 1.707 8.336 1 86.12 259 LYS B O 1
ATOM 4782 N N . GLN B 1 260 ? 22.859 2.283 10.242 1 83.06 260 GLN B N 1
ATOM 4783 C CA . GLN B 1 260 ? 24.141 1.731 9.836 1 83.06 260 GLN B CA 1
ATOM 4784 C C . GLN B 1 260 ? 24.266 0.266 10.242 1 83.06 260 GLN B C 1
ATOM 4786 O O . GLN B 1 260 ? 25.312 -0.352 10.039 1 83.06 260 GLN B O 1
ATOM 4791 N N . SER B 1 261 ? 23.109 -0.182 10.555 1 80.12 261 SER B N 1
ATOM 4792 C CA . SER B 1 261 ? 23.188 -1.57 11 1 80.12 261 SER B CA 1
ATOM 4793 C C . SER B 1 261 ? 23.078 -2.535 9.82 1 80.12 261 SER B C 1
ATOM 4795 O O . SER B 1 261 ? 22.438 -2.223 8.82 1 80.12 261 SER B O 1
ATOM 4797 N N . VAL B 1 262 ? 23.922 -3.434 9.75 1 77.88 262 VAL B N 1
ATOM 4798 C CA . VAL B 1 262 ? 23.781 -4.484 8.742 1 77.88 262 VAL B CA 1
ATOM 4799 C C . VAL B 1 262 ? 23.094 -5.699 9.359 1 77.88 262 VAL B C 1
ATOM 4801 O O . VAL B 1 262 ? 23.625 -6.812 9.312 1 77.88 262 VAL B O 1
ATOM 4804 N N . CYS B 1 263 ? 21.969 -5.348 10.109 1 83 263 CYS B N 1
ATOM 4805 C CA . CYS B 1 263 ? 21.219 -6.402 10.773 1 83 263 CYS B CA 1
ATOM 4806 C C . CYS B 1 263 ? 19.812 -6.523 10.18 1 83 263 CYS B C 1
ATOM 4808 O O . CYS B 1 263 ? 19.312 -5.59 9.547 1 83 263 CYS B O 1
ATOM 4810 N N . ARG B 1 264 ? 19.281 -7.719 10.336 1 88.56 264 ARG B N 1
ATOM 4811 C CA . ARG B 1 264 ? 17.922 -7.945 9.828 1 88.56 264 ARG B CA 1
ATOM 4812 C C . ARG B 1 264 ? 16.906 -7.902 10.953 1 88.56 264 ARG B C 1
ATOM 4814 O O . ARG B 1 264 ? 17.219 -8.25 12.094 1 88.56 264 ARG B O 1
ATOM 4821 N N . ASN B 1 265 ? 15.75 -7.355 10.688 1 90.25 265 ASN B N 1
ATOM 4822 C CA . ASN B 1 265 ? 14.602 -7.43 11.586 1 90.25 265 ASN B CA 1
ATOM 4823 C C . ASN B 1 265 ? 14.039 -8.844 11.656 1 90.25 265 ASN B C 1
ATOM 4825 O O . ASN B 1 265 ? 13.805 -9.375 12.75 1 90.25 265 ASN B O 1
ATOM 4829 N N . GLY B 1 266 ? 14 -9.461 10.5 1 84.19 266 GLY B N 1
ATOM 4830 C CA . GLY B 1 266 ? 13.5 -10.828 10.438 1 84.19 266 GLY B CA 1
ATOM 4831 C C . GLY B 1 266 ? 11.992 -10.906 10.328 1 84.19 266 GLY B C 1
ATOM 4832 O O . GLY B 1 266 ? 11.289 -9.922 10.547 1 84.19 266 GLY B O 1
ATOM 4833 N N . LYS B 1 267 ? 11.461 -12.102 10.164 1 78.88 267 LYS B N 1
ATOM 4834 C CA . LYS B 1 267 ? 10.055 -12.352 9.859 1 78.88 267 LYS B CA 1
ATOM 4835 C C . LYS B 1 267 ? 9.188 -12.164 11.102 1 78.88 267 LYS B C 1
ATOM 4837 O O . LYS B 1 267 ? 7.992 -11.867 10.992 1 78.88 267 LYS B O 1
ATOM 4842 N N . SER B 1 268 ? 9.734 -12.273 12.25 1 79.38 268 SER B N 1
ATOM 4843 C CA . SER B 1 268 ? 8.961 -12.195 13.484 1 79.38 268 SER B CA 1
ATOM 4844 C C . SER B 1 268 ? 8.922 -10.773 14.031 1 79.38 268 SER B C 1
ATOM 4846 O O . SER B 1 268 ? 8.367 -10.531 15.102 1 79.38 268 SER B O 1
ATOM 4848 N N . PHE B 1 269 ? 9.469 -9.953 13.312 1 85.5 269 PHE B N 1
ATOM 4849 C CA . PHE B 1 269 ? 9.539 -8.562 13.758 1 85.5 269 PHE B CA 1
ATOM 4850 C C . PHE B 1 269 ? 8.141 -7.984 13.945 1 85.5 269 PHE B C 1
ATOM 4852 O O . PHE B 1 269 ? 7.266 -8.18 13.102 1 85.5 269 PHE B O 1
ATOM 4859 N N . VAL B 1 270 ? 7.934 -7.352 15.062 1 84.56 270 VAL B N 1
ATOM 4860 C CA . VAL B 1 270 ? 6.715 -6.609 15.359 1 84.56 270 VAL B CA 1
ATOM 4861 C C . VAL B 1 270 ? 7.062 -5.18 15.773 1 84.56 270 VAL B C 1
ATOM 4863 O O . VAL B 1 270 ? 7.957 -4.969 16.594 1 84.56 270 VAL B O 1
ATOM 4866 N N . VAL B 1 271 ? 6.391 -4.25 15.164 1 87.25 271 VAL B N 1
ATOM 4867 C CA . VAL B 1 271 ? 6.613 -2.848 15.5 1 87.25 271 VAL B CA 1
ATOM 4868 C C . VAL B 1 271 ? 6.332 -2.621 16.984 1 87.25 271 VAL B C 1
ATOM 4870 O O . VAL B 1 271 ? 5.262 -2.98 17.484 1 87.25 271 VAL B O 1
ATOM 4873 N N . SER B 1 272 ? 7.305 -2.1 17.609 1 90.25 272 SER B N 1
ATOM 4874 C CA . SER B 1 272 ? 7.18 -1.736 19.016 1 90.25 272 SER B CA 1
ATOM 4875 C C . SER B 1 272 ? 7.164 -0.223 19.203 1 90.25 272 SER B C 1
ATOM 4877 O O . SER B 1 272 ? 8.062 0.475 18.719 1 90.25 272 SER B O 1
ATOM 4879 N N . LYS B 1 273 ? 6.098 0.216 19.875 1 91.31 273 LYS B N 1
ATOM 4880 C CA . LYS B 1 273 ? 6.016 1.656 20.094 1 91.31 273 LYS B CA 1
ATOM 4881 C C . LYS B 1 273 ? 5.531 1.967 21.516 1 91.31 273 LYS B C 1
ATOM 4883 O O . LYS B 1 273 ? 4.766 1.198 22.094 1 91.31 273 LYS B O 1
ATOM 4888 N N . LYS B 1 274 ? 6.051 3.037 22.031 1 94 274 LYS B N 1
ATOM 4889 C CA . LYS B 1 274 ? 5.605 3.646 23.281 1 94 274 LYS B CA 1
ATOM 4890 C C . LYS B 1 274 ? 4.973 5.012 23.031 1 94 274 LYS B C 1
ATOM 4892 O O . LYS B 1 274 ? 5.523 5.832 22.297 1 94 274 LYS B O 1
ATOM 4897 N N . GLN B 1 275 ? 3.828 5.137 23.609 1 92.94 275 GLN B N 1
ATOM 4898 C CA . GLN B 1 275 ? 3.115 6.395 23.422 1 92.94 275 GLN B CA 1
ATOM 4899 C C . GLN B 1 275 ? 3.008 7.168 24.734 1 92.94 275 GLN B C 1
ATOM 4901 O O . GLN B 1 275 ? 2.828 6.57 25.797 1 92.94 275 GLN B O 1
ATOM 4906 N N . SER B 1 276 ? 3.176 8.469 24.641 1 92.38 276 SER B N 1
ATOM 4907 C CA . SER B 1 276 ? 2.975 9.375 25.766 1 92.38 276 SER B CA 1
ATOM 4908 C C . SER B 1 276 ? 2.156 10.594 25.359 1 92.38 276 SER B C 1
ATOM 4910 O O . SER B 1 276 ? 2.443 11.234 24.344 1 92.38 276 SER B O 1
ATOM 4912 N N . PRO B 1 277 ? 1.142 10.859 26.156 1 92.5 277 PRO B N 1
ATOM 4913 C CA . PRO B 1 277 ? 0.328 12.031 25.812 1 92.5 277 PRO B CA 1
ATOM 4914 C C . PRO B 1 277 ? 1.076 13.344 26.016 1 92.5 277 PRO B C 1
ATOM 4916 O O . PRO B 1 277 ? 1.869 13.477 26.953 1 92.5 277 PRO B O 1
ATOM 4919 N N . CYS B 1 278 ? 0.86 14.211 25.141 1 92.5 278 CYS B N 1
ATOM 4920 C CA . CYS B 1 278 ? 1.346 15.578 25.281 1 92.5 278 CYS B CA 1
ATOM 4921 C C . CYS B 1 278 ? 0.365 16.422 26.094 1 92.5 278 CYS B C 1
ATOM 4923 O O . CYS B 1 278 ? -0.814 16.078 26.188 1 92.5 278 CYS B O 1
ATOM 4925 N N . SER B 1 279 ? 0.945 17.5 26.656 1 89.12 279 SER B N 1
ATOM 4926 C CA . SER B 1 279 ? 0.044 18.469 27.266 1 89.12 279 SER B CA 1
ATOM 4927 C C . SER B 1 279 ? -0.708 19.266 26.203 1 89.12 279 SER B C 1
ATOM 4929 O O . SER B 1 279 ? -0.127 19.672 25.188 1 89.12 279 SER B O 1
ATOM 4931 N N . CYS B 1 280 ? -1.984 19.422 26.484 1 85.5 280 CYS B N 1
ATOM 4932 C CA . CYS B 1 280 ? -2.797 20.141 25.5 1 85.5 280 CYS B CA 1
ATOM 4933 C C . CYS B 1 280 ? -2.393 21.609 25.438 1 85.5 280 CYS B C 1
ATOM 4935 O O . CYS B 1 280 ? -2.047 22.219 26.453 1 85.5 280 CYS B O 1
ATOM 4937 N N . THR B 1 281 ? -2.281 22.078 24.281 1 78.88 281 THR B N 1
ATOM 4938 C CA . THR B 1 281 ? -2.1 23.516 24.031 1 78.88 281 THR B CA 1
ATOM 4939 C C . THR B 1 281 ? -3.271 24.078 23.219 1 78.88 281 THR B C 1
ATOM 4941 O O . THR B 1 281 ? -4.16 23.328 22.812 1 78.88 281 THR B O 1
ATOM 4944 N N . ARG B 1 282 ? -3.312 25.359 23 1 71.56 282 ARG B N 1
ATOM 4945 C CA . ARG B 1 282 ? -4.383 26.016 22.25 1 71.56 282 ARG B CA 1
ATOM 4946 C C . ARG B 1 282 ? -4.473 25.453 20.828 1 71.56 282 ARG B C 1
ATOM 4948 O O . ARG B 1 282 ? -5.562 25.359 20.266 1 71.56 282 ARG B O 1
ATOM 4955 N N . GLU B 1 283 ? -3.303 24.969 20.359 1 68.69 283 GLU B N 1
ATOM 4956 C CA . GLU B 1 283 ? -3.24 24.5 18.984 1 68.69 283 GLU B CA 1
ATOM 4957 C C . GLU B 1 283 ? -3.949 23.156 18.828 1 68.69 283 GLU B C 1
ATOM 4959 O O . GLU B 1 283 ? -4.277 22.734 17.719 1 68.69 283 GLU B O 1
ATOM 4964 N N . ASP B 1 284 ? -4.188 22.609 19.906 1 74.31 284 ASP B N 1
ATOM 4965 C CA . ASP B 1 284 ? -4.82 21.297 19.875 1 74.31 284 ASP B CA 1
ATOM 4966 C C . ASP B 1 284 ? -6.34 21.422 19.812 1 74.31 284 ASP B C 1
ATOM 4968 O O . ASP B 1 284 ? -7.043 20.422 19.672 1 74.31 284 ASP B O 1
ATOM 4972 N N . TYR B 1 285 ? -6.77 22.719 19.891 1 65.94 285 TYR B N 1
ATOM 4973 C CA . TYR B 1 285 ? -8.211 22.938 19.891 1 65.94 285 TYR B CA 1
ATOM 4974 C C . TYR B 1 285 ? -8.633 23.781 18.703 1 65.94 285 TYR B C 1
ATOM 4976 O O . TYR B 1 285 ? -7.859 24.609 18.219 1 65.94 285 TYR B O 1
ATOM 4984 N N . LEU B 1 286 ? -9.594 23.297 18.094 1 59.06 286 LEU B N 1
ATOM 4985 C CA . LEU B 1 286 ? -10.172 24.078 17.016 1 59.06 286 LEU B CA 1
ATOM 4986 C C . LEU B 1 286 ? -11.391 24.859 17.484 1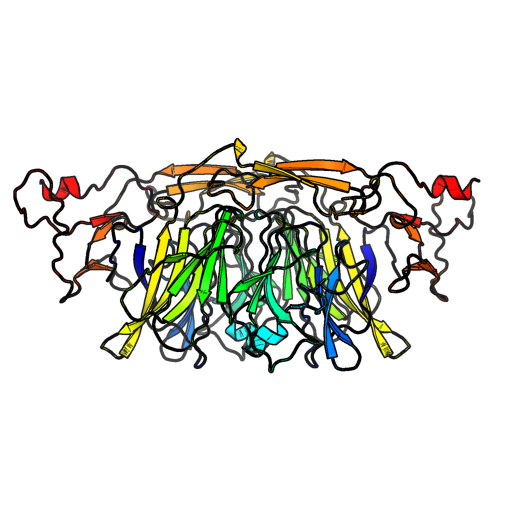 59.06 286 LEU B C 1
ATOM 4988 O O . LEU B 1 286 ? -12.148 24.375 18.328 1 59.06 286 LEU B O 1
ATOM 4992 N N . ASP B 1 287 ? -11.375 26.172 17.188 1 50.72 287 ASP B N 1
ATOM 4993 C CA . ASP B 1 287 ? -12.562 26.984 17.5 1 50.72 287 ASP B CA 1
ATOM 4994 C C . ASP B 1 287 ? -13.742 26.562 16.625 1 50.72 287 ASP B C 1
ATOM 4996 O O . ASP B 1 287 ? -13.57 26.312 15.422 1 50.72 287 ASP B O 1
ATOM 5000 N N . TYR B 1 288 ? -14.781 26.203 17.219 1 44.5 288 TYR B N 1
ATOM 5001 C CA . TYR B 1 288 ? -16 25.906 16.484 1 44.5 288 TYR B CA 1
ATOM 5002 C C . TYR B 1 288 ? -16.359 27.031 15.516 1 44.5 288 TYR B C 1
ATOM 5004 O O . TYR B 1 288 ? -16.422 28.203 15.914 1 44.5 288 TYR B O 1
ATOM 5012 N N . GLY B 1 289 ? -16.562 26.875 14.266 1 45.03 289 GLY B N 1
ATOM 5013 C CA . GLY B 1 289 ? -16.875 27.859 13.258 1 45.03 289 GLY B CA 1
ATOM 5014 C C . GLY B 1 289 ? -15.641 28.562 12.711 1 45.03 289 GLY B C 1
ATOM 5015 O O . GLY B 1 289 ? -15.75 29.484 11.891 1 45.03 289 GLY B O 1
ATOM 5016 N N . TYR B 1 290 ? -14.508 28.281 13.406 1 44.84 290 TYR B N 1
ATOM 5017 C CA . TYR B 1 290 ? -13.297 28.984 13 1 44.84 290 TYR B CA 1
ATOM 5018 C C . TYR B 1 290 ? -12.383 28.062 12.195 1 44.84 290 TYR B C 1
ATOM 5020 O O . TYR B 1 290 ? -12.438 26.844 12.32 1 44.84 290 TYR B O 1
ATOM 5028 N N . TYR B 1 291 ? -11.961 28.5 11.133 1 47.84 291 TYR B N 1
ATOM 5029 C CA . TYR B 1 291 ? -10.945 27.812 10.352 1 47.84 291 TYR B CA 1
ATOM 5030 C C . TYR B 1 291 ? -9.562 28.406 10.586 1 47.84 291 TYR B C 1
ATOM 5032 O O . TYR B 1 291 ? -9.445 29.578 10.961 1 47.84 291 TYR B O 1
ATOM 5040 N N . ARG B 1 292 ? -8.617 27.469 10.82 1 46.56 292 ARG B N 1
ATOM 5041 C CA . ARG B 1 292 ? -7.254 27.969 10.938 1 46.56 292 ARG B CA 1
ATOM 5042 C C . ARG B 1 292 ? -6.773 28.562 9.617 1 46.56 292 ARG B C 1
ATOM 5044 O O . ARG B 1 292 ? -6.945 27.953 8.562 1 46.56 292 ARG B O 1
ATOM 5051 N N . HIS B 1 293 ? -6.68 29.891 9.672 1 43.88 293 HIS B N 1
ATOM 5052 C CA . HIS B 1 293 ? -6.125 30.531 8.492 1 43.88 293 HIS B CA 1
ATOM 5053 C C . HIS B 1 293 ? -4.812 29.891 8.07 1 43.88 293 HIS B C 1
ATOM 5055 O O . HIS B 1 293 ? -4.004 29.5 8.922 1 43.88 293 HIS B O 1
ATOM 5061 N N . VAL B 1 294 ? -4.68 29.734 6.852 1 44.31 294 VAL B N 1
ATOM 5062 C CA . VAL B 1 294 ? -3.488 29.203 6.199 1 44.31 294 VAL B CA 1
ATOM 5063 C C . VAL B 1 294 ? -2.244 29.906 6.738 1 44.31 294 VAL B C 1
ATOM 5065 O O . VAL B 1 294 ? -2.188 31.125 6.785 1 44.31 294 VAL B O 1
ATOM 5068 N N . ASN B 1 295 ? -1.271 29.266 7.242 1 43.69 295 ASN B N 1
ATOM 5069 C CA . ASN B 1 295 ? 0.064 29.734 7.609 1 43.69 295 ASN B CA 1
ATOM 5070 C C . ASN B 1 295 ? 0.073 30.391 8.984 1 43.69 295 ASN B C 1
ATOM 5072 O O . ASN B 1 295 ? 1.036 31.062 9.352 1 43.69 295 ASN B O 1
ATOM 5076 N N . THR B 1 296 ? -1.156 30.625 9.594 1 44.56 296 THR B N 1
ATOM 5077 C CA . THR B 1 296 ? -1.1 31.219 10.922 1 44.56 296 THR B CA 1
ATOM 5078 C C . THR B 1 296 ? -1.772 30.297 11.953 1 44.56 296 THR B C 1
ATOM 5080 O O . THR B 1 296 ? -2.562 29.438 11.586 1 44.56 296 THR B O 1
ATOM 5083 N N . SER B 1 297 ? -1.363 30.344 13.125 1 46.53 297 SER B N 1
ATOM 5084 C CA . SER B 1 297 ? -1.956 29.672 14.273 1 46.53 297 SER B CA 1
ATOM 5085 C C . SER B 1 297 ? -3.318 30.266 14.617 1 46.53 297 SER B C 1
ATOM 5087 O O . SER B 1 297 ? -3.982 29.797 15.547 1 46.53 297 SER B O 1
ATOM 5089 N N . GLU B 1 298 ? -3.701 31.281 13.805 1 45.59 298 GLU B N 1
ATOM 5090 C CA . GLU B 1 298 ? -4.902 32 14.203 1 45.59 298 GLU B CA 1
ATOM 5091 C C . GLU B 1 298 ? -6.156 31.375 13.617 1 45.59 298 GLU B C 1
ATOM 5093 O O . GLU B 1 298 ? -6.164 30.953 12.453 1 45.59 298 GLU B O 1
ATOM 5098 N N . CYS B 1 299 ? -7.027 30.953 14.383 1 47.91 299 CYS B N 1
ATOM 5099 C CA . CYS B 1 299 ? -8.344 30.453 14.008 1 47.91 299 CYS B CA 1
ATOM 5100 C C . CYS B 1 299 ? -9.297 31.609 13.703 1 47.91 299 CYS B C 1
ATOM 5102 O O . CYS B 1 299 ? -9.422 32.531 14.5 1 47.91 299 CYS B O 1
ATOM 5104 N N . VAL B 1 300 ? -9.57 31.969 12.391 1 48.62 300 VAL B N 1
ATOM 5105 C CA . VAL B 1 300 ? -10.438 33.062 11.992 1 48.62 300 VAL B CA 1
ATOM 5106 C C . VAL B 1 300 ? -11.883 32.594 11.859 1 48.62 300 VAL B C 1
ATOM 5108 O O . VAL B 1 300 ? -12.117 31.469 11.383 1 48.62 300 VAL B O 1
ATOM 5111 N N . ARG B 1 301 ? -12.797 33.344 12.461 1 45.53 301 ARG B N 1
ATOM 5112 C CA . ARG B 1 301 ? -14.234 33.062 12.461 1 45.53 301 ARG B CA 1
ATOM 5113 C C . ARG B 1 301 ? -14.805 33.219 11.055 1 45.53 301 ARG B C 1
ATOM 5115 O O . ARG B 1 301 ? -14.438 34.125 10.305 1 45.53 301 ARG B O 1
ATOM 5122 N N . GLN B 1 302 ? -15.484 32.188 10.586 1 46.94 302 GLN B N 1
ATOM 5123 C CA . GLN B 1 302 ? -16.234 32.375 9.344 1 46.94 302 GLN B CA 1
ATOM 5124 C C . GLN B 1 302 ? -17.406 33.312 9.562 1 46.94 302 GLN B C 1
ATOM 5126 O O . GLN B 1 302 ? -18.156 33.188 10.539 1 46.94 302 GLN B O 1
ATOM 5131 N N . PRO B 1 303 ? -17.516 34.344 8.852 1 44.41 303 PRO B N 1
ATOM 5132 C CA . PRO B 1 303 ? -18.609 35.281 9.055 1 44.41 303 PRO B CA 1
ATOM 5133 C C . PRO B 1 303 ? -19.969 34.625 9.234 1 44.41 303 PRO B C 1
ATOM 5135 O O . PRO B 1 303 ? -20.766 35.062 10.055 1 44.41 303 PRO B O 1
ATOM 5138 N N . ASN B 1 304 ? -20.5 33.844 8.234 1 40.59 304 ASN B N 1
ATOM 5139 C CA . ASN B 1 304 ? -21.891 33.375 8.242 1 40.59 304 ASN B CA 1
ATOM 5140 C C . ASN B 1 304 ? -22 32 8.898 1 40.59 304 ASN B C 1
ATOM 5142 O O . ASN B 1 304 ? -22.906 31.234 8.602 1 40.59 304 ASN B O 1
ATOM 5146 N N . ALA B 1 305 ? -21.125 31.734 9.633 1 40.88 305 ALA B N 1
ATOM 5147 C CA . ALA B 1 305 ? -21.25 30.453 10.344 1 40.88 305 ALA B CA 1
ATOM 5148 C C . ALA B 1 305 ? -22.469 30.469 11.266 1 40.88 305 ALA B C 1
ATOM 5150 O O . ALA B 1 305 ? -22.641 31.406 12.062 1 40.88 305 ALA B O 1
ATOM 5151 N N . PRO B 1 306 ? -23.578 29.766 10.875 1 37.5 306 PRO B N 1
ATOM 5152 C CA . PRO B 1 306 ? -24.641 29.859 11.875 1 37.5 306 PRO B CA 1
ATOM 5153 C C . PRO B 1 306 ? -24.125 29.734 13.305 1 37.5 306 PRO B C 1
ATOM 5155 O O . PRO B 1 306 ? -23.109 29.078 13.539 1 37.5 306 PRO B O 1
ATOM 5158 N N . ASN B 1 307 ? -24.312 30.75 14.109 1 32.91 307 ASN B N 1
ATOM 5159 C CA . ASN B 1 307 ? -24.234 30.688 15.562 1 32.91 307 ASN B CA 1
ATOM 5160 C C . ASN B 1 307 ? -24.781 29.375 16.109 1 32.91 307 ASN B C 1
ATOM 5162 O O . ASN B 1 307 ? -25.953 29.297 16.484 1 32.91 307 ASN B O 1
ATOM 5166 N N . LYS B 1 308 ? -24.688 28.281 15.336 1 34.81 308 LYS B N 1
ATOM 5167 C CA . LYS B 1 308 ? -25.328 27.266 16.156 1 34.81 308 LYS B CA 1
ATOM 5168 C C . LYS B 1 308 ? -24.656 27.141 17.516 1 34.81 308 LYS B C 1
ATOM 5170 O O . LYS B 1 308 ? -23.453 26.906 17.594 1 34.81 308 LYS B O 1
ATOM 5175 N N . THR B 1 309 ? -25.125 27.828 18.438 1 31.61 309 THR B N 1
ATOM 5176 C CA . THR B 1 309 ? -24.984 27.531 19.859 1 31.61 309 THR B CA 1
ATOM 5177 C C . THR B 1 309 ? -25.094 26.031 20.109 1 31.61 309 THR B C 1
ATOM 5179 O O . THR B 1 309 ? -26.078 25.406 19.719 1 31.61 309 THR B O 1
ATOM 5182 N N . LEU B 1 310 ? -24.062 25.25 19.734 1 33.44 310 LEU B N 1
ATOM 5183 C CA . LEU B 1 310 ? -24.328 23.984 20.422 1 33.44 310 LEU B CA 1
ATOM 5184 C C . LEU B 1 310 ? -24.969 24.219 21.781 1 33.44 310 LEU B C 1
ATOM 5186 O O . LEU B 1 310 ? -24.375 24.859 22.641 1 33.44 310 LEU B O 1
ATOM 5190 N N . GLU B 1 311 ? -26.266 24.391 21.734 1 31.33 311 GLU B N 1
ATOM 5191 C CA . GLU B 1 311 ? -27.031 24.312 22.969 1 31.33 311 GLU B CA 1
ATOM 5192 C C . GLU B 1 311 ? -26.703 23.047 23.75 1 31.33 311 GLU B C 1
ATOM 5194 O O . GLU B 1 311 ? -26.922 21.938 23.266 1 31.33 311 GLU B O 1
ATOM 5199 N N . VAL B 1 312 ? -25.484 22.891 24.188 1 31.39 312 VAL B N 1
ATOM 5200 C CA . VAL B 1 312 ? -25.453 21.922 25.281 1 31.39 312 VAL B CA 1
ATOM 5201 C C . VAL B 1 312 ? -26.469 22.312 26.344 1 31.39 312 VAL B C 1
ATOM 5203 O O . VAL B 1 312 ? -26.422 23.422 26.875 1 31.39 312 VAL B O 1
ATOM 5206 N N . CYS B 1 313 ? -27.672 21.828 26.047 1 30.14 313 CYS B N 1
ATOM 5207 C CA . CYS B 1 313 ? -28.641 21.906 27.141 1 30.14 313 CYS B CA 1
ATOM 5208 C C . CYS B 1 313 ? -28.078 21.297 28.422 1 30.14 313 CYS B C 1
ATOM 5210 O O . CYS B 1 313 ? -28.047 20.078 28.562 1 30.14 313 CYS B O 1
ATOM 5212 N N . LEU B 1 314 ? -26.812 21.906 28.875 1 29.34 314 LEU B N 1
ATOM 5213 C CA . LEU B 1 314 ? -26.797 21.484 30.281 1 29.34 314 LEU B CA 1
ATOM 5214 C C . LEU B 1 314 ? -27.953 22.094 31.047 1 29.34 314 LEU B C 1
ATOM 5216 O O . LEU B 1 314 ? -28.469 23.156 30.688 1 29.34 314 LEU B O 1
ATOM 5220 N N . ASN B 1 315 ? -28.641 21.953 32.25 1 31.38 315 ASN B N 1
ATOM 5221 C CA . ASN B 1 315 ? -29.719 22.203 33.188 1 31.38 315 ASN B CA 1
ATOM 5222 C C . ASN B 1 315 ? -30.609 23.359 32.75 1 31.38 315 ASN B C 1
ATOM 5224 O O . ASN B 1 315 ? -30.953 24.234 33.531 1 31.38 315 ASN B O 1
ATOM 5228 N N . GLY B 1 316 ? -31.25 23.547 31.625 1 34.25 316 GLY B N 1
ATOM 5229 C CA . GLY B 1 316 ? -32.344 24.453 31.297 1 34.25 316 GLY B CA 1
ATOM 5230 C C . GLY B 1 316 ? -31.844 25.719 30.594 1 34.25 316 GLY B C 1
ATOM 5231 O O . GLY B 1 316 ? -32.625 26.422 29.969 1 34.25 316 GLY B O 1
ATOM 5232 N N . GLU B 1 317 ? -30.938 26.594 31.312 1 33.28 317 GLU B N 1
ATOM 5233 C CA . GLU B 1 317 ? -30.719 27.969 30.859 1 33.28 317 GLU B CA 1
ATOM 5234 C C . GLU B 1 317 ? -29.891 28 29.578 1 33.28 317 GLU B C 1
ATOM 5236 O O . GLU B 1 317 ? -29.031 27.141 29.359 1 33.28 317 GLU B O 1
ATOM 5241 N N . GLU B 1 318 ? -30.5 28.594 28.5 1 35.25 318 GLU B N 1
ATOM 5242 C CA . GLU B 1 318 ? -30 28.875 27.156 1 35.25 318 GLU B CA 1
ATOM 5243 C C . GLU B 1 318 ? -28.625 29.531 27.203 1 35.25 318 GLU B C 1
ATOM 5245 O O . GLU B 1 318 ? -28.5 30.719 27.547 1 35.25 318 GLU B O 1
ATOM 5250 N N . ASP B 1 319 ? -27.734 29.281 28.109 1 33.47 319 ASP B N 1
ATOM 5251 C CA . ASP B 1 319 ? -26.516 30.094 28.062 1 33.47 319 ASP B CA 1
ATOM 5252 C C . ASP B 1 319 ? -25.859 30.016 26.672 1 33.47 319 ASP B C 1
ATOM 5254 O O . ASP B 1 319 ? -25.922 28.969 26.016 1 33.47 319 ASP B O 1
ATOM 5258 N N . GLU B 1 320 ? -25.906 31.188 25.875 1 35.56 320 GLU B N 1
ATOM 5259 C CA . GLU B 1 320 ? -25.156 31.484 24.656 1 35.56 320 GLU B CA 1
ATOM 5260 C C . GLU B 1 320 ? -23.766 30.859 24.703 1 35.56 320 GLU B C 1
ATOM 5262 O O . GLU B 1 320 ? -22.906 31.312 25.453 1 35.56 320 GLU B O 1
ATOM 5267 N N . LEU B 1 321 ? -23.609 29.75 25.125 1 35.09 321 LEU B N 1
ATOM 5268 C CA . LEU B 1 321 ? -22.281 29.188 25.344 1 35.09 321 LEU B CA 1
ATOM 5269 C C . LEU B 1 321 ? -21.344 29.547 24.203 1 35.09 321 LEU B C 1
ATOM 5271 O O . LEU B 1 321 ? -21.766 29.656 23.062 1 35.09 321 LEU B O 1
ATOM 5275 N N . LEU B 1 322 ? -20.141 30.047 24.578 1 36.66 322 LEU B N 1
ATOM 5276 C CA . LEU B 1 322 ? -18.812 30.344 24.062 1 36.66 322 LEU B CA 1
ATOM 5277 C C . LEU B 1 322 ? -18.438 29.391 22.938 1 36.66 322 LEU B C 1
ATOM 5279 O O . LEU B 1 322 ? -19.016 28.312 22.828 1 36.66 322 LEU B O 1
ATOM 5283 N N . THR B 1 323 ? -17.438 29.875 22.078 1 41.72 323 THR B N 1
ATOM 5284 C CA . THR B 1 323 ? -16.609 29.328 21 1 41.72 323 THR B CA 1
ATOM 5285 C C . THR B 1 323 ? -16.156 27.906 21.328 1 41.72 323 THR B C 1
ATOM 5287 O O . THR B 1 323 ? -15.445 27.703 22.312 1 41.72 323 THR B O 1
ATOM 5290 N N . ALA B 1 324 ? -16.922 27.031 21.422 1 45.41 324 ALA B N 1
ATOM 5291 C CA . ALA B 1 324 ? -16.656 25.641 21.797 1 45.41 324 ALA B CA 1
ATOM 5292 C C . ALA B 1 324 ? -15.469 25.078 21.031 1 45.41 324 ALA B C 1
ATOM 5294 O O . ALA B 1 324 ? -15.484 25.016 19.797 1 45.41 324 ALA B O 1
ATOM 5295 N N . TYR B 1 325 ? -14.18 25.438 21.578 1 51.69 325 TYR B N 1
ATOM 5296 C CA . TYR B 1 325 ? -12.977 24.766 21.109 1 51.69 325 TYR B CA 1
ATOM 5297 C C . TYR B 1 325 ? -13.094 23.25 21.266 1 51.69 325 TYR B C 1
ATOM 5299 O O . TYR B 1 325 ? -13.625 22.766 22.266 1 51.69 325 TYR B O 1
ATOM 5307 N N . ARG B 1 326 ? -13.18 22.672 20.219 1 59.06 326 ARG B N 1
ATOM 5308 C CA . ARG B 1 326 ? -13.109 21.203 20.281 1 59.06 326 ARG B CA 1
ATOM 5309 C C . ARG B 1 326 ? -11.734 20.703 19.859 1 59.06 326 ARG B C 1
ATOM 5311 O O . ARG B 1 326 ? -11.078 21.312 19.016 1 59.06 326 ARG B O 1
ATOM 5318 N N . LYS B 1 327 ? -11.344 19.766 20.734 1 65.81 327 LYS B N 1
ATOM 5319 C CA . LYS B 1 327 ? -10.086 19.125 20.359 1 65.81 327 LYS B CA 1
ATOM 5320 C C . LYS B 1 327 ? -10.133 18.641 18.906 1 65.81 327 LYS B C 1
ATOM 5322 O O . LYS B 1 327 ? -11.172 18.188 18.422 1 65.81 327 LYS B O 1
ATOM 5327 N N . VAL B 1 328 ? -9.008 18.938 18.25 1 63.72 328 VAL B N 1
ATOM 5328 C CA . VAL B 1 328 ? -8.891 18.406 16.891 1 63.72 328 VAL B CA 1
ATOM 5329 C C . VAL B 1 328 ? -9.18 16.906 16.906 1 63.72 328 VAL B C 1
ATOM 5331 O O . VAL B 1 328 ? -8.781 16.188 17.828 1 63.72 328 VAL B O 1
ATOM 5334 N N . PRO B 1 329 ? -9.93 16.453 15.93 1 60.06 329 PRO B N 1
ATOM 5335 C CA . PRO B 1 329 ? -10.211 15.016 15.875 1 60.06 329 PRO B CA 1
ATOM 5336 C C . PRO B 1 329 ? -8.945 14.164 15.93 1 60.06 329 PRO B C 1
ATOM 5338 O O . PRO B 1 329 ? -7.945 14.5 15.297 1 60.06 329 PRO B O 1
ATOM 5341 N N . SER B 1 330 ? -8.898 13.156 16.734 1 67.5 330 SER B N 1
ATOM 5342 C CA . SER B 1 330 ? -7.84 12.156 16.891 1 67.5 330 SER B CA 1
ATOM 5343 C C . SER B 1 330 ? -6.688 12.695 17.734 1 67.5 330 SER B C 1
ATOM 5345 O O . SER B 1 330 ? -5.648 12.047 17.859 1 67.5 330 SER B O 1
ATOM 5347 N N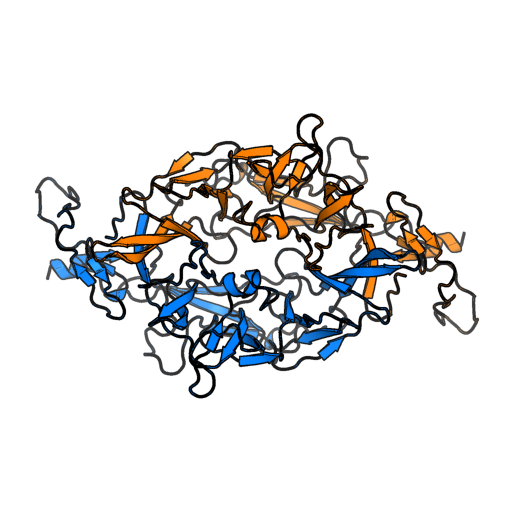 . ASN B 1 331 ? -7.016 14.016 18.125 1 75.25 331 ASN B N 1
ATOM 5348 C CA . ASN B 1 331 ? -6.016 14.562 19.031 1 75.25 331 ASN B CA 1
ATOM 5349 C C . ASN B 1 331 ? -6.137 13.953 20.438 1 75.25 331 ASN B C 1
ATOM 5351 O O . ASN B 1 331 ? -7.211 13.977 21.031 1 75.25 331 ASN B O 1
ATOM 5355 N N . LYS B 1 332 ? -5.07 13.461 20.969 1 83.19 332 LYS B N 1
ATOM 5356 C CA . LYS B 1 332 ? -5.125 12.703 22.219 1 83.19 332 LYS B CA 1
ATOM 5357 C C . LYS B 1 332 ? -4.355 13.406 23.328 1 83.19 332 LYS B C 1
ATOM 5359 O O . LYS B 1 332 ? -3.855 12.758 24.25 1 83.19 332 LYS B O 1
ATOM 5364 N N . CYS B 1 333 ? -4.227 14.703 23.25 1 86.81 333 CYS B N 1
ATOM 5365 C CA . CYS B 1 333 ? -3.506 15.438 24.281 1 86.81 333 CYS B CA 1
ATOM 5366 C C . CYS B 1 333 ? -4.215 15.32 25.625 1 86.81 333 CYS B C 1
ATOM 5368 O O . CYS B 1 333 ? -5.414 15.039 25.672 1 86.81 333 CYS B O 1
ATOM 5370 N N . GLU B 1 334 ? -3.441 15.375 26.594 1 88.44 334 GLU B N 1
ATOM 5371 C CA . GLU B 1 334 ? -3.98 15.289 27.953 1 88.44 334 GLU B CA 1
ATOM 5372 C C . GLU B 1 334 ? -3.445 16.406 28.828 1 88.44 334 GLU B C 1
ATOM 5374 O O . GLU B 1 334 ? -2.27 16.766 28.75 1 88.44 334 GLU B O 1
ATOM 5379 N N . GLY B 1 335 ? -4.422 16.953 29.531 1 82.88 335 GLY B N 1
ATOM 5380 C CA . GLY B 1 335 ? -4.02 18.016 30.438 1 82.88 335 GLY B CA 1
ATOM 5381 C C . GLY B 1 335 ? -3.697 19.312 29.734 1 82.88 335 GLY B C 1
ATOM 5382 O O . GLY B 1 335 ? -4.043 19.484 28.562 1 82.88 335 GLY B O 1
ATOM 5383 N N . GLY B 1 336 ? -3.176 20.297 30.453 1 81.25 336 GLY B N 1
ATOM 5384 C CA . GLY B 1 336 ? -2.748 21.562 29.875 1 81.25 336 GLY B CA 1
ATOM 5385 C C . GLY B 1 336 ? -3.893 22.531 29.641 1 81.25 336 GLY B C 1
ATOM 5386 O O . GLY B 1 336 ? -4.719 22.734 30.531 1 81.25 336 GLY B O 1
ATOM 5387 N N . PHE B 1 337 ? -3.793 23.016 28.391 1 74.81 337 PHE B N 1
ATOM 5388 C CA . PHE B 1 337 ? -4.781 24.016 28.016 1 74.81 337 PHE B CA 1
ATOM 5389 C C . PHE B 1 337 ? -6.18 23.422 27.984 1 74.81 337 PHE B C 1
ATOM 5391 O O . PHE B 1 337 ? -6.391 22.344 27.422 1 74.81 337 PHE B O 1
ATOM 5398 N N . ASN B 1 338 ? -7.102 23.688 28.828 1 62.12 338 ASN B N 1
ATOM 5399 C CA . ASN B 1 338 ? -8.492 23.25 28.844 1 62.12 338 ASN B CA 1
ATOM 5400 C C . ASN B 1 338 ? -9.453 24.422 28.672 1 62.12 338 ASN B C 1
ATOM 5402 O O . ASN B 1 338 ? -9.406 25.375 29.438 1 62.12 338 ASN B O 1
ATOM 5406 N N . LEU B 1 339 ? -10.039 24.516 27.531 1 54.69 339 LEU B N 1
ATOM 5407 C CA . LEU B 1 339 ? -10.938 25.625 27.25 1 54.69 339 LEU B CA 1
ATOM 5408 C C . LEU B 1 339 ? -12.055 25.688 28.281 1 54.69 339 LEU B C 1
ATOM 5410 O O . LEU B 1 339 ? -12.617 26.75 28.531 1 54.69 339 LEU B O 1
ATOM 5414 N N . GLN B 1 340 ? -12.711 24.547 28.641 1 50.19 340 GLN B N 1
ATOM 5415 C CA . GLN B 1 340 ? -13.742 24.75 29.656 1 50.19 340 GLN B CA 1
ATOM 5416 C C . GLN B 1 340 ? -13.227 25.609 30.797 1 50.19 340 GLN B C 1
ATOM 5418 O O . GLN B 1 340 ? -13.969 26.438 31.344 1 50.19 340 GLN B O 1
ATOM 5423 N N . LEU B 1 341 ? -12.062 25.484 31.125 1 43.78 341 LEU B N 1
ATOM 5424 C CA . LEU B 1 341 ? -11.586 26.281 32.25 1 43.78 341 LEU B CA 1
ATOM 5425 C C . LEU B 1 341 ? -11.227 27.688 31.812 1 43.78 341 LEU B C 1
ATOM 5427 O O . LEU B 1 341 ? -11.172 28.609 32.656 1 43.78 341 LEU B O 1
ATOM 5431 N N . ALA B 1 342 ? -10.93 27.953 30.656 1 41.75 342 ALA B N 1
ATOM 5432 C CA . ALA B 1 342 ? -10.555 29.297 30.266 1 41.75 342 ALA B CA 1
ATOM 5433 C C . ALA B 1 342 ? -11.758 30.234 30.266 1 41.75 342 ALA B C 1
ATOM 5435 O O . ALA B 1 342 ? -11.617 31.453 30.438 1 41.75 342 ALA B O 1
ATOM 5436 N N . VAL B 1 343 ? -12.93 29.719 29.844 1 39.88 343 VAL B N 1
ATOM 5437 C CA . VAL B 1 343 ? -14.094 30.609 29.906 1 39.88 343 VAL B CA 1
ATOM 5438 C C . VAL B 1 343 ? -14.406 30.953 31.359 1 39.88 343 VAL B C 1
ATOM 5440 O O . VAL B 1 343 ? -14.977 32 31.641 1 39.88 343 VAL B O 1
ATOM 5443 N N . GLN B 1 344 ? -14.188 30 32.25 1 34.09 344 GLN B N 1
ATOM 5444 C CA . GLN B 1 344 ? -14.617 30.391 33.562 1 34.09 344 GLN B CA 1
ATOM 5445 C C . GLN B 1 344 ? -13.68 31.453 34.156 1 34.09 344 GLN B C 1
ATOM 5447 O O . GLN B 1 344 ? -14 32.062 35.188 1 34.09 344 GLN B O 1
ATOM 5452 N N . THR B 1 345 ? -12.461 31.578 33.562 1 29.98 345 THR B N 1
ATOM 5453 C CA . THR B 1 345 ? -11.797 32.656 34.25 1 29.98 345 THR B CA 1
ATOM 5454 C C . THR B 1 345 ? -12.07 34 33.562 1 29.98 345 THR B C 1
ATOM 5456 O O . THR B 1 345 ? -12.117 34.062 32.312 1 29.98 345 THR B O 1
#

Sequence (690 aa):
MYTSDDRGILFSKSLERHLFDGQRKSDFTNITSLRGVYLTNKLDEGRVRSVISFNRGGMWRQLNKPENCNLHIHGEHSRNNRIVPMVALSEPTAIGLVIAHGTVGDSLSSSQHPDVFVSSDGGYNWRGTLRGPHHYSILDSGGLIVAVEAQREGQVKTIFSTDEGQCWKSYNFTDQPFFFAGLASEPGTKAMNVSVWGFRPEEDGQPMWVAVTIDFQSLITRENEQDYEEWLAHSTEGGDSERNGCVLGVKETYRRLKKQSVCRNGKSFVVSKKQSPCSCTREDYLDYGYYRHVNTSECVRQPNAPNKTLEVCLNGEEDELLTAYRKVPSNKCEGGFNLQLAVQTMYTSDDRGILFSKSLERHLFDGQRKSDFTNITSLRGVYLTNKLDEGRVRSVISFNRGGMWRQLNKPENCNLHIHGEHSRNNRIVPMVALSEPTAIGLVIAHGTVGDSLSSSQHPDVFVSSDGGYNWRGTLRGPHHYSILDSGGLIVAVEAQREGQVKTIFSTDEGQCWKSYNFTDQPFFFAGLASEPGTKAMNVSVWGFRPEEDGQPMWVAVTIDFQSLITRENEQDYEEWLAHSTEGGDSERNGCVLGVKETYRRLKKQSVCRNGKSFVVSKKQSPCSCTREDYLDYGYYRHVNTSECVRQPNAPNKTLEVCLNGEEDELLTAYRKVPSNKCEGGFNLQLAVQT

InterPro domains:
  IPR006581 VPS10 [SM00602] (1-342)
  IPR031777 Sortilin, C-terminal [PF15901] (186-337)
  IPR031778 Sortilin, N-terminal [PF15902] (1-182)
  IPR050310 VPS10-related sortilin family receptors [PTHR12106] (1-342)

Radius of gyration: 26.49 Å; Cα contacts (8 Å, |Δi|>4): 1731; chains: 2; bounding box: 68×82×66 Å